Protein AF-A0A7S1Z1T1-F1 (afdb_monomer)

Radius of gyration: 32.51 Å; Cα contacts (8 Å, |Δi|>4): 965; chains: 1; bounding box: 80×98×93 Å

Secondary structure (DSSP, 8-state):
-PPPP---SSHHHHHHHHHHHHHHHHHHHHHHHHHHHHHHHHHHHHTS-------------PPPP---------------------------------------------------------------SPPPP-PPPEEEEE--SEEE-TTS-EEE---SEEEEEEEGGGPPP-GGGSSEEE--GGGSS-GGGSSSS-EEEEETTEEEEEEEEE--------SS----EEEE--GGGHHHHHHHHHHHHHHSS--SS-EEEEEEEPEEEEEET--PPP-HHHHHHHHHSS-THHHHHHHHHHHTB-SSSEEEE-HHHHHHHT---SEEEEE-SEEEEPPPTT----HHHHHHHHHHHHHHHHH-S-EEEEEEEEE--GGG-S-GGG----HHHHHHHHHHHTT-SSS--EEESSHHH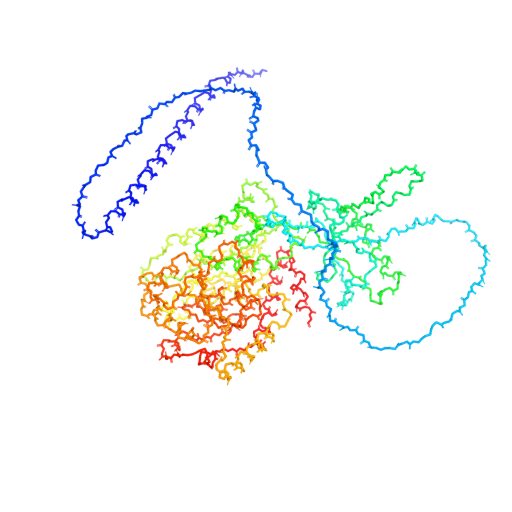HHHHHHTT--SEEE---GGGG----TTHHHHHHHHHHHHHHHHTSTT---EEEEEPP---TTS-HHHHHHHHHHHHHHHTTSEEEEEE-STTHHHHHHHHHGGGS-GGGEEE--S-HHHHHHHHTT-SEEEESSHHHHHHHHHTT--EEE--SSHHHHHHHHHHT--B--HHHHHHS---SHHHHHHH-B--HHHHHHHHHHHHHHHHHHHHHTT-PBPHHHHHHH--

InterPro domains:
  IPR007345 Polysaccharide pyruvyl transferase [PF04230] (346-570)

Organism: NCBI:txid49249

Solvent-accessible surface area (backbone atoms only — not comparable to full-atom values): 37473 Å² total; per-residue (Å²): 139,83,85,88,89,80,83,82,80,72,64,64,62,61,55,51,52,49,52,55,50,52,52,49,51,52,52,49,52,49,53,49,52,50,52,51,53,52,49,54,56,52,56,62,61,68,77,72,68,83,92,78,86,89,81,88,80,87,82,90,86,86,88,81,89,83,83,90,79,90,83,90,83,87,83,89,82,90,85,84,90,85,86,83,89,87,79,89,83,91,83,91,84,87,90,81,91,81,89,84,83,91,84,82,88,88,85,89,86,86,88,87,82,89,80,90,86,81,87,88,88,82,87,87,84,83,91,88,71,88,73,76,70,86,74,78,72,50,33,31,25,56,64,68,42,67,41,69,48,98,86,66,32,37,45,81,38,29,26,35,25,34,42,36,52,41,32,45,98,75,40,87,58,58,66,91,70,48,83,56,46,81,49,63,57,84,76,45,84,66,84,88,75,63,47,81,43,29,18,27,45,32,36,62,61,46,44,22,40,32,40,48,73,49,79,79,88,60,97,64,95,61,99,62,88,83,74,72,51,56,43,76,36,46,54,82,52,49,65,62,50,51,52,48,51,51,47,52,41,63,74,63,68,70,45,97,60,58,74,44,79,46,81,42,68,46,39,40,29,27,34,38,67,52,58,69,58,44,39,76,70,49,34,55,51,45,61,65,66,57,43,49,49,51,45,44,40,17,39,8,53,44,60,40,40,25,47,46,45,35,44,85,35,53,48,71,56,35,66,75,68,68,52,86,53,62,23,36,41,39,47,43,54,90,66,44,51,65,80,48,93,85,65,68,73,57,63,70,52,53,50,49,43,47,51,53,35,52,48,54,63,73,68,66,39,28,32,40,36,43,20,34,27,47,57,48,51,65,85,76,56,91,56,81,88,76,41,39,44,47,69,68,57,41,49,35,54,50,60,36,38,77,38,44,84,46,69,57,35,29,31,16,19,6,64,67,42,29,47,15,29,48,67,50,75,34,70,25,49,36,53,53,7,51,40,42,76,52,57,41,78,60,75,57,48,24,60,49,24,46,54,49,42,52,50,49,54,57,43,66,74,40,89,91,55,67,46,38,33,39,38,27,58,66,91,64,59,103,79,61,51,68,66,62,51,50,56,55,50,51,37,56,49,39,39,36,76,62,30,54,57,31,39,40,42,45,37,85,62,47,58,59,54,46,46,71,72,54,46,87,82,52,63,71,90,36,54,45,68,54,38,74,41,54,64,67,43,46,63,53,40,72,72,37,64,33,32,44,11,34,35,64,46,55,22,44,52,23,46,47,66,58,22,31,42,35,30,34,38,84,28,44,52,40,42,31,28,34,64,46,48,42,51,36,28,36,56,46,66,54,61,72,76,49,86,60,69,37,57,68,56,47,60,71,66,34,48,71,48,40,66,60,19,36,55,47,50,48,50,45,50,54,51,53,39,53,46,34,47,56,42,78,41,55,53,19,40,59,59,50,59,53,66,77,110

Mean predicted aligned error: 14.69 Å

Foldseek 3Di:
DDDDDDDDDPPPVVVVVVVVVVVVVVVVVVVVVVVVVVVVVVVVVVVPDDDDDDDDDDDDDDDDDDDDDDDDDDDDDDDDDDDDDDDDDDDDDDDDDDDDDDDDDDDDDDDDDDDDDDDDDDDDDDDDDDDPDPDDFWEWEWDDQWDQDPVRWIDGAAAQKEKEKAFPPRDADDPVLARYHYDYPVLAPDPPPGHDFFYWYDHFQTITTTKDWDPPPDPDPDPDDPRTHIGGDGPVCVVVVVVVRQCCCVVVPSDPTHMDIDMAGAFEEAEELAQDTFDPVSLVVLLVPQFQLSQLLNPLQNQFFASHRYHYDHLVVCLVVVDQGLEYEYEDEEQFEWQDPVRCPPVVSLVVLVVVQVVLVSNVHQYAYFAYEYDFFPVRPPDLQQAATDPSNLSSLVSNCVRFPDQARYEYQFPSRCSNCVNHVHRNYDHLHGSSLNQALDLQLLVLLVVLLVVVLVQVVDPLRAFEEEEAAADDDPPRCPPLRLLVLVLVLLQPVRYNYAYEYGGPCRLVVSCVRCPPSDDPVSYDYDSRHLPVLLVVLLRGSEYEHQDQSSQSSNSSSSHHYEYEDRGPSNVRNCVSQVHKYAYSVCSVVDRDRHPSSRSVRIDHDSPVNSVSSLVSSVVSQVSQVRSPTGTNSSSVSSNSD

pLDDT: mean 75.93, std 26.33, range [20.25, 98.81]

Nearest PDB structures (foldseek):
  3tov-assembly1_A  TM=4.186E-01  e=5.088E-05  Veillonella parvula DSM 2008
  7ya2-assembly1_A  TM=3.888E-01  e=2.637E-04  Staphylococcus aureus subsp. aureus str. Newman
  7ya2-assembly1_F  TM=3.876E-01  e=2.791E-04  Staphylococcus aureus subsp. aureus str. Newman
  6kqi-assembly1_A  TM=4.234E-01  e=3.201E-03  Homo sapiens
  2h1h-assembly2_B  TM=3.547E-01  e=1.089E-03  Escherichia coli RS218

Structure (mmCIF, N/CA/C/O backbone):
data_AF-A0A7S1Z1T1-F1
#
_entry.id   AF-A0A7S1Z1T1-F1
#
loop_
_atom_site.group_PDB
_atom_site.id
_atom_site.type_symbol
_atom_site.label_atom_id
_atom_site.label_alt_id
_atom_site.label_comp_id
_atom_site.label_asym_id
_atom_site.label_entity_id
_atom_site.label_seq_id
_atom_site.pdbx_PDB_ins_code
_atom_site.Cartn_x
_atom_site.Cartn_y
_atom_site.Cartn_z
_atom_site.occupancy
_atom_site.B_iso_or_equiv
_atom_site.auth_seq_id
_atom_site.auth_comp_id
_atom_site.auth_asym_id
_atom_site.auth_atom_id
_atom_site.pdbx_PDB_model_num
ATOM 1 N N . MET A 1 1 ? 45.167 36.369 -45.347 1.00 36.00 1 MET A N 1
ATOM 2 C CA . MET A 1 1 ? 44.917 37.560 -44.509 1.00 36.00 1 MET A CA 1
ATOM 3 C C . MET A 1 1 ? 44.107 37.110 -43.306 1.00 36.00 1 MET A C 1
ATOM 5 O O . MET A 1 1 ? 42.969 36.700 -43.482 1.00 36.00 1 MET A O 1
ATOM 9 N N . SER A 1 2 ? 44.724 37.084 -42.127 1.00 27.22 2 SER A N 1
ATOM 10 C CA . SER A 1 2 ? 44.090 36.691 -40.859 1.00 27.22 2 SER A CA 1
ATOM 11 C C . SER A 1 2 ? 43.537 37.934 -40.142 1.00 27.22 2 SER A C 1
ATOM 13 O O . SER A 1 2 ? 44.190 38.977 -40.231 1.00 27.22 2 SER A O 1
ATOM 15 N N . PRO A 1 3 ? 42.397 37.874 -39.423 1.00 33.91 3 PRO A N 1
ATOM 16 C CA . PRO A 1 3 ? 41.911 38.996 -38.621 1.00 33.91 3 PRO A CA 1
ATOM 17 C C . PRO A 1 3 ? 42.549 39.018 -37.213 1.00 33.91 3 PRO A C 1
ATOM 19 O O . PRO A 1 3 ? 43.059 37.992 -36.754 1.00 33.91 3 PRO A O 1
ATOM 22 N N . PRO A 1 4 ? 42.546 40.175 -36.518 1.00 40.72 4 PRO A N 1
ATOM 23 C CA . PRO A 1 4 ? 43.345 40.391 -35.315 1.00 40.72 4 PRO A CA 1
ATOM 24 C C . PRO A 1 4 ? 42.658 39.904 -34.028 1.00 40.72 4 PRO A C 1
ATOM 26 O O . PRO A 1 4 ? 41.440 39.972 -33.873 1.00 40.72 4 PRO A O 1
ATOM 29 N N . LEU A 1 5 ? 43.481 39.459 -33.075 1.00 41.09 5 LEU A N 1
ATOM 30 C CA . LEU A 1 5 ? 43.112 39.090 -31.705 1.00 41.09 5 LEU A CA 1
ATOM 31 C C . LEU A 1 5 ? 42.996 40.342 -30.811 1.00 41.09 5 LEU A C 1
ATOM 33 O O . LEU A 1 5 ? 43.926 41.143 -30.745 1.00 41.09 5 LEU A O 1
ATOM 37 N N . LEU A 1 6 ? 41.887 40.470 -30.071 1.00 40.50 6 LEU A N 1
ATOM 38 C CA . LEU A 1 6 ? 41.686 41.444 -28.981 1.00 40.50 6 LEU A CA 1
ATOM 39 C C . LEU A 1 6 ? 41.748 40.748 -27.598 1.00 40.50 6 LEU A C 1
ATOM 41 O O . LEU A 1 6 ? 41.389 39.572 -27.492 1.00 40.50 6 LEU A O 1
ATOM 45 N N . PRO A 1 7 ? 42.188 41.434 -26.519 1.00 40.44 7 PRO A N 1
ATOM 46 C CA . PRO A 1 7 ? 42.611 40.787 -25.274 1.00 40.44 7 PRO A CA 1
ATOM 47 C C . PRO A 1 7 ? 41.464 40.492 -24.287 1.00 40.44 7 PRO A C 1
ATOM 49 O O . PRO A 1 7 ? 40.622 41.336 -23.982 1.00 40.44 7 PRO A O 1
ATOM 52 N N . ARG A 1 8 ? 41.492 39.280 -23.714 1.00 46.53 8 ARG A N 1
ATOM 53 C CA . ARG A 1 8 ? 40.466 38.659 -22.846 1.00 46.53 8 ARG A CA 1
ATOM 54 C C . ARG A 1 8 ? 40.451 39.079 -21.360 1.00 46.53 8 ARG A C 1
ATOM 56 O O . ARG A 1 8 ? 39.733 38.464 -20.582 1.00 46.53 8 ARG A O 1
ATOM 63 N N . SER A 1 9 ? 41.184 40.097 -20.906 1.00 45.88 9 SER A N 1
ATOM 64 C CA . SER A 1 9 ? 41.404 40.289 -19.452 1.00 45.88 9 SER A CA 1
ATOM 65 C C . SER A 1 9 ? 40.524 41.327 -18.731 1.00 45.88 9 SER A C 1
ATOM 67 O O . SER A 1 9 ? 40.636 41.457 -17.512 1.00 45.88 9 SER A O 1
ATOM 69 N N . ARG A 1 10 ? 39.615 42.043 -19.414 1.00 38.84 10 ARG A N 1
ATOM 70 C CA . ARG A 1 10 ? 38.774 43.088 -18.776 1.00 38.84 10 ARG A CA 1
ATOM 71 C C . ARG A 1 10 ? 37.317 42.706 -18.486 1.00 38.84 10 ARG A C 1
ATOM 73 O O . ARG A 1 10 ? 36.687 43.380 -17.680 1.00 38.84 10 ARG A O 1
ATOM 80 N N . TRP A 1 11 ? 36.800 41.613 -19.052 1.00 42.94 11 TRP A N 1
ATOM 81 C CA . TRP A 1 11 ? 35.381 41.241 -18.915 1.00 42.94 11 TRP A CA 1
ATOM 82 C C . TRP A 1 11 ? 35.066 40.340 -17.707 1.00 42.94 11 TRP A C 1
ATOM 84 O O . TRP A 1 11 ? 33.958 40.404 -17.179 1.00 42.94 11 TRP A O 1
ATOM 94 N N . CYS A 1 12 ? 36.036 39.577 -17.185 1.00 43.84 12 CYS A N 1
ATOM 95 C CA . CYS A 1 12 ? 35.793 38.681 -16.043 1.00 43.84 12 CYS A CA 1
ATOM 96 C C . CYS A 1 12 ? 35.642 39.405 -14.695 1.00 43.84 12 CYS A C 1
ATOM 98 O O . CYS A 1 12 ? 34.924 38.921 -13.826 1.00 43.84 12 CYS A O 1
ATOM 100 N N . LYS A 1 13 ? 36.272 40.572 -14.496 1.00 42.81 13 LYS A N 1
ATOM 101 C CA . LYS A 1 13 ? 36.193 41.284 -13.205 1.00 42.81 13 LYS A CA 1
ATOM 102 C C . LYS A 1 13 ? 34.857 42.007 -13.008 1.00 42.81 13 LYS A C 1
ATOM 104 O O . LYS A 1 13 ? 34.334 42.008 -11.901 1.00 42.81 13 LYS A O 1
ATOM 109 N N . THR A 1 14 ? 34.266 42.556 -14.067 1.00 46.94 14 THR A N 1
ATOM 110 C CA . THR A 1 14 ? 33.000 43.304 -13.973 1.00 46.94 14 THR A CA 1
ATOM 111 C C . THR A 1 14 ? 31.794 42.377 -13.772 1.00 46.94 14 THR A C 1
ATOM 113 O O . THR A 1 14 ? 30.913 42.685 -12.972 1.00 46.94 14 THR A O 1
ATOM 116 N N . TYR A 1 15 ? 31.789 41.201 -14.413 1.00 46.19 15 TYR A N 1
ATOM 117 C CA . TYR A 1 15 ? 30.734 40.193 -14.232 1.00 46.19 15 TYR A CA 1
ATOM 118 C C . TYR A 1 15 ? 30.766 39.544 -12.843 1.00 46.19 15 TYR A C 1
ATOM 120 O O . TYR A 1 15 ? 29.720 39.319 -12.238 1.00 46.19 15 TYR A O 1
ATOM 128 N N . MET A 1 16 ? 31.959 39.302 -12.295 1.00 44.50 16 MET A N 1
ATOM 129 C CA . MET A 1 16 ? 32.095 38.703 -10.967 1.00 44.50 16 MET A CA 1
ATOM 130 C C . MET A 1 16 ? 31.657 39.670 -9.852 1.00 44.50 16 MET A C 1
ATOM 132 O O . MET A 1 16 ? 31.017 39.249 -8.892 1.00 44.50 16 MET A O 1
ATOM 136 N N . VAL A 1 17 ? 31.901 40.977 -10.013 1.00 56.47 17 VAL A N 1
ATOM 137 C CA . VAL A 1 17 ? 31.419 42.008 -9.074 1.00 56.47 17 VAL A CA 1
ATOM 138 C C . VAL A 1 17 ? 29.892 42.162 -9.133 1.00 56.47 17 VAL A C 1
ATOM 140 O O . VAL A 1 17 ? 29.265 42.315 -8.084 1.00 56.47 17 VAL A O 1
ATOM 143 N N . MET A 1 18 ? 29.266 42.047 -10.312 1.00 51.06 18 MET A N 1
ATOM 144 C CA . MET A 1 18 ? 27.797 42.031 -10.422 1.00 51.06 18 MET A CA 1
ATOM 145 C C . MET A 1 18 ? 27.174 40.805 -9.745 1.00 51.06 18 MET A C 1
ATOM 147 O O . MET A 1 18 ? 26.216 40.959 -8.993 1.00 51.06 18 MET A O 1
ATOM 151 N N . ILE A 1 19 ? 27.733 39.606 -9.943 1.00 58.62 19 ILE A N 1
ATOM 152 C CA . ILE A 1 19 ? 27.205 38.370 -9.339 1.00 58.62 19 ILE A CA 1
ATOM 153 C C . ILE A 1 19 ? 27.312 38.412 -7.808 1.00 58.62 19 ILE A C 1
ATOM 155 O O . ILE A 1 19 ? 26.347 38.097 -7.114 1.00 58.62 19 ILE A O 1
ATOM 159 N N . VAL A 1 20 ? 28.443 38.875 -7.265 1.00 61.75 20 VAL A N 1
ATOM 160 C CA . VAL A 1 20 ? 28.625 39.021 -5.810 1.00 61.75 20 VAL A CA 1
ATOM 161 C C . VAL A 1 20 ? 27.679 40.080 -5.229 1.00 61.75 20 VAL A C 1
ATOM 163 O O . VAL A 1 20 ? 27.138 39.892 -4.138 1.00 61.75 20 VAL A O 1
ATOM 166 N N . SER A 1 21 ? 27.410 41.160 -5.967 1.00 51.47 21 SER A N 1
ATOM 167 C CA . SER A 1 21 ? 26.468 42.203 -5.541 1.00 51.47 21 SER A CA 1
ATOM 168 C C . SER A 1 21 ? 25.017 41.706 -5.533 1.00 51.47 21 SER A C 1
ATOM 170 O O . SER A 1 21 ? 24.297 41.949 -4.568 1.00 51.47 21 SER A O 1
ATOM 172 N N . VAL A 1 22 ? 24.598 40.943 -6.550 1.00 60.66 22 VAL A N 1
ATOM 173 C CA . VAL A 1 22 ? 23.250 40.349 -6.620 1.00 60.66 22 VAL A CA 1
ATOM 174 C C . VAL A 1 22 ? 23.048 39.297 -5.525 1.00 60.66 22 VAL A C 1
ATOM 176 O O . VAL A 1 22 ? 22.021 39.308 -4.849 1.00 60.66 22 VAL A O 1
ATOM 179 N N . LEU A 1 23 ? 24.046 38.444 -5.272 1.00 55.16 23 LEU A N 1
ATOM 180 C CA . LEU A 1 23 ? 23.987 37.450 -4.192 1.00 55.16 23 LEU A CA 1
ATOM 181 C C . LEU A 1 23 ? 23.950 38.099 -2.799 1.00 55.16 23 LEU A C 1
ATOM 183 O O . LEU A 1 23 ? 23.249 37.611 -1.914 1.00 55.16 23 LEU A O 1
ATOM 187 N N . SER A 1 24 ? 24.633 39.231 -2.612 1.00 53.44 24 SER A N 1
ATOM 188 C CA . SER A 1 24 ? 24.602 39.988 -1.352 1.00 53.44 24 SER A CA 1
ATOM 189 C C . SER A 1 24 ? 23.244 40.654 -1.104 1.00 53.44 24 SER A C 1
ATOM 191 O O . SER A 1 24 ? 22.762 40.672 0.028 1.00 53.44 24 SER A O 1
ATOM 193 N N . ILE A 1 25 ? 22.594 41.157 -2.159 1.00 59.94 25 ILE A N 1
ATOM 194 C CA . ILE A 1 25 ? 21.243 41.737 -2.084 1.00 59.94 25 ILE A CA 1
ATOM 195 C C . ILE A 1 25 ? 20.201 40.654 -1.773 1.00 59.94 25 ILE A C 1
ATOM 197 O O . ILE A 1 25 ? 19.348 40.864 -0.910 1.00 59.94 25 ILE A O 1
ATOM 201 N N . LEU A 1 26 ? 20.306 39.478 -2.400 1.00 51.91 26 LEU A N 1
ATOM 202 C CA . LEU A 1 26 ? 19.428 38.336 -2.120 1.00 51.91 26 LEU A CA 1
ATOM 203 C C . LEU A 1 26 ? 19.613 37.807 -0.691 1.00 51.91 26 LEU A C 1
ATOM 205 O O . LEU A 1 26 ? 18.628 37.554 -0.001 1.00 51.91 26 LEU A O 1
ATOM 209 N N . ALA A 1 27 ? 20.852 37.718 -0.197 1.00 52.34 27 ALA A N 1
ATOM 210 C CA . ALA A 1 27 ? 21.128 37.334 1.189 1.00 52.34 27 ALA A CA 1
ATOM 211 C C . ALA A 1 27 ? 20.581 38.362 2.199 1.00 52.34 27 ALA A C 1
ATOM 213 O O . ALA A 1 27 ? 20.057 37.991 3.251 1.00 52.34 27 ALA A O 1
ATOM 214 N N . PHE A 1 28 ? 20.641 39.656 1.870 1.00 51.00 28 PHE A N 1
ATOM 215 C CA . PHE A 1 28 ? 20.078 40.720 2.701 1.00 51.00 28 PHE A CA 1
ATOM 216 C C . PHE A 1 28 ? 18.540 40.698 2.717 1.00 51.00 28 PHE A C 1
ATOM 218 O O . PHE A 1 28 ? 17.941 40.824 3.786 1.00 51.00 28 PHE A O 1
ATOM 225 N N . GLN A 1 29 ? 17.891 40.462 1.572 1.00 49.81 29 GLN A N 1
ATOM 226 C CA . GLN A 1 29 ? 16.435 40.279 1.485 1.00 49.81 29 GLN A CA 1
ATOM 227 C C . GLN A 1 29 ? 15.964 39.020 2.221 1.00 49.81 29 GLN A C 1
ATOM 229 O O . GLN A 1 29 ? 14.929 39.047 2.891 1.00 49.81 29 GLN A O 1
ATOM 234 N N . PHE A 1 30 ? 16.747 37.941 2.174 1.00 48.81 30 PHE A N 1
ATOM 235 C CA . PHE A 1 30 ? 16.464 36.718 2.921 1.00 48.81 30 PHE A CA 1
ATOM 236 C C . PHE A 1 30 ? 16.575 36.946 4.437 1.00 48.81 30 PHE A C 1
ATOM 238 O O . PHE A 1 30 ? 15.674 36.567 5.183 1.00 48.81 30 PHE A O 1
ATOM 245 N N . MET A 1 31 ? 17.604 37.665 4.906 1.00 49.94 31 MET A N 1
ATOM 246 C CA . MET A 1 31 ? 17.733 38.031 6.324 1.00 49.94 31 MET A CA 1
ATOM 247 C C . MET A 1 31 ? 16.652 39.011 6.806 1.00 49.94 31 MET A C 1
ATOM 249 O O . MET A 1 31 ? 16.217 38.913 7.955 1.00 49.94 31 MET A O 1
ATOM 253 N N . GLN A 1 32 ? 16.185 39.934 5.958 1.00 45.09 32 GLN A N 1
ATOM 254 C CA . GLN A 1 32 ? 15.047 40.794 6.302 1.00 45.09 32 GLN A CA 1
ATOM 255 C C . GLN A 1 32 ? 13.735 40.009 6.382 1.00 45.09 32 GLN A C 1
ATOM 257 O O . GLN A 1 32 ? 12.980 40.195 7.333 1.00 45.09 32 GLN A O 1
ATOM 262 N N . SER A 1 33 ? 13.504 39.077 5.456 1.00 47.66 33 SER A N 1
ATOM 263 C CA . SER A 1 33 ? 12.326 38.200 5.470 1.00 47.66 33 SER A CA 1
ATOM 264 C C . SER A 1 33 ? 12.314 37.296 6.707 1.00 47.66 33 SER A C 1
ATOM 266 O O . SER A 1 33 ? 11.276 37.126 7.342 1.00 47.66 33 SER A O 1
ATOM 268 N N . PHE A 1 34 ? 13.484 36.799 7.121 1.00 44.25 34 PHE A N 1
ATOM 269 C CA . PHE A 1 34 ? 13.636 36.008 8.343 1.00 44.25 34 PHE A CA 1
ATOM 270 C C . PHE A 1 34 ? 13.389 36.838 9.613 1.00 44.25 34 PHE A C 1
ATOM 272 O O . PHE A 1 34 ? 12.735 36.360 10.535 1.00 44.25 34 PHE A O 1
ATOM 279 N N . ARG A 1 35 ? 13.831 38.107 9.646 1.00 35.38 35 ARG A N 1
ATOM 280 C CA . ARG A 1 35 ? 13.537 39.048 10.747 1.00 35.38 35 ARG A CA 1
ATOM 281 C C . ARG A 1 35 ? 12.059 39.428 10.843 1.00 35.38 35 ARG A C 1
ATOM 283 O O . ARG A 1 35 ? 11.543 39.599 11.945 1.00 35.38 35 ARG A O 1
ATOM 290 N N . ILE A 1 36 ? 11.381 39.571 9.706 1.00 44.66 36 ILE A N 1
ATOM 291 C CA . ILE A 1 36 ? 9.943 39.859 9.655 1.00 44.66 36 ILE A CA 1
ATOM 292 C C . ILE A 1 36 ? 9.153 38.638 10.146 1.00 44.66 36 ILE A C 1
ATOM 294 O O . ILE A 1 36 ? 8.281 38.790 10.998 1.00 44.66 36 ILE A O 1
ATOM 298 N N . LEU A 1 37 ? 9.520 37.427 9.710 1.00 36.09 37 LEU A N 1
ATOM 299 C CA . LEU A 1 37 ? 8.917 36.175 10.180 1.00 36.09 37 LEU A CA 1
ATOM 300 C C . LEU A 1 37 ? 9.169 35.921 11.675 1.00 36.09 37 LEU A C 1
ATOM 302 O O . LEU A 1 37 ? 8.243 35.525 12.379 1.00 36.09 37 LEU A O 1
ATOM 306 N N . SER A 1 38 ? 10.367 36.214 12.195 1.00 36.31 38 SER A N 1
ATOM 307 C CA . SER A 1 38 ? 10.657 36.076 13.629 1.00 36.31 38 SER A CA 1
ATOM 308 C C . SER A 1 38 ? 9.904 37.097 14.488 1.00 36.31 38 SER A C 1
ATOM 310 O O . SER A 1 38 ? 9.452 36.758 15.578 1.00 36.31 38 SER A O 1
ATOM 312 N N . ASN A 1 39 ? 9.710 38.327 13.996 1.00 32.94 39 ASN A N 1
ATOM 313 C CA . ASN A 1 39 ? 8.941 39.355 14.706 1.00 32.94 39 ASN A CA 1
ATOM 314 C C . ASN A 1 39 ? 7.425 39.095 14.662 1.00 32.94 39 ASN A C 1
ATOM 316 O O . ASN A 1 39 ? 6.748 39.344 15.656 1.00 32.94 39 ASN A O 1
ATOM 320 N N . LEU A 1 40 ? 6.899 38.533 13.566 1.00 37.38 40 LEU A N 1
ATOM 321 C CA . LEU A 1 40 ? 5.511 38.055 13.474 1.00 37.38 40 LEU A CA 1
ATOM 322 C C . LEU A 1 40 ? 5.248 36.878 14.424 1.00 37.38 40 LEU A C 1
ATOM 324 O O . LEU A 1 40 ? 4.196 36.827 15.058 1.00 37.38 40 LEU A O 1
ATOM 328 N N . HIS A 1 41 ? 6.222 35.977 14.583 1.00 36.38 41 HIS A N 1
ATOM 329 C CA . HIS A 1 41 ? 6.132 34.866 15.533 1.00 36.38 41 HIS A CA 1
ATOM 330 C C . HIS A 1 41 ? 6.184 35.345 16.997 1.00 36.38 41 HIS A C 1
ATOM 332 O O . HIS A 1 41 ? 5.461 34.823 17.844 1.00 36.38 41 HIS A O 1
ATOM 338 N N . PHE A 1 42 ? 6.973 36.387 17.292 1.00 31.66 42 PHE A N 1
ATOM 339 C CA . PHE A 1 42 ? 7.077 36.973 18.634 1.00 31.66 42 PHE A CA 1
ATOM 340 C C . PHE A 1 42 ? 5.857 37.841 19.007 1.00 31.66 42 PHE A C 1
ATOM 342 O O . PHE A 1 42 ? 5.384 37.781 20.141 1.00 31.66 42 PHE A O 1
ATOM 349 N N . GLN A 1 43 ? 5.277 38.588 18.056 1.00 33.69 43 GLN A N 1
ATOM 350 C CA . GLN A 1 43 ? 4.029 39.334 18.282 1.00 33.69 43 GLN A CA 1
ATOM 351 C C . GLN A 1 43 ? 2.797 38.423 18.412 1.00 33.69 43 GLN A C 1
ATOM 353 O O . GLN A 1 43 ? 1.901 38.740 19.193 1.00 33.69 43 GLN A O 1
ATOM 358 N N . GLN A 1 44 ? 2.761 37.268 17.732 1.00 36.78 44 GLN A N 1
ATOM 359 C CA . GLN A 1 44 ? 1.695 36.274 17.929 1.00 36.78 44 GLN A CA 1
ATOM 360 C C . GLN A 1 44 ? 1.758 35.580 19.298 1.00 36.78 44 GLN A C 1
ATOM 362 O O . GLN A 1 44 ? 0.718 35.169 19.808 1.00 36.78 44 GLN A O 1
ATOM 367 N N . GLN A 1 45 ? 2.935 35.480 19.927 1.00 35.50 45 GLN A N 1
ATOM 368 C CA . GLN A 1 45 ? 3.062 34.919 21.279 1.00 35.50 45 GLN A CA 1
ATOM 369 C C . GLN A 1 45 ? 2.667 35.903 22.395 1.00 35.50 45 GLN A C 1
ATOM 371 O O . GLN A 1 45 ? 2.213 35.460 23.446 1.00 35.50 45 GLN A O 1
ATOM 376 N N . GLN A 1 46 ? 2.764 37.222 22.183 1.00 32.59 46 GLN A N 1
ATOM 377 C CA . GLN A 1 46 ? 2.372 38.222 23.194 1.00 32.59 46 GLN A CA 1
ATOM 378 C C . GLN A 1 46 ? 0.864 38.533 23.243 1.00 32.59 46 GLN A C 1
ATOM 380 O O . GLN A 1 46 ? 0.405 39.096 24.230 1.00 32.59 46 GLN A O 1
ATOM 385 N N . GLN A 1 47 ? 0.071 38.133 22.243 1.00 32.91 47 GLN A N 1
ATOM 386 C CA . GLN A 1 47 ? -1.395 38.300 22.258 1.00 32.91 47 GLN A CA 1
ATOM 387 C C . GLN A 1 47 ? -2.159 37.136 22.930 1.00 32.91 47 GLN A C 1
ATOM 389 O O . GLN A 1 47 ? -3.384 37.081 22.850 1.00 32.91 47 GLN A O 1
ATOM 394 N N . LEU A 1 48 ? -1.464 36.205 23.598 1.00 35.38 48 LEU A N 1
ATOM 395 C CA . LEU A 1 48 ? -2.036 34.967 24.157 1.00 35.38 48 LEU A CA 1
ATOM 396 C C . LEU A 1 48 ? -1.921 34.833 25.690 1.00 35.38 48 LEU A C 1
ATOM 398 O O . LEU A 1 48 ? -1.948 33.718 26.207 1.00 35.38 48 LEU A O 1
ATOM 402 N N . ILE A 1 49 ? -1.831 35.937 26.438 1.00 32.53 49 ILE A N 1
ATOM 403 C CA . ILE A 1 49 ? -1.806 35.899 27.912 1.00 32.53 49 ILE A CA 1
ATOM 404 C C . ILE A 1 49 ? -2.866 36.864 28.471 1.00 32.53 49 ILE A C 1
ATOM 406 O O . ILE A 1 49 ? -2.725 38.068 28.267 1.00 32.53 49 ILE A O 1
ATOM 410 N N . PRO A 1 50 ? -3.919 36.388 29.168 1.00 31.80 50 PRO A N 1
ATOM 411 C CA . PRO A 1 50 ? -4.755 37.242 30.003 1.00 31.80 50 PRO A CA 1
ATOM 412 C C . PRO A 1 50 ? -4.037 37.574 31.320 1.00 31.80 50 PRO A C 1
ATOM 414 O O . PRO A 1 50 ? -3.330 36.739 31.883 1.00 31.80 50 PRO A O 1
ATOM 417 N N . ASP A 1 51 ? -4.255 38.800 31.789 1.00 30.45 51 ASP A N 1
ATOM 418 C CA . ASP A 1 51 ? -3.678 39.441 32.972 1.00 30.45 51 ASP A CA 1
ATOM 419 C C . ASP A 1 51 ? -3.564 38.560 34.229 1.00 30.45 51 ASP A C 1
ATOM 421 O O . ASP A 1 51 ? -4.569 38.108 34.775 1.00 30.45 51 ASP A O 1
ATOM 425 N N . LEU A 1 52 ? -2.348 38.453 34.777 1.00 29.45 52 LEU A N 1
ATOM 426 C CA . LEU A 1 52 ? -2.089 38.284 36.213 1.00 29.45 52 LEU A CA 1
ATOM 427 C C . LEU A 1 52 ? -0.843 39.118 36.595 1.00 29.45 52 LEU A C 1
ATOM 429 O O . LEU A 1 52 ? 0.080 39.247 35.788 1.00 29.45 52 LEU A O 1
ATOM 433 N N . PRO A 1 53 ? -0.821 39.749 37.784 1.00 27.58 53 PRO A N 1
ATOM 434 C CA . PRO A 1 53 ? -0.025 40.946 38.038 1.00 27.58 53 PRO A CA 1
ATOM 435 C C . PRO A 1 53 ? 1.465 40.681 38.272 1.00 27.58 53 PRO A C 1
ATOM 437 O O . PRO A 1 53 ? 1.876 39.739 38.945 1.00 27.58 53 PRO A O 1
ATOM 440 N N . VAL A 1 54 ? 2.262 41.620 37.762 1.00 26.97 54 VAL A N 1
ATOM 441 C CA . VAL A 1 54 ? 3.702 41.767 37.975 1.00 26.97 54 VAL A CA 1
ATOM 442 C C . VAL A 1 54 ? 4.001 42.130 39.435 1.00 26.97 54 VAL A C 1
ATOM 444 O O . VAL A 1 54 ? 3.548 43.164 39.923 1.00 26.97 54 VAL A O 1
ATOM 447 N N . GLN A 1 55 ? 4.877 41.362 40.087 1.00 24.75 55 GLN A N 1
ATOM 448 C CA . GLN A 1 55 ? 5.844 41.917 41.037 1.00 24.75 55 GLN A CA 1
ATOM 449 C C . GLN A 1 55 ? 7.259 41.541 40.594 1.00 24.75 55 GLN A C 1
ATOM 451 O O . GLN A 1 55 ? 7.588 40.385 40.342 1.00 24.75 55 GLN A O 1
ATOM 456 N N . ALA A 1 56 ? 8.053 42.591 40.421 1.00 25.39 56 ALA A N 1
ATOM 457 C CA . ALA A 1 56 ? 9.390 42.609 39.864 1.00 25.39 56 ALA A CA 1
ATOM 458 C C . ALA A 1 56 ? 10.459 42.129 40.856 1.00 25.39 56 ALA A C 1
ATOM 460 O O . ALA A 1 56 ? 10.343 42.401 42.046 1.00 25.39 56 ALA A O 1
ATOM 461 N N . ALA A 1 57 ? 11.555 41.569 40.333 1.00 24.28 57 ALA A N 1
ATOM 462 C CA . ALA A 1 57 ? 12.919 41.960 40.712 1.00 24.28 57 ALA A CA 1
ATOM 463 C C . ALA A 1 57 ? 13.973 41.310 39.790 1.00 24.28 57 ALA A C 1
ATOM 465 O O . ALA A 1 57 ? 14.262 40.125 39.888 1.00 24.28 57 ALA A O 1
ATOM 466 N N . ASN A 1 58 ? 14.533 42.143 38.907 1.00 23.77 58 ASN A N 1
ATOM 467 C CA . ASN A 1 58 ? 15.959 42.307 38.593 1.00 23.77 58 ASN A CA 1
ATOM 468 C C . ASN A 1 58 ? 16.879 41.072 38.480 1.00 23.77 58 ASN A C 1
ATOM 470 O O . ASN A 1 58 ? 17.244 40.477 39.485 1.00 23.77 58 ASN A O 1
ATOM 474 N N . ALA A 1 59 ? 17.490 40.888 37.303 1.00 24.25 59 ALA A N 1
ATOM 475 C CA . ALA A 1 59 ? 18.872 41.345 37.075 1.00 24.25 59 ALA A CA 1
ATOM 476 C C . ALA A 1 59 ? 19.311 41.143 35.611 1.00 24.25 59 ALA A C 1
ATOM 478 O O . ALA A 1 59 ? 19.201 40.064 35.036 1.00 24.25 59 ALA A O 1
ATOM 479 N N . HIS A 1 60 ? 19.830 42.224 35.029 1.00 23.20 60 HIS A N 1
ATOM 480 C CA . HIS A 1 60 ? 20.549 42.287 33.759 1.00 23.20 60 HIS A CA 1
ATOM 481 C C . HIS A 1 60 ? 21.806 41.401 33.743 1.00 23.20 60 HIS A C 1
ATOM 483 O O . HIS A 1 60 ? 22.437 41.260 34.782 1.00 23.20 60 HIS A O 1
ATOM 489 N N . ILE A 1 61 ? 22.255 40.974 32.550 1.00 23.44 61 ILE A N 1
ATOM 490 C CA . ILE A 1 61 ? 23.617 41.252 32.041 1.00 23.44 61 ILE A CA 1
ATOM 491 C C . ILE A 1 61 ? 23.681 41.080 30.508 1.00 23.44 61 ILE A C 1
ATOM 493 O O . ILE A 1 61 ? 23.150 40.140 29.924 1.00 23.44 61 ILE A O 1
ATOM 497 N N . ASN A 1 62 ? 24.335 42.067 29.891 1.00 23.22 62 ASN A N 1
ATOM 498 C CA . ASN A 1 62 ? 24.610 42.294 28.471 1.00 23.22 62 ASN A CA 1
ATOM 499 C C . ASN A 1 62 ? 25.550 41.254 27.834 1.00 23.22 62 ASN A C 1
ATOM 501 O O . ASN A 1 62 ? 26.576 40.907 28.415 1.00 23.22 62 ASN A O 1
ATOM 505 N N . ILE A 1 63 ? 25.292 40.913 26.566 1.00 23.64 63 ILE A N 1
ATOM 506 C CA . ILE A 1 63 ? 26.251 40.248 25.670 1.00 23.64 63 ILE A CA 1
ATOM 507 C C . ILE A 1 63 ? 26.950 41.319 24.829 1.00 23.64 63 ILE A C 1
ATOM 509 O O . ILE A 1 63 ? 26.307 42.043 24.067 1.00 23.64 63 ILE A O 1
ATOM 513 N N . ASN A 1 64 ? 28.276 41.401 24.948 1.00 23.70 64 ASN A N 1
ATOM 514 C CA . ASN A 1 64 ? 29.116 42.306 24.172 1.00 23.70 64 ASN A CA 1
ATOM 515 C C . ASN A 1 64 ? 29.799 41.549 23.018 1.00 23.70 64 ASN A C 1
ATOM 517 O O . ASN A 1 64 ? 30.409 40.502 23.222 1.00 23.70 64 ASN A O 1
ATOM 521 N N . LYS A 1 65 ? 29.707 42.099 21.802 1.00 26.52 65 LYS A N 1
ATOM 522 C CA . LYS A 1 65 ? 30.414 41.640 20.593 1.00 26.52 65 LYS A CA 1
ATOM 523 C C . LYS A 1 65 ? 31.897 42.024 20.645 1.00 26.52 65 LYS A C 1
ATOM 525 O O . LYS A 1 65 ? 32.197 43.179 20.931 1.00 26.52 65 LYS A O 1
ATOM 530 N N . LYS A 1 66 ? 32.789 41.137 20.187 1.00 25.19 66 LYS A N 1
ATOM 531 C CA . LYS A 1 66 ? 34.044 41.477 19.478 1.00 25.19 66 LYS A CA 1
ATOM 532 C C . LYS A 1 66 ? 34.550 40.259 18.689 1.00 25.19 66 LYS A C 1
ATOM 534 O O . LYS A 1 66 ? 34.442 39.138 19.167 1.00 25.19 66 LYS A O 1
ATOM 539 N N . GLY A 1 67 ? 35.014 40.500 17.460 1.00 22.47 67 GLY A N 1
ATOM 540 C CA . GLY A 1 67 ? 35.491 39.482 16.513 1.00 22.47 67 GLY A CA 1
ATOM 541 C C . GLY A 1 67 ? 37.013 39.321 16.458 1.00 22.47 67 GLY A C 1
ATOM 542 O O . GLY A 1 67 ? 37.707 39.766 17.369 1.00 22.47 67 GLY A O 1
ATOM 543 N N . SER A 1 68 ? 37.478 38.773 15.319 1.00 23.30 68 SER A N 1
ATOM 544 C CA . SER A 1 68 ? 38.866 38.439 14.899 1.00 23.30 68 SER A CA 1
ATOM 545 C C . SER A 1 68 ? 39.468 37.228 15.638 1.00 23.30 68 SER A C 1
ATOM 547 O O . SER A 1 68 ? 39.179 37.052 16.809 1.00 23.30 68 SER A O 1
ATOM 549 N N . SER A 1 69 ? 40.265 36.310 15.081 1.00 22.64 69 SER A N 1
ATOM 550 C CA . SER A 1 69 ? 40.939 36.106 13.786 1.00 22.64 69 SER A CA 1
ATOM 551 C C . SER A 1 69 ? 41.616 34.710 13.816 1.00 22.64 69 SER A C 1
ATOM 553 O O . SER A 1 69 ? 41.736 34.120 14.883 1.00 22.64 69 SER A O 1
ATOM 555 N N . LEU A 1 70 ? 42.052 34.222 12.646 1.00 22.03 70 LEU A N 1
ATOM 556 C CA . LEU A 1 70 ? 42.932 33.068 12.350 1.00 22.03 70 LEU A CA 1
ATOM 557 C C . LEU A 1 70 ? 43.835 32.506 13.482 1.00 22.03 70 LEU A C 1
ATOM 559 O O . LEU A 1 70 ? 44.569 33.274 14.094 1.00 22.03 70 LEU A O 1
ATOM 563 N N . ASN A 1 71 ? 43.969 31.171 13.593 1.00 23.36 71 ASN A N 1
ATOM 564 C CA . ASN A 1 71 ? 45.111 30.396 13.051 1.00 23.36 71 ASN A CA 1
ATOM 565 C C . ASN A 1 71 ? 45.103 28.903 13.449 1.00 23.36 71 ASN A C 1
ATOM 567 O O . ASN A 1 71 ? 44.588 28.501 14.485 1.00 23.36 71 ASN A O 1
ATOM 571 N N . VAL A 1 72 ? 45.725 28.119 12.568 1.00 23.09 72 VAL A N 1
ATOM 572 C CA . VAL A 1 72 ? 46.115 26.702 12.652 1.00 23.09 72 VAL A CA 1
ATOM 573 C C . VAL A 1 72 ? 47.249 26.506 13.672 1.00 23.09 72 VAL A C 1
ATOM 575 O O . VAL A 1 72 ? 48.145 27.345 13.690 1.00 23.09 72 VAL A O 1
ATOM 578 N N . LEU A 1 73 ? 47.263 25.398 14.437 1.00 21.84 73 LEU A N 1
ATOM 579 C CA . LEU A 1 73 ? 48.426 24.498 14.632 1.00 21.84 73 LEU A CA 1
ATOM 580 C C . LEU A 1 73 ? 48.169 23.354 15.636 1.00 21.84 73 LEU A C 1
ATOM 582 O O . LEU A 1 73 ? 47.400 23.477 16.583 1.00 21.84 73 LEU A O 1
ATOM 586 N N . GLN A 1 74 ? 48.852 22.243 15.349 1.00 21.91 74 GLN A N 1
ATOM 587 C CA . GLN A 1 74 ? 48.978 20.978 16.079 1.00 21.91 74 GLN A CA 1
ATOM 588 C C . GLN A 1 74 ? 49.582 21.123 17.487 1.00 21.91 74 GLN A C 1
ATOM 590 O O . GLN A 1 74 ? 50.351 22.046 17.738 1.00 21.91 74 GLN A O 1
ATOM 595 N N . GLY A 1 75 ? 49.378 20.096 18.321 1.00 21.50 75 GLY A N 1
ATOM 596 C CA . GLY A 1 75 ? 50.284 19.758 19.425 1.00 21.50 75 GLY A CA 1
ATOM 597 C C . GLY A 1 75 ? 49.560 19.164 20.629 1.00 21.50 75 GLY A C 1
ATOM 598 O O . GLY A 1 75 ? 48.808 19.869 21.292 1.00 21.50 75 GLY A O 1
ATOM 599 N N . GLY A 1 76 ? 49.772 17.871 20.888 1.00 20.25 76 GLY A N 1
ATOM 600 C CA . GLY A 1 76 ? 49.289 17.197 22.094 1.00 20.25 76 GLY A CA 1
ATOM 601 C C . GLY A 1 76 ? 50.100 17.544 23.345 1.00 20.25 76 GLY A C 1
ATOM 602 O O . GLY A 1 76 ? 51.093 18.261 23.258 1.00 20.25 76 GLY A O 1
ATOM 603 N N . VAL A 1 77 ? 49.647 17.014 24.484 1.00 21.75 77 VAL A N 1
ATOM 604 C CA . VAL A 1 77 ? 50.413 16.369 25.571 1.00 21.75 77 VAL A CA 1
ATOM 605 C C . VAL A 1 77 ? 49.429 16.044 26.707 1.00 21.75 77 VAL A C 1
ATOM 607 O O . VAL A 1 77 ? 48.537 16.833 27.020 1.00 21.75 77 VAL A O 1
ATOM 610 N N . ASP A 1 78 ? 49.607 14.843 27.254 1.00 21.50 78 ASP A N 1
ATOM 611 C CA . ASP A 1 78 ? 48.965 14.227 28.418 1.00 21.50 78 ASP A CA 1
ATOM 612 C C . ASP A 1 78 ? 49.036 15.057 29.714 1.00 21.50 78 ASP A C 1
ATOM 614 O O . ASP A 1 78 ? 49.867 15.951 29.827 1.00 21.50 78 ASP A O 1
ATOM 618 N N . ILE A 1 79 ? 48.211 14.699 30.712 1.00 23.67 79 ILE A N 1
ATOM 619 C CA . ILE A 1 79 ? 48.604 14.458 32.122 1.00 23.67 79 ILE A CA 1
ATOM 620 C C . ILE A 1 79 ? 47.437 13.763 32.865 1.00 23.67 79 ILE A C 1
ATOM 622 O O . ILE A 1 79 ? 46.367 14.324 33.087 1.00 23.67 79 ILE A O 1
ATOM 626 N N . GLU A 1 80 ? 47.684 12.488 33.161 1.00 21.16 80 GLU A N 1
ATOM 627 C CA . GLU A 1 80 ? 47.507 11.717 34.405 1.00 21.16 80 GLU A CA 1
ATOM 628 C C . GLU A 1 80 ? 46.489 12.071 35.522 1.00 21.16 80 GLU A C 1
ATOM 630 O O . GLU A 1 80 ? 46.513 13.124 36.149 1.00 21.16 80 GLU A O 1
ATOM 635 N N . ALA A 1 81 ? 45.774 10.993 35.884 1.00 21.62 81 ALA A N 1
ATOM 636 C CA . ALA A 1 81 ? 45.690 10.333 37.199 1.00 21.62 81 ALA A CA 1
ATOM 637 C C . ALA A 1 81 ? 44.798 10.886 38.329 1.00 21.62 81 ALA A C 1
ATOM 639 O O . ALA A 1 81 ? 44.960 11.977 38.865 1.00 21.62 81 ALA A O 1
ATOM 640 N N . GLY A 1 82 ? 43.938 9.980 38.810 1.00 22.33 82 GLY A N 1
ATOM 641 C CA . GLY A 1 82 ? 43.203 10.084 40.067 1.00 22.33 82 GLY A CA 1
ATOM 642 C C . GLY A 1 82 ? 42.461 8.788 40.395 1.00 22.33 82 GLY A C 1
ATOM 643 O O . GLY A 1 82 ? 41.239 8.783 40.476 1.00 22.33 82 GLY A O 1
ATOM 644 N N . GLY A 1 83 ? 43.190 7.677 40.534 1.00 21.47 83 GLY A N 1
ATOM 645 C CA . GLY A 1 83 ? 42.650 6.423 41.063 1.00 21.47 83 GLY A CA 1
ATOM 646 C C . GLY A 1 83 ? 42.636 6.406 42.595 1.00 21.47 83 GLY A C 1
ATOM 647 O O . GLY A 1 83 ? 43.536 6.950 43.233 1.00 21.47 83 GLY A O 1
ATOM 648 N N . LYS A 1 84 ? 41.643 5.728 43.179 1.00 24.02 84 LYS A N 1
ATOM 649 C CA . LYS A 1 84 ? 41.767 5.052 44.477 1.00 24.02 84 LYS A CA 1
ATOM 650 C C . LYS A 1 84 ? 40.870 3.816 44.509 1.00 24.02 84 LYS A C 1
ATOM 652 O O . LYS A 1 84 ? 39.647 3.917 44.507 1.00 24.02 84 LYS A O 1
ATOM 657 N N . GLU A 1 85 ? 41.538 2.670 44.526 1.00 22.42 85 GLU A N 1
ATOM 658 C CA . GLU A 1 85 ? 41.024 1.342 44.842 1.00 22.42 85 GLU A CA 1
ATOM 659 C C . GLU A 1 85 ? 40.683 1.208 46.335 1.00 22.42 85 GLU A C 1
ATOM 661 O O . GLU A 1 85 ? 41.314 1.837 47.187 1.00 22.42 85 GLU A O 1
ATOM 666 N N . PHE A 1 86 ? 39.769 0.286 46.649 1.00 22.70 86 PHE A N 1
ATOM 667 C CA . PHE A 1 86 ? 39.916 -0.606 47.800 1.00 22.70 86 PHE A CA 1
ATOM 668 C C . PHE A 1 86 ? 39.458 -2.016 47.412 1.00 22.70 86 PHE A C 1
ATOM 670 O O . PHE A 1 86 ? 38.520 -2.196 46.637 1.00 22.70 86 PHE A O 1
ATOM 677 N N . SER A 1 87 ? 40.192 -2.999 47.917 1.00 22.61 87 SER A N 1
ATOM 678 C CA . SER A 1 87 ? 40.357 -4.349 47.393 1.00 22.61 87 SER A CA 1
ATOM 679 C C . SER A 1 87 ? 39.633 -5.440 48.195 1.00 22.61 87 SER A C 1
ATOM 681 O O . SER A 1 87 ? 39.557 -5.363 49.414 1.00 22.61 87 SER A O 1
ATOM 683 N N . SER A 1 88 ? 39.273 -6.513 47.466 1.00 24.72 88 SER A N 1
ATOM 684 C CA . SER A 1 88 ? 39.289 -7.965 47.798 1.00 24.72 88 SER A CA 1
ATOM 685 C C . SER A 1 88 ? 38.454 -8.495 48.991 1.00 24.72 88 SER A C 1
ATOM 687 O O . SER A 1 88 ? 38.305 -7.828 49.999 1.00 24.72 88 SER A O 1
ATOM 689 N N . SER A 1 89 ? 37.889 -9.712 48.994 1.00 23.77 89 SER A N 1
ATOM 690 C CA . SER A 1 89 ? 38.326 -10.997 48.409 1.00 23.77 89 SER A CA 1
ATOM 691 C C . SER A 1 89 ? 37.136 -11.989 48.267 1.00 23.77 89 SER A C 1
ATOM 693 O O . SER A 1 89 ? 36.199 -11.910 49.051 1.00 23.77 89 SER A O 1
ATOM 695 N N . LYS A 1 90 ? 37.025 -12.691 47.122 1.00 26.72 90 LYS A N 1
ATOM 696 C CA . LYS A 1 90 ? 37.212 -14.149 46.842 1.00 26.72 90 LYS A CA 1
ATOM 697 C C . LYS A 1 90 ? 36.123 -15.128 47.331 1.00 26.72 90 LYS A C 1
ATOM 699 O O . LYS A 1 90 ? 35.995 -15.333 48.525 1.00 26.72 90 LYS A O 1
ATOM 704 N N . ASP A 1 91 ? 35.433 -15.765 46.371 1.00 24.45 91 ASP A N 1
ATOM 705 C CA . ASP A 1 91 ? 35.430 -17.221 46.047 1.00 24.45 91 ASP A CA 1
ATOM 706 C C . ASP A 1 91 ? 34.476 -17.445 44.837 1.00 24.45 91 ASP A C 1
ATOM 708 O O . ASP A 1 91 ? 33.371 -16.917 44.827 1.00 24.45 91 ASP A O 1
ATOM 712 N N . LYS A 1 92 ? 34.967 -17.825 43.642 1.00 26.39 92 LYS A N 1
ATOM 713 C CA . LYS A 1 92 ? 35.033 -19.186 43.051 1.00 26.39 92 LYS A CA 1
ATOM 714 C C . LYS A 1 92 ? 33.697 -19.958 43.026 1.00 26.39 92 LYS A C 1
ATOM 716 O O . LYS A 1 92 ? 33.297 -20.488 44.049 1.00 26.39 92 LYS A O 1
ATOM 721 N N . ASP A 1 93 ? 33.033 -20.035 41.865 1.00 25.03 93 ASP A N 1
ATOM 722 C CA . ASP A 1 93 ? 33.017 -21.227 40.989 1.00 25.03 93 ASP A CA 1
ATOM 723 C C . ASP A 1 93 ? 32.022 -21.096 39.806 1.00 25.03 93 ASP A C 1
ATOM 725 O O . ASP A 1 93 ? 30.968 -20.482 39.914 1.00 25.03 93 ASP A O 1
ATOM 729 N N . GLU A 1 94 ? 32.448 -21.686 38.684 1.00 25.08 94 GLU A N 1
ATOM 730 C CA . GLU A 1 94 ? 31.721 -22.223 37.516 1.00 25.08 94 GLU A CA 1
ATOM 731 C C . GLU A 1 94 ? 30.808 -21.358 36.612 1.00 25.08 94 GLU A C 1
ATOM 733 O O . GLU A 1 94 ? 29.794 -20.777 36.985 1.00 25.08 94 GLU A O 1
ATOM 738 N N . VAL A 1 95 ? 31.192 -21.380 35.329 1.00 25.30 95 VAL A N 1
ATOM 739 C CA . VAL A 1 95 ? 30.530 -20.827 34.143 1.00 25.30 95 VAL A CA 1
ATOM 740 C C . VAL A 1 95 ? 29.535 -21.856 33.601 1.00 25.30 95 VAL A C 1
ATOM 742 O O . VAL A 1 95 ? 29.919 -22.987 33.311 1.00 25.30 95 VAL A O 1
ATOM 745 N N . GLY A 1 96 ? 28.280 -21.445 33.408 1.00 24.09 96 GLY A N 1
ATOM 746 C CA . GLY A 1 96 ? 27.228 -22.238 32.772 1.00 24.09 96 GLY A CA 1
ATOM 747 C C . GLY A 1 96 ? 26.380 -21.376 31.838 1.00 24.09 96 GLY A C 1
ATOM 748 O O . GLY A 1 96 ? 25.570 -20.568 32.281 1.00 24.09 96 GLY A O 1
ATOM 749 N N . ASP A 1 97 ? 26.615 -21.558 30.545 1.00 25.06 97 ASP A N 1
ATOM 750 C CA . ASP A 1 97 ? 25.894 -21.012 29.397 1.00 25.06 97 ASP A CA 1
ATOM 751 C C . ASP A 1 97 ? 24.546 -21.740 29.227 1.00 25.06 97 ASP A C 1
ATOM 753 O O . ASP A 1 97 ? 24.543 -22.967 29.143 1.00 25.06 97 ASP A O 1
ATOM 757 N N . ILE A 1 98 ? 23.406 -21.031 29.165 1.00 25.81 98 ILE A N 1
ATOM 758 C CA . ILE A 1 98 ? 22.132 -21.597 28.676 1.00 25.81 98 ILE A CA 1
ATOM 759 C C . ILE A 1 98 ? 21.360 -20.554 27.858 1.00 25.81 98 ILE A C 1
ATOM 761 O O . ILE A 1 98 ? 20.649 -19.693 28.378 1.00 25.81 98 ILE A O 1
ATOM 765 N N . ARG A 1 99 ? 21.448 -20.725 26.536 1.00 25.66 99 ARG A N 1
ATOM 766 C CA . ARG A 1 99 ? 20.397 -20.412 25.561 1.00 25.66 99 ARG A CA 1
ATOM 767 C C . ARG A 1 99 ? 19.308 -21.496 25.654 1.00 25.66 99 ARG A C 1
ATOM 769 O O . ARG A 1 99 ? 19.629 -22.675 25.557 1.00 25.66 99 ARG A O 1
ATOM 776 N N . GLY A 1 100 ? 18.036 -21.118 25.783 1.00 24.06 100 GLY A N 1
ATOM 777 C CA . GLY A 1 100 ? 16.876 -21.994 25.530 1.00 24.06 100 GLY A CA 1
ATOM 778 C C . GLY A 1 100 ? 16.095 -21.429 24.339 1.00 24.06 100 GLY A C 1
ATOM 779 O O . GLY A 1 100 ? 15.645 -20.291 24.408 1.00 24.06 100 GLY A O 1
ATOM 780 N N . LEU A 1 101 ? 16.177 -22.020 23.143 1.00 26.27 101 LEU A N 1
ATOM 781 C CA . LEU A 1 101 ? 15.499 -23.227 22.636 1.00 26.27 101 LEU A CA 1
ATOM 782 C C . LEU A 1 101 ? 14.014 -23.008 22.306 1.00 26.27 101 LEU A C 1
ATOM 784 O O . LEU A 1 101 ? 13.127 -23.168 23.138 1.00 26.27 101 LEU A O 1
ATOM 788 N N . SER A 1 102 ? 13.779 -22.704 21.026 1.00 22.30 102 SER A N 1
ATOM 789 C CA . SER A 1 102 ? 12.560 -23.030 20.296 1.00 22.30 102 SER A CA 1
ATOM 790 C C . SER A 1 102 ? 12.714 -24.429 19.689 1.00 22.30 102 SER A C 1
ATOM 792 O O . SER A 1 102 ? 13.582 -24.640 18.840 1.00 22.30 102 SER A O 1
ATOM 794 N N . SER A 1 103 ? 11.856 -25.364 20.076 1.00 25.88 103 SER A N 1
ATOM 795 C CA . SER A 1 103 ? 11.589 -26.584 19.315 1.00 25.88 103 SER A CA 1
ATOM 796 C C . SER A 1 103 ? 10.087 -26.853 19.310 1.00 25.88 103 SER A C 1
ATOM 798 O O . SER A 1 103 ? 9.451 -26.913 20.359 1.00 25.88 103 SER A O 1
ATOM 800 N N . TYR A 1 104 ? 9.523 -27.007 18.113 1.00 24.19 104 TYR A N 1
ATOM 801 C CA . TYR A 1 104 ? 8.314 -27.792 17.915 1.00 24.19 104 TYR A CA 1
ATOM 802 C C . TYR A 1 104 ? 8.573 -28.805 16.806 1.00 24.19 104 TYR A C 1
ATOM 804 O O . TYR A 1 104 ? 9.023 -28.472 15.711 1.00 24.19 104 TYR A O 1
ATOM 812 N N . ASP A 1 105 ? 8.336 -30.043 17.214 1.00 23.41 105 ASP A N 1
ATOM 813 C CA . ASP A 1 105 ? 8.499 -31.322 16.551 1.00 23.41 105 ASP A CA 1
ATOM 814 C C . ASP A 1 105 ? 7.832 -31.440 15.180 1.00 23.41 105 ASP A C 1
ATOM 816 O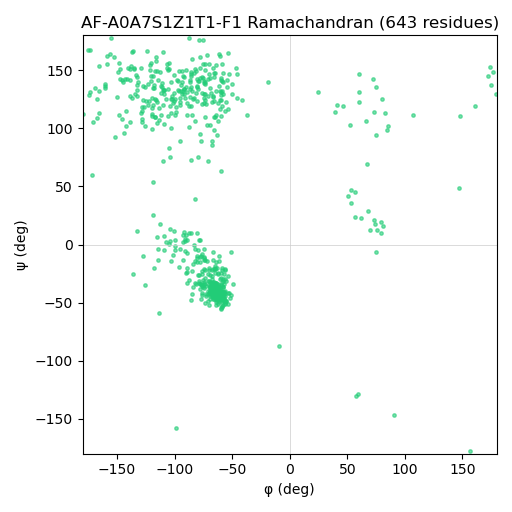 O . ASP A 1 105 ? 6.701 -31.005 14.970 1.00 23.41 105 ASP A O 1
ATOM 820 N N . SER A 1 106 ? 8.476 -32.221 14.312 1.00 22.98 106 SER A N 1
ATOM 821 C CA . SER A 1 106 ? 7.752 -33.178 13.476 1.00 22.98 106 SER A CA 1
ATOM 822 C C . SER A 1 106 ? 8.614 -34.426 13.256 1.00 22.98 106 SER A C 1
ATOM 824 O O . SER A 1 106 ? 9.615 -34.405 12.548 1.00 22.98 106 SER A O 1
ATOM 826 N N . THR A 1 107 ? 8.229 -35.527 13.896 1.00 23.95 107 THR A N 1
ATOM 827 C CA . THR A 1 107 ? 8.640 -36.897 13.550 1.00 23.95 107 THR A CA 1
ATOM 828 C C . THR A 1 107 ? 7.423 -37.820 13.636 1.00 23.95 107 THR A C 1
ATOM 830 O O . THR A 1 107 ? 6.414 -37.423 14.217 1.00 23.95 107 THR A O 1
ATOM 833 N N . VAL A 1 108 ? 7.570 -39.035 13.066 1.00 23.78 108 VAL A N 1
ATOM 834 C CA . VAL A 1 108 ? 6.616 -40.158 12.831 1.00 23.78 108 VAL A CA 1
ATOM 835 C C . VAL A 1 108 ? 6.262 -40.228 11.322 1.00 23.78 108 VAL A C 1
ATOM 837 O O . VAL A 1 108 ? 5.622 -39.320 10.815 1.00 23.78 108 VAL A O 1
ATOM 840 N N . VAL A 1 109 ? 6.643 -41.234 10.507 1.00 23.56 109 VAL A N 1
ATOM 841 C CA . VAL A 1 109 ? 7.003 -42.643 10.780 1.00 23.56 109 VAL A CA 1
ATOM 842 C C . VAL A 1 109 ? 7.707 -43.350 9.589 1.00 23.56 109 VAL A C 1
ATOM 844 O O . VAL A 1 109 ? 7.421 -43.052 8.434 1.00 23.56 109 VAL A O 1
ATOM 847 N N . ALA A 1 110 ? 8.509 -44.362 9.961 1.00 24.41 110 ALA A N 1
ATOM 848 C CA . ALA A 1 110 ? 8.892 -45.634 9.309 1.00 24.41 110 ALA A CA 1
ATOM 849 C C . ALA A 1 110 ? 10.019 -45.753 8.255 1.00 24.41 110 ALA A C 1
ATOM 851 O O . ALA A 1 110 ? 9.895 -45.391 7.088 1.00 24.41 110 ALA A O 1
ATOM 852 N N . ASP A 1 111 ? 11.045 -46.473 8.724 1.00 23.72 111 ASP A N 1
ATOM 853 C CA . ASP A 1 111 ? 12.069 -47.277 8.053 1.00 23.72 111 ASP A CA 1
ATOM 854 C C . ASP A 1 111 ? 11.563 -48.242 6.961 1.00 23.72 111 ASP A C 1
ATOM 856 O O . ASP A 1 111 ? 10.491 -48.832 7.100 1.00 23.72 111 ASP A O 1
ATOM 860 N N . LEU A 1 112 ? 12.417 -48.543 5.966 1.00 24.34 112 LEU A N 1
ATOM 861 C CA . LEU A 1 112 ? 13.069 -49.866 5.831 1.00 24.34 112 LEU A CA 1
ATOM 862 C C . LEU A 1 112 ? 13.994 -49.982 4.591 1.00 24.34 112 LEU A C 1
ATOM 864 O O . LEU A 1 112 ? 13.573 -49.813 3.452 1.00 24.34 112 LEU A O 1
ATOM 868 N N . ASN A 1 113 ? 15.216 -50.448 4.883 1.00 24.66 113 ASN A N 1
ATOM 869 C CA . ASN A 1 113 ? 16.121 -51.308 4.098 1.00 24.66 113 ASN A CA 1
ATOM 870 C C . ASN A 1 113 ? 17.081 -50.738 3.029 1.00 24.66 113 ASN A C 1
ATOM 872 O O . ASN A 1 113 ? 16.788 -50.656 1.840 1.00 24.66 113 ASN A O 1
ATOM 876 N N . LEU A 1 114 ? 18.337 -50.585 3.476 1.00 27.34 114 LEU A N 1
ATOM 877 C CA . LEU A 1 114 ? 19.561 -50.877 2.718 1.00 27.34 114 LEU A CA 1
ATOM 878 C C . LEU A 1 114 ? 19.627 -52.361 2.297 1.00 27.34 114 LEU A C 1
ATOM 880 O O . LEU A 1 114 ? 19.364 -53.233 3.123 1.00 27.34 114 LEU A O 1
ATOM 884 N N . ASN A 1 115 ? 20.149 -52.646 1.096 1.00 25.52 115 ASN A N 1
ATOM 885 C CA . ASN A 1 115 ? 21.217 -53.645 0.922 1.00 25.52 115 ASN A CA 1
ATOM 886 C C . ASN A 1 115 ? 21.917 -53.572 -0.456 1.00 25.52 115 ASN A C 1
ATOM 888 O O . ASN A 1 115 ? 21.338 -53.873 -1.491 1.00 25.52 115 ASN A O 1
ATOM 892 N N . VAL A 1 116 ? 23.200 -53.193 -0.404 1.00 25.36 116 VAL A N 1
ATOM 893 C CA . VAL A 1 116 ? 24.385 -53.839 -1.011 1.00 25.36 116 VAL A CA 1
ATOM 894 C C . VAL A 1 116 ? 24.269 -54.445 -2.425 1.00 25.36 116 VAL A C 1
ATOM 896 O O . VAL A 1 116 ? 23.770 -55.551 -2.583 1.00 25.36 116 VAL A O 1
ATOM 899 N N . MET A 1 117 ? 24.994 -53.859 -3.391 1.00 24.91 117 MET A N 1
ATOM 900 C CA . MET A 1 117 ? 25.983 -54.604 -4.195 1.00 24.91 117 MET A CA 1
ATOM 901 C C . MET A 1 117 ? 27.145 -53.708 -4.653 1.00 24.91 117 MET A C 1
ATOM 903 O O . MET A 1 117 ? 26.966 -52.647 -5.242 1.00 24.91 117 MET A O 1
ATOM 907 N N . LYS A 1 118 ? 28.358 -54.181 -4.344 1.00 27.17 118 LYS A N 1
ATOM 908 C CA . LYS A 1 118 ? 29.665 -53.649 -4.741 1.00 27.17 118 LYS A CA 1
ATOM 909 C C . LYS A 1 118 ? 30.079 -54.186 -6.119 1.00 27.17 118 LYS A C 1
ATOM 911 O O . LYS A 1 118 ? 29.895 -55.363 -6.388 1.00 27.17 118 LYS A O 1
ATOM 916 N N . GLN A 1 119 ? 30.769 -53.321 -6.868 1.00 26.25 119 GLN A N 1
ATOM 917 C CA . GLN A 1 119 ? 31.955 -53.567 -7.713 1.00 26.25 119 GLN A CA 1
ATOM 918 C C . GLN A 1 119 ? 31.990 -54.777 -8.671 1.00 26.25 119 GLN A C 1
ATOM 920 O O . GLN A 1 119 ? 32.158 -55.912 -8.238 1.00 26.25 119 GLN A O 1
ATOM 925 N N . LYS A 1 120 ? 32.117 -54.484 -9.974 1.00 26.25 120 LYS A N 1
ATOM 926 C CA . LYS A 1 120 ? 33.324 -54.706 -10.815 1.00 26.25 120 LYS A CA 1
ATOM 927 C C . LYS A 1 120 ? 32.927 -54.698 -12.296 1.00 26.25 120 LYS A C 1
ATOM 929 O O . LYS A 1 120 ? 32.193 -55.575 -12.730 1.00 26.25 120 LYS A O 1
ATOM 934 N N . ASN A 1 121 ? 33.480 -53.773 -13.078 1.00 27.44 121 ASN A N 1
ATOM 935 C CA . ASN A 1 121 ? 34.312 -54.151 -14.221 1.00 27.44 121 ASN A CA 1
ATOM 936 C C . ASN A 1 121 ? 35.102 -52.953 -14.751 1.00 27.44 121 ASN A C 1
ATOM 938 O O . ASN A 1 121 ? 34.585 -51.852 -14.916 1.00 27.44 121 ASN A O 1
ATOM 942 N N . GLN A 1 122 ? 36.386 -53.232 -14.932 1.00 26.05 122 GLN A N 1
ATOM 943 C CA . GLN A 1 122 ? 37.461 -52.371 -15.387 1.00 26.05 122 GLN A CA 1
ATOM 944 C C . GLN A 1 122 ? 37.539 -52.334 -16.918 1.00 26.05 122 GLN A C 1
ATOM 946 O O . GLN A 1 122 ? 37.367 -53.356 -17.575 1.00 26.05 122 GLN A O 1
ATOM 951 N N . ASP A 1 123 ? 37.935 -51.155 -17.385 1.00 25.84 123 ASP A N 1
ATOM 952 C CA . ASP A 1 123 ? 38.955 -50.876 -18.397 1.00 25.84 123 ASP A CA 1
ATOM 953 C C . ASP A 1 123 ? 38.717 -51.113 -19.899 1.00 25.84 123 ASP A C 1
ATOM 955 O O . ASP A 1 123 ? 38.348 -52.178 -20.385 1.00 25.84 123 ASP A O 1
ATOM 959 N N . ASN A 1 124 ? 39.167 -50.061 -20.598 1.00 25.58 124 ASN A N 1
ATOM 960 C CA . ASN A 1 124 ? 39.539 -49.901 -22.000 1.00 25.58 124 ASN A CA 1
ATOM 961 C C . ASN A 1 124 ? 38.423 -49.583 -22.997 1.00 25.58 124 ASN A C 1
ATOM 963 O O . ASN A 1 124 ? 37.762 -50.475 -23.511 1.00 25.58 124 ASN A O 1
ATOM 967 N N . LEU A 1 125 ? 38.351 -48.300 -23.386 1.00 27.56 125 LEU A N 1
ATOM 968 C CA . LEU A 1 125 ? 38.624 -47.873 -24.766 1.00 27.56 125 LEU A CA 1
ATOM 969 C C . LEU A 1 125 ? 38.767 -46.337 -24.875 1.00 27.56 125 LEU A C 1
ATOM 971 O O . LEU A 1 125 ? 37.884 -45.570 -24.508 1.00 27.56 125 LEU A O 1
ATOM 975 N N . THR A 1 126 ? 39.914 -45.946 -25.440 1.00 28.20 126 THR A N 1
ATOM 976 C CA . THR A 1 126 ? 40.189 -44.749 -26.262 1.00 28.20 126 THR A CA 1
ATOM 977 C C . THR A 1 126 ? 40.114 -43.342 -25.654 1.00 28.20 126 THR A C 1
ATOM 979 O O . THR A 1 126 ? 39.065 -42.732 -25.484 1.00 28.20 126 THR A O 1
ATOM 982 N N . GLN A 1 127 ? 41.322 -42.800 -25.468 1.00 31.06 127 GLN A N 1
ATOM 983 C CA . GLN A 1 127 ? 41.684 -41.383 -25.506 1.00 31.06 127 GLN A CA 1
ATOM 984 C C . GLN A 1 127 ? 41.145 -40.699 -26.778 1.00 31.06 127 GLN A C 1
ATOM 986 O O . GLN A 1 127 ? 41.281 -41.260 -27.864 1.00 31.06 127 GLN A O 1
ATOM 991 N N . GLY A 1 128 ? 40.611 -39.477 -26.656 1.00 31.50 128 GLY A N 1
ATOM 992 C CA . GLY A 1 128 ? 40.310 -38.640 -27.826 1.00 31.50 128 GLY A CA 1
ATOM 993 C C . GLY A 1 128 ? 39.095 -37.716 -27.729 1.00 31.50 128 GLY A C 1
ATOM 994 O O . GLY A 1 128 ? 38.289 -37.708 -28.644 1.00 31.50 128 GLY A O 1
ATOM 995 N N . ALA A 1 129 ? 38.954 -36.943 -26.652 1.00 29.80 129 ALA A N 1
ATOM 996 C CA . ALA A 1 129 ? 38.218 -35.673 -26.607 1.00 29.80 129 ALA A CA 1
ATOM 997 C C . ALA A 1 129 ? 38.557 -35.018 -25.264 1.00 29.80 129 ALA A C 1
ATOM 999 O O . ALA A 1 129 ? 38.598 -35.713 -24.246 1.00 29.80 129 ALA A O 1
ATOM 1000 N N . GLY A 1 130 ? 38.858 -33.719 -25.244 1.00 28.55 130 GLY A N 1
ATOM 1001 C CA . GLY A 1 130 ? 39.071 -32.997 -23.991 1.00 28.55 130 GLY A CA 1
ATOM 1002 C C . GLY A 1 130 ? 37.868 -33.206 -23.073 1.00 28.55 130 GLY A C 1
ATOM 1003 O O . GLY A 1 130 ? 36.754 -32.826 -23.424 1.00 28.55 130 GLY A O 1
ATOM 1004 N N . LYS A 1 131 ? 38.078 -33.852 -21.921 1.00 25.88 131 LYS A N 1
ATOM 1005 C CA . LYS A 1 131 ? 37.075 -33.872 -20.856 1.00 25.88 131 LYS A CA 1
ATOM 1006 C C . LYS A 1 131 ? 36.826 -32.416 -20.449 1.00 25.88 131 LYS A C 1
ATOM 1008 O O . LYS A 1 131 ? 37.814 -31.716 -20.211 1.00 25.88 131 LYS A O 1
ATOM 1013 N N . PRO A 1 132 ? 35.568 -31.955 -20.343 1.00 31.23 132 PRO A N 1
ATOM 1014 C CA . PRO A 1 132 ? 35.298 -30.717 -19.634 1.00 31.23 132 PRO A CA 1
ATOM 1015 C C . PRO A 1 132 ? 35.906 -30.858 -18.237 1.00 31.23 132 PRO A C 1
ATOM 1017 O O . PRO A 1 132 ? 35.786 -31.917 -17.610 1.00 31.23 132 PRO A O 1
ATOM 1020 N N . SER A 1 133 ? 36.593 -29.816 -17.774 1.00 33.12 133 SER A N 1
ATOM 1021 C CA . SER A 1 133 ? 36.949 -29.671 -16.360 1.00 33.12 133 SER A CA 1
ATOM 1022 C C . SER A 1 133 ? 35.709 -29.979 -15.498 1.00 33.12 133 SER A C 1
ATOM 1024 O O . SER A 1 133 ? 34.600 -29.704 -15.971 1.00 33.12 133 SER A O 1
ATOM 1026 N N . PRO A 1 134 ? 35.832 -30.555 -14.284 1.00 36.59 134 PRO A N 1
ATOM 1027 C CA . PRO A 1 134 ? 34.666 -30.805 -13.445 1.00 36.59 134 PRO A CA 1
ATOM 1028 C C . PRO A 1 134 ? 33.947 -29.470 -13.254 1.00 36.59 134 PRO A C 1
ATOM 1030 O O . PRO A 1 134 ? 34.529 -28.518 -12.739 1.00 36.59 134 PRO A O 1
ATOM 1033 N N . LEU A 1 135 ? 32.727 -29.383 -13.775 1.00 46.25 135 LEU A N 1
ATOM 1034 C CA . LEU A 1 135 ? 31.927 -28.170 -13.761 1.00 46.25 135 LEU A CA 1
ATOM 1035 C C . LEU A 1 135 ? 31.717 -27.747 -12.309 1.00 46.25 135 LEU A C 1
ATOM 1037 O O . LEU A 1 135 ? 31.169 -28.512 -11.516 1.00 46.25 135 LEU A O 1
ATOM 1041 N N . HIS A 1 136 ? 32.184 -26.548 -11.961 1.00 63.38 136 HIS A N 1
ATOM 1042 C CA . HIS A 1 136 ? 31.856 -25.927 -10.684 1.00 63.38 136 HIS A CA 1
ATOM 1043 C C . HIS A 1 136 ? 30.332 -25.872 -10.572 1.00 63.38 136 HIS A C 1
ATOM 1045 O O . HIS A 1 136 ? 29.674 -25.345 -11.466 1.00 63.38 136 HIS A O 1
ATOM 1051 N N . LYS A 1 137 ? 29.763 -26.465 -9.521 1.00 74.00 137 LYS A N 1
ATOM 1052 C CA . LYS A 1 137 ? 28.322 -26.400 -9.260 1.00 74.00 137 LYS A CA 1
ATOM 1053 C C . LYS A 1 137 ? 27.911 -24.933 -9.102 1.00 74.00 137 LYS A C 1
ATOM 1055 O O . LYS A 1 137 ? 28.670 -24.149 -8.534 1.00 74.00 137 LYS A O 1
ATOM 1060 N N . ILE A 1 138 ? 26.740 -24.561 -9.626 1.00 84.94 138 ILE A N 1
ATOM 1061 C CA . ILE A 1 138 ? 26.213 -23.201 -9.457 1.00 84.94 138 ILE A CA 1
ATOM 1062 C C . ILE A 1 138 ? 26.089 -22.929 -7.960 1.00 84.94 138 ILE A C 1
ATOM 1064 O O . ILE A 1 138 ? 25.482 -23.722 -7.241 1.00 84.94 138 ILE A O 1
ATOM 1068 N N . MET A 1 139 ? 26.632 -21.807 -7.504 1.00 87.44 139 MET A N 1
ATOM 1069 C CA . MET A 1 139 ? 26.454 -21.341 -6.136 1.00 87.44 139 MET A CA 1
ATOM 1070 C C . MET A 1 139 ? 25.660 -20.044 -6.131 1.00 87.44 139 MET A C 1
ATOM 1072 O O . MET A 1 139 ? 25.825 -19.182 -6.999 1.00 87.44 139 MET A O 1
ATOM 1076 N N . VAL A 1 140 ? 24.787 -19.913 -5.141 1.00 90.50 140 VAL A N 1
ATOM 1077 C CA . VAL A 1 140 ? 23.914 -18.754 -4.978 1.00 90.50 140 VAL A CA 1
ATOM 1078 C C . VAL A 1 140 ? 23.898 -18.288 -3.528 1.00 90.50 140 VAL A C 1
ATOM 1080 O O . VAL A 1 140 ? 24.042 -19.084 -2.608 1.00 90.50 140 VAL A O 1
ATOM 1083 N N . ALA A 1 141 ? 23.677 -16.995 -3.314 1.00 90.62 141 ALA A N 1
ATOM 1084 C CA . ALA A 1 141 ? 23.496 -16.412 -1.989 1.00 90.62 141 ALA A CA 1
ATOM 1085 C C . ALA A 1 141 ? 22.175 -15.627 -1.926 1.00 90.62 141 ALA A C 1
ATOM 1087 O O . ALA A 1 141 ? 22.086 -14.521 -2.478 1.00 90.62 141 ALA A O 1
ATOM 1088 N N . PRO A 1 142 ? 21.115 -16.196 -1.318 1.00 91.81 142 PRO A N 1
ATOM 1089 C CA . PRO A 1 142 ? 19.829 -15.521 -1.165 1.00 91.81 142 PRO A CA 1
ATOM 1090 C C . PRO A 1 142 ? 19.955 -14.202 -0.400 1.00 91.81 142 PRO A C 1
ATOM 1092 O O . PRO A 1 142 ? 20.662 -14.113 0.605 1.00 91.81 142 PRO A O 1
ATOM 1095 N N . PHE A 1 143 ? 19.236 -13.165 -0.838 1.00 89.88 143 PHE A N 1
ATOM 1096 C CA . PHE A 1 143 ? 19.272 -11.866 -0.165 1.00 89.88 143 PHE A CA 1
ATOM 1097 C C . PHE A 1 143 ? 17.947 -11.105 -0.254 1.00 89.88 143 PHE A C 1
ATOM 1099 O O . PHE A 1 143 ? 17.152 -11.284 -1.171 1.00 89.88 143 PHE A O 1
ATOM 1106 N N . SER A 1 144 ? 17.734 -10.191 0.698 1.00 89.44 144 SER A N 1
ATOM 1107 C CA . SER A 1 144 ? 16.647 -9.209 0.633 1.00 89.44 144 SER A CA 1
ATOM 1108 C C . SER A 1 144 ? 17.093 -7.973 -0.141 1.00 89.44 144 SER A C 1
ATOM 1110 O O . SER A 1 144 ? 18.137 -7.388 0.164 1.00 89.44 144 SER A O 1
ATOM 1112 N N . ALA A 1 145 ? 16.256 -7.500 -1.068 1.00 90.44 145 ALA A N 1
ATOM 1113 C CA . ALA A 1 145 ? 16.478 -6.223 -1.748 1.00 90.44 145 ALA A CA 1
ATOM 1114 C C . ALA A 1 145 ? 16.559 -5.032 -0.777 1.00 90.44 145 ALA A C 1
ATOM 1116 O O . ALA A 1 145 ? 17.125 -4.000 -1.122 1.00 90.44 145 ALA A O 1
ATOM 1117 N N . TYR A 1 146 ? 16.010 -5.152 0.435 1.00 88.94 146 TYR A N 1
ATOM 1118 C CA . TYR A 1 146 ? 16.115 -4.137 1.480 1.00 88.94 146 TYR A CA 1
ATOM 1119 C C . TYR A 1 146 ? 16.815 -4.732 2.701 1.00 88.94 146 TYR A C 1
ATOM 1121 O O . TYR A 1 146 ? 16.258 -5.609 3.365 1.00 88.94 146 TYR A O 1
ATOM 1129 N N . LYS A 1 147 ? 18.026 -4.255 3.000 1.00 85.00 147 LYS A N 1
ATOM 1130 C CA . LYS A 1 147 ? 18.814 -4.674 4.171 1.00 85.00 147 LYS A CA 1
ATOM 1131 C C . LYS A 1 147 ? 18.925 -3.517 5.152 1.00 85.00 147 LYS A C 1
ATOM 1133 O O . LYS A 1 147 ? 19.173 -2.393 4.724 1.00 85.00 147 LYS A O 1
ATOM 1138 N N . VAL A 1 148 ? 18.757 -3.800 6.438 1.00 84.69 148 VAL A N 1
ATOM 1139 C CA . VAL A 1 148 ? 19.066 -2.860 7.521 1.00 84.69 148 VAL A CA 1
ATOM 1140 C C . VAL A 1 148 ? 20.507 -3.108 7.963 1.00 84.69 148 VAL A C 1
ATOM 1142 O O . VAL A 1 148 ? 20.886 -4.262 8.161 1.00 84.69 148 VAL A O 1
ATOM 1145 N N . ASP A 1 149 ? 21.321 -2.061 8.036 1.00 82.81 149 ASP A N 1
ATOM 1146 C CA . ASP A 1 149 ? 22.688 -2.145 8.552 1.00 82.81 149 ASP A CA 1
ATOM 1147 C C . ASP A 1 149 ? 22.748 -1.950 10.077 1.00 82.81 149 ASP A C 1
ATOM 1149 O O . ASP A 1 149 ? 21.731 -1.731 10.736 1.00 82.81 149 ASP A O 1
ATOM 1153 N N . GLU A 1 150 ? 23.947 -2.055 10.652 1.00 82.38 150 GLU A N 1
ATOM 1154 C CA . GLU A 1 150 ? 24.173 -1.925 12.100 1.00 82.38 150 GLU A CA 1
ATOM 1155 C C . GLU A 1 150 ? 23.746 -0.558 12.659 1.00 82.38 150 GLU A C 1
ATOM 1157 O O . GLU A 1 150 ? 23.401 -0.452 13.834 1.00 82.38 150 GLU A O 1
ATOM 1162 N N . ALA A 1 151 ? 23.718 0.484 11.820 1.00 81.50 151 ALA A N 1
ATOM 1163 C CA . ALA A 1 151 ? 23.260 1.817 12.197 1.00 81.50 151 ALA A CA 1
ATOM 1164 C C . ALA A 1 151 ? 21.726 1.964 12.133 1.00 81.50 151 ALA A C 1
ATOM 1166 O O . ALA A 1 151 ? 21.192 3.037 12.428 1.00 81.50 151 ALA A O 1
ATOM 1167 N N . GLY A 1 152 ? 21.004 0.908 11.743 1.00 81.06 152 GLY A N 1
ATOM 1168 C CA . GLY A 1 152 ? 19.560 0.944 11.528 1.00 81.06 152 GLY A CA 1
ATOM 1169 C C . GLY A 1 152 ? 19.159 1.628 10.217 1.00 81.06 152 GLY A C 1
ATOM 1170 O O . GLY A 1 152 ? 17.982 1.949 10.021 1.00 81.06 152 GLY A O 1
ATOM 1171 N N . ASP A 1 153 ? 20.110 1.878 9.315 1.00 85.62 153 ASP A N 1
ATOM 1172 C CA . ASP A 1 153 ? 19.835 2.459 8.010 1.00 85.62 153 ASP A CA 1
ATOM 1173 C C . ASP A 1 153 ? 19.474 1.361 7.011 1.00 85.62 153 ASP A C 1
ATOM 1175 O O . ASP A 1 153 ? 20.030 0.264 6.997 1.00 85.62 153 ASP A O 1
ATOM 1179 N N . THR A 1 154 ? 18.493 1.640 6.158 1.00 86.69 154 THR A N 1
ATOM 1180 C CA . THR A 1 154 ? 18.081 0.699 5.119 1.00 86.69 154 THR A CA 1
ATOM 1181 C C . THR A 1 154 ? 18.849 0.987 3.839 1.00 86.69 154 THR A C 1
ATOM 1183 O O . THR A 1 154 ? 18.889 2.125 3.373 1.00 86.69 154 THR A O 1
ATOM 1186 N N . LYS A 1 155 ? 19.378 -0.057 3.208 1.00 85.62 155 LYS A N 1
ATOM 1187 C CA . LYS A 1 155 ? 19.970 -0.017 1.870 1.00 85.62 155 LYS A CA 1
ATOM 1188 C C . LYS A 1 155 ? 19.093 -0.788 0.898 1.00 85.62 155 LYS A C 1
ATOM 1190 O O . LYS A 1 155 ? 18.574 -1.851 1.236 1.00 85.62 155 LYS A O 1
ATOM 1195 N N . HIS A 1 156 ? 18.934 -0.244 -0.306 1.00 88.50 156 HIS A N 1
ATOM 1196 C CA . HIS A 1 156 ? 18.271 -0.926 -1.415 1.00 88.50 156 HIS A CA 1
ATOM 1197 C C . HIS A 1 156 ? 19.321 -1.575 -2.323 1.00 88.50 156 HIS A C 1
ATOM 1199 O O . HIS A 1 156 ? 20.332 -0.953 -2.658 1.00 88.50 156 HIS A O 1
ATOM 1205 N N . ARG A 1 157 ? 19.088 -2.837 -2.679 1.00 87.06 157 ARG A N 1
ATOM 1206 C CA . ARG A 1 157 ? 19.911 -3.649 -3.571 1.00 87.06 157 ARG A CA 1
ATOM 1207 C C . ARG A 1 157 ? 19.112 -4.037 -4.799 1.00 87.06 157 ARG A C 1
ATOM 1209 O O . ARG A 1 157 ? 17.950 -4.417 -4.681 1.00 87.06 157 ARG A O 1
ATOM 1216 N N . SER A 1 158 ? 19.751 -3.952 -5.957 1.00 90.56 158 SER A N 1
ATOM 1217 C CA . SER A 1 158 ? 19.160 -4.339 -7.239 1.00 90.56 158 SER A CA 1
ATOM 1218 C C . SER A 1 158 ? 20.225 -4.991 -8.108 1.00 90.56 158 SER A C 1
ATOM 1220 O O . SER A 1 158 ? 21.375 -4.559 -8.108 1.00 90.56 158 SER A O 1
ATOM 1222 N N . CYS A 1 159 ? 19.826 -6.012 -8.846 1.00 92.31 159 CYS A N 1
ATOM 1223 C CA . CYS A 1 159 ? 20.659 -6.771 -9.762 1.00 92.31 159 CYS A CA 1
ATOM 1224 C C . CYS A 1 159 ? 20.808 -6.002 -11.067 1.00 92.31 159 CYS A C 1
ATOM 1226 O O . CYS A 1 159 ? 19.836 -5.410 -11.532 1.00 92.31 159 CYS A O 1
ATOM 1228 N N . LYS A 1 160 ? 21.997 -6.017 -11.669 1.00 92.44 160 LYS A N 1
ATOM 1229 C CA . LYS A 1 160 ? 22.232 -5.447 -12.999 1.00 92.44 160 LYS A CA 1
ATOM 1230 C C . LYS A 1 160 ? 21.526 -6.267 -14.079 1.00 92.44 160 LYS A C 1
ATOM 1232 O O . LYS A 1 160 ? 20.881 -5.681 -14.946 1.00 92.44 160 LYS A O 1
ATOM 1237 N N . LYS A 1 161 ? 21.602 -7.593 -13.962 1.00 94.56 161 LYS A N 1
ATOM 1238 C CA . LYS A 1 161 ? 20.838 -8.568 -14.743 1.00 94.56 161 LYS A CA 1
ATOM 1239 C C . LYS A 1 161 ? 20.247 -9.616 -13.812 1.00 94.56 161 LYS A C 1
ATOM 1241 O O . LYS A 1 161 ? 20.885 -10.024 -12.842 1.00 94.56 161 LYS A O 1
ATOM 1246 N N . THR A 1 162 ? 19.044 -10.072 -14.129 1.00 95.56 162 THR A N 1
ATOM 1247 C CA . THR A 1 162 ? 18.380 -11.161 -13.413 1.00 95.56 162 THR A CA 1
ATOM 1248 C C . THR A 1 162 ? 17.989 -12.251 -14.396 1.00 95.56 162 THR A C 1
ATOM 1250 O O . THR A 1 162 ? 17.247 -12.000 -15.343 1.00 95.56 162 THR A O 1
ATOM 1253 N N . ILE A 1 163 ? 18.462 -13.466 -14.144 1.00 94.69 163 ILE A N 1
ATOM 1254 C CA . ILE A 1 163 ? 18.031 -14.691 -14.809 1.00 94.69 163 ILE A CA 1
ATOM 1255 C C . ILE A 1 163 ? 16.791 -15.185 -14.064 1.00 94.69 163 ILE A C 1
ATOM 1257 O O . ILE A 1 163 ? 16.877 -15.588 -12.906 1.00 94.69 163 ILE A O 1
ATOM 1261 N N . ILE A 1 164 ? 15.629 -15.131 -14.703 1.00 93.56 164 ILE A N 1
ATOM 1262 C CA . ILE A 1 164 ? 14.371 -15.637 -14.157 1.00 93.56 164 ILE A CA 1
ATOM 1263 C C . ILE A 1 164 ? 14.092 -17.001 -14.779 1.00 93.56 164 ILE A C 1
ATOM 1265 O O . ILE A 1 164 ? 14.035 -17.136 -16.003 1.00 93.56 164 ILE A O 1
ATOM 1269 N N . VAL A 1 165 ? 13.920 -18.014 -13.932 1.00 89.44 165 VAL A N 1
ATOM 1270 C CA . VAL A 1 165 ? 13.644 -19.387 -14.363 1.00 89.44 165 VAL A CA 1
ATOM 1271 C C . VAL A 1 165 ? 12.164 -19.701 -14.193 1.00 89.44 165 VAL A C 1
ATOM 1273 O O . VAL A 1 165 ? 11.609 -19.604 -13.096 1.00 89.44 165 VAL A O 1
ATOM 1276 N N . HIS A 1 166 ? 11.549 -20.133 -15.289 1.00 85.81 166 HIS A N 1
ATOM 1277 C CA . HIS A 1 166 ? 10.155 -20.549 -15.379 1.00 85.81 166 HIS A CA 1
ATOM 1278 C C . HIS A 1 166 ? 10.073 -22.041 -15.729 1.00 85.81 166 HIS A C 1
ATOM 1280 O O . HIS A 1 166 ? 10.935 -22.574 -16.433 1.00 85.81 166 HIS A O 1
ATOM 1286 N N . GLY A 1 167 ? 9.031 -22.735 -15.266 1.00 78.00 167 GLY A N 1
ATOM 1287 C CA . GLY A 1 167 ? 8.712 -24.074 -15.769 1.00 78.00 167 GLY A CA 1
ATOM 1288 C C . GLY A 1 167 ? 7.952 -23.986 -17.095 1.00 78.00 167 GLY A C 1
ATOM 1289 O O . GLY A 1 167 ? 7.109 -23.102 -17.269 1.00 78.00 167 GLY A O 1
ATOM 1290 N N . LYS A 1 168 ? 8.219 -24.897 -18.040 1.00 68.88 168 LYS A N 1
ATOM 1291 C CA . LYS A 1 168 ? 7.454 -24.984 -19.297 1.00 68.88 168 LYS A CA 1
ATOM 1292 C C . LYS A 1 168 ? 5.970 -25.204 -19.011 1.00 68.88 168 LYS A C 1
ATOM 1294 O O . LYS A 1 168 ? 5.606 -25.847 -18.028 1.00 68.88 168 LYS A O 1
ATOM 1299 N N . GLU A 1 169 ? 5.131 -24.659 -19.891 1.00 64.12 169 GLU A N 1
ATOM 1300 C CA . GLU A 1 169 ? 3.663 -24.770 -19.825 1.00 64.12 169 GLU A CA 1
ATOM 1301 C C . GLU A 1 169 ? 3.055 -24.254 -18.504 1.00 64.12 169 GLU A C 1
ATOM 1303 O O . GLU A 1 169 ? 1.957 -24.645 -18.120 1.00 64.12 169 GLU A O 1
ATOM 1308 N N . GLY A 1 170 ? 3.755 -23.354 -17.801 1.00 60.34 170 GLY A N 1
ATOM 1309 C CA . GLY A 1 170 ? 3.295 -22.800 -16.525 1.00 60.34 170 GLY A CA 1
ATOM 1310 C C . GLY A 1 170 ? 3.561 -23.699 -15.313 1.00 60.34 170 GLY A C 1
ATOM 1311 O O . GLY A 1 170 ? 2.982 -23.473 -14.251 1.00 60.34 170 GLY A O 1
ATOM 1312 N N . GLY A 1 171 ? 4.432 -24.707 -15.443 1.00 62.50 171 GLY A N 1
ATOM 1313 C CA . GLY A 1 171 ? 4.858 -25.543 -14.321 1.00 62.50 171 GLY A CA 1
ATOM 1314 C C . GLY A 1 171 ? 5.508 -24.725 -13.196 1.00 62.50 171 GLY A C 1
ATOM 1315 O O . GLY A 1 171 ? 6.385 -23.893 -13.430 1.00 62.50 171 GLY A O 1
ATOM 1316 N N . THR A 1 172 ? 5.096 -24.964 -11.949 1.00 66.38 172 THR A N 1
ATOM 1317 C CA . THR A 1 172 ? 5.682 -24.297 -10.777 1.00 66.38 172 THR A CA 1
ATOM 1318 C C . THR A 1 172 ? 7.061 -24.858 -10.444 1.00 66.38 172 THR A C 1
ATOM 1320 O O . THR A 1 172 ? 7.186 -26.041 -10.129 1.00 66.38 172 THR A O 1
ATOM 1323 N N . MET A 1 173 ? 8.071 -23.987 -10.435 1.00 76.69 173 MET A N 1
ATOM 1324 C CA . MET A 1 173 ? 9.439 -24.295 -10.010 1.00 76.6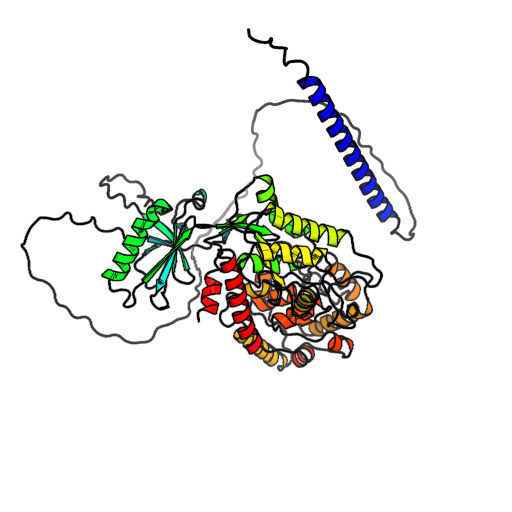9 173 MET A CA 1
ATOM 1325 C C . MET A 1 173 ? 9.620 -23.990 -8.521 1.00 76.69 173 MET A C 1
ATOM 1327 O O . MET A 1 173 ? 9.216 -22.924 -8.051 1.00 76.69 173 MET A O 1
ATOM 1331 N N . LYS A 1 174 ? 10.240 -24.909 -7.774 1.00 82.44 174 LYS A N 1
ATOM 1332 C CA . LYS A 1 174 ? 10.573 -24.700 -6.359 1.00 82.44 174 LYS A CA 1
ATOM 1333 C C . LYS A 1 174 ? 12.059 -24.445 -6.197 1.00 82.44 174 LYS A C 1
ATOM 1335 O O . LYS A 1 174 ? 12.871 -25.206 -6.710 1.00 82.44 174 LYS A O 1
ATOM 1340 N N . TRP A 1 175 ? 12.383 -23.421 -5.415 1.00 88.62 175 TRP A N 1
ATOM 1341 C CA . TRP A 1 175 ? 13.751 -23.048 -5.059 1.00 88.62 175 TRP A CA 1
ATOM 1342 C C . TRP A 1 175 ? 14.568 -24.220 -4.478 1.00 88.62 175 TRP A C 1
ATOM 1344 O O . TRP A 1 175 ? 15.699 -24.432 -4.890 1.00 88.62 175 TRP A O 1
ATOM 1354 N N . SER A 1 176 ? 13.963 -25.037 -3.607 1.00 85.56 176 SER A N 1
ATOM 1355 C CA . SER A 1 176 ? 14.598 -26.207 -2.973 1.00 85.56 176 SER A CA 1
ATOM 1356 C C . SER A 1 176 ? 14.988 -27.330 -3.932 1.00 85.56 176 SER A C 1
ATOM 1358 O O . SER A 1 176 ? 15.792 -28.186 -3.579 1.00 85.56 176 SER A O 1
ATOM 1360 N N . ASP A 1 177 ? 14.386 -27.358 -5.118 1.00 80.25 177 ASP A N 1
ATOM 1361 C CA . ASP A 1 177 ? 14.510 -28.471 -6.058 1.00 80.25 177 ASP A CA 1
ATOM 1362 C C . ASP A 1 177 ? 15.527 -28.140 -7.165 1.00 80.25 177 ASP A C 1
ATOM 1364 O O . ASP A 1 177 ? 15.567 -28.806 -8.193 1.00 80.25 177 ASP A O 1
ATOM 1368 N N . GLN A 1 178 ? 16.304 -27.063 -7.016 1.00 81.25 178 GLN A N 1
ATOM 1369 C CA . GLN A 1 178 ? 17.197 -26.557 -8.057 1.00 81.25 178 GLN A CA 1
ATOM 1370 C C . GLN A 1 178 ? 18.639 -27.065 -7.878 1.00 81.25 178 GLN A C 1
ATOM 1372 O O . GLN A 1 178 ? 19.084 -27.270 -6.751 1.00 81.25 178 GLN A O 1
ATOM 1377 N N . PRO A 1 179 ? 19.414 -27.244 -8.968 1.00 77.94 179 PRO A N 1
ATOM 1378 C CA . PRO A 1 179 ? 20.750 -27.846 -8.924 1.00 77.94 179 PRO A CA 1
ATOM 1379 C C . PRO A 1 179 ? 21.863 -26.861 -8.518 1.00 77.94 179 PRO A C 1
ATOM 1381 O O . PRO A 1 179 ? 22.963 -26.910 -9.067 1.00 77.94 179 PRO A O 1
ATOM 1384 N N . PHE A 1 180 ? 21.599 -25.966 -7.569 1.00 85.69 180 PHE A N 1
ATOM 1385 C CA . PHE A 1 180 ? 22.594 -25.040 -7.024 1.00 85.69 180 PHE A CA 1
ATOM 1386 C C . PHE A 1 180 ? 22.850 -25.303 -5.538 1.00 85.69 180 PHE A C 1
ATOM 1388 O O . PHE A 1 180 ? 22.025 -25.904 -4.856 1.00 85.69 180 PHE A O 1
ATOM 1395 N N . ASP A 1 181 ? 24.009 -24.872 -5.050 1.00 87.00 181 ASP A N 1
ATOM 1396 C CA . ASP A 1 181 ? 24.307 -24.811 -3.618 1.00 87.00 181 ASP A CA 1
ATOM 1397 C C . ASP A 1 181 ? 24.062 -23.402 -3.079 1.00 87.00 181 ASP A C 1
ATOM 1399 O O . ASP A 1 181 ? 24.381 -22.405 -3.730 1.00 87.00 181 ASP A O 1
ATOM 1403 N N . GLU A 1 182 ? 23.501 -23.323 -1.876 1.00 88.88 182 GLU A N 1
ATOM 1404 C CA . GLU A 1 182 ? 23.240 -22.061 -1.188 1.00 88.88 182 GLU A CA 1
ATOM 1405 C C . GLU A 1 182 ? 24.363 -21.722 -0.206 1.00 88.88 182 GLU A C 1
ATOM 1407 O O . GLU A 1 182 ? 24.751 -22.544 0.625 1.00 88.88 182 GLU A O 1
ATOM 1412 N N . LEU A 1 183 ? 24.838 -20.480 -0.270 1.00 85.94 183 LEU A N 1
ATOM 1413 C CA . LEU A 1 183 ? 25.693 -19.857 0.737 1.00 85.94 183 LEU A CA 1
ATOM 1414 C C . LEU A 1 183 ? 24.888 -18.858 1.566 1.00 85.94 183 LEU A C 1
ATOM 1416 O O . LEU A 1 183 ? 23.893 -18.290 1.100 1.00 85.94 183 LEU A O 1
ATOM 1420 N N . VAL A 1 184 ? 25.348 -18.580 2.787 1.00 80.69 184 VAL A N 1
ATOM 1421 C CA . VAL A 1 184 ? 24.768 -17.497 3.580 1.00 80.69 184 VAL A CA 1
ATOM 1422 C C . VAL A 1 184 ? 25.355 -16.177 3.090 1.00 80.69 184 VAL A C 1
ATOM 1424 O O . VAL A 1 184 ? 26.561 -16.032 2.931 1.00 80.69 184 VAL A O 1
ATOM 1427 N N . MET A 1 185 ? 24.510 -15.167 2.876 1.00 74.69 185 MET A N 1
ATOM 1428 C CA . MET A 1 185 ? 24.957 -13.853 2.389 1.00 74.69 185 MET A CA 1
ATOM 1429 C C . MET A 1 185 ? 26.013 -13.188 3.296 1.00 74.69 185 MET A C 1
ATOM 1431 O O . MET A 1 185 ? 26.780 -12.350 2.830 1.00 74.69 185 MET A O 1
ATOM 1435 N N . SER A 1 186 ? 26.046 -13.526 4.591 1.00 71.75 186 SER A N 1
ATOM 1436 C CA . SER A 1 186 ? 27.070 -13.062 5.540 1.00 71.75 186 SER A CA 1
ATOM 1437 C C . SER A 1 186 ? 28.466 -13.605 5.250 1.00 71.75 186 SER A C 1
ATOM 1439 O O . SER A 1 186 ? 29.440 -13.012 5.700 1.00 71.75 186 SER A O 1
ATOM 1441 N N . ASP A 1 187 ? 28.553 -14.706 4.509 1.00 66.56 187 ASP A N 1
ATOM 1442 C CA . ASP A 1 187 ? 29.804 -15.397 4.202 1.00 66.56 187 ASP A CA 1
ATOM 1443 C C . ASP A 1 187 ? 30.534 -14.737 3.015 1.00 66.56 187 ASP A C 1
ATOM 1445 O O . ASP A 1 187 ? 31.645 -15.127 2.664 1.00 66.56 187 ASP A O 1
ATOM 1449 N N . ILE A 1 188 ? 29.922 -13.715 2.400 1.00 68.00 188 ILE A N 1
ATOM 1450 C CA . ILE A 1 188 ? 30.483 -12.945 1.288 1.00 68.00 188 ILE A CA 1
ATOM 1451 C C . ILE A 1 188 ? 31.169 -11.679 1.837 1.00 68.00 188 ILE A C 1
ATOM 1453 O O . ILE A 1 188 ? 30.505 -10.864 2.490 1.00 68.00 188 ILE A O 1
ATOM 1457 N N . PRO A 1 189 ? 32.477 -11.464 1.576 1.00 57.62 189 PRO A N 1
ATOM 1458 C CA . PRO A 1 189 ? 33.213 -10.316 2.103 1.00 57.62 189 PRO A CA 1
ATOM 1459 C C . PRO A 1 189 ? 32.655 -8.950 1.652 1.00 57.62 189 PRO A C 1
ATOM 1461 O O . PRO A 1 189 ? 32.734 -8.573 0.491 1.00 57.62 189 PRO A O 1
ATOM 1464 N N . SER A 1 190 ? 32.190 -8.165 2.629 1.00 57.69 190 SER A N 1
ATOM 1465 C CA . SER A 1 190 ? 31.809 -6.738 2.588 1.00 57.69 190 SER A CA 1
ATOM 1466 C C . SER A 1 190 ? 30.684 -6.294 1.628 1.00 57.69 190 SER A C 1
ATOM 1468 O O . SER A 1 190 ? 30.684 -6.506 0.422 1.00 57.69 190 SER A O 1
ATOM 1470 N N . ASP A 1 191 ? 29.736 -5.528 2.178 1.00 54.16 191 ASP A N 1
ATOM 1471 C CA . ASP A 1 191 ? 28.582 -4.970 1.458 1.00 54.16 191 ASP A CA 1
ATOM 1472 C C . ASP A 1 191 ? 28.933 -3.901 0.390 1.00 54.16 191 ASP A C 1
ATOM 1474 O O . ASP A 1 191 ? 28.034 -3.423 -0.310 1.00 54.16 191 ASP A O 1
ATOM 1478 N N . SER A 1 192 ? 30.197 -3.469 0.288 1.00 50.53 192 SER A N 1
ATOM 1479 C CA . SER A 1 192 ? 30.628 -2.337 -0.551 1.00 50.53 192 SER A CA 1
ATOM 1480 C C . SER A 1 192 ? 30.653 -2.617 -2.057 1.00 50.53 192 SER A C 1
ATOM 1482 O O . SER A 1 192 ? 30.704 -1.662 -2.827 1.00 50.53 192 SER A O 1
ATOM 1484 N N . GLU A 1 193 ? 30.552 -3.878 -2.485 1.00 48.91 193 GLU A N 1
ATOM 1485 C CA . GLU A 1 193 ? 30.669 -4.282 -3.900 1.00 48.91 193 GLU A CA 1
ATOM 1486 C C . GLU A 1 193 ? 29.332 -4.697 -4.550 1.00 48.91 193 GLU A C 1
ATOM 1488 O O . GLU A 1 193 ? 29.266 -5.058 -5.720 1.00 48.91 193 GLU A O 1
ATOM 1493 N N . LEU A 1 194 ? 28.220 -4.611 -3.817 1.00 59.78 194 LEU A N 1
ATOM 1494 C CA . LEU A 1 194 ? 27.036 -5.428 -4.102 1.00 59.78 194 LEU A CA 1
ATOM 1495 C C . LEU A 1 194 ? 26.015 -4.918 -5.134 1.00 59.78 194 LEU A C 1
ATOM 1497 O O . LEU A 1 194 ? 24.927 -5.485 -5.192 1.00 59.78 194 LEU A O 1
ATOM 1501 N N . ASN A 1 195 ? 26.262 -3.861 -5.915 1.00 62.16 195 ASN A N 1
ATOM 1502 C CA . ASN A 1 195 ? 25.114 -3.184 -6.544 1.00 62.16 195 ASN A CA 1
ATOM 1503 C C . ASN A 1 195 ? 25.179 -2.766 -8.008 1.00 62.16 195 ASN A C 1
ATOM 1505 O O . ASN A 1 195 ? 24.101 -2.646 -8.586 1.00 62.16 195 ASN A O 1
ATOM 1509 N N . ASP A 1 196 ? 26.323 -2.515 -8.641 1.00 66.06 196 ASP A N 1
ATOM 1510 C CA . ASP A 1 196 ? 26.263 -1.986 -10.017 1.00 66.06 196 ASP A CA 1
ATOM 1511 C C . ASP A 1 196 ? 26.388 -3.028 -11.126 1.00 66.06 196 ASP A C 1
ATOM 1513 O O . ASP A 1 196 ? 25.866 -2.764 -12.212 1.00 66.06 196 ASP A O 1
ATOM 1517 N N . ASP A 1 197 ? 26.922 -4.216 -10.828 1.00 80.25 197 ASP A N 1
ATOM 1518 C CA . ASP A 1 197 ? 27.080 -5.287 -11.822 1.00 80.25 197 ASP A CA 1
ATOM 1519 C C . ASP A 1 197 ? 26.609 -6.682 -11.366 1.00 80.25 197 ASP A C 1
ATOM 1521 O O . ASP A 1 197 ? 26.831 -7.673 -12.045 1.00 80.25 197 ASP A O 1
ATOM 1525 N N . MET A 1 198 ? 25.899 -6.777 -10.237 1.00 87.19 198 MET A N 1
ATOM 1526 C CA . MET A 1 198 ? 25.448 -8.062 -9.686 1.00 87.19 198 MET A CA 1
ATOM 1527 C C . MET A 1 198 ? 24.532 -8.826 -10.660 1.00 87.19 198 MET A C 1
ATOM 1529 O O . MET A 1 198 ? 23.471 -8.313 -11.042 1.00 87.19 198 MET A O 1
ATOM 1533 N N . LEU A 1 199 ? 24.902 -10.066 -10.993 1.00 92.06 199 LEU A N 1
ATOM 1534 C CA . LEU A 1 199 ? 24.044 -11.033 -11.675 1.00 92.06 199 LEU A CA 1
ATOM 1535 C C . LEU A 1 199 ? 23.246 -11.849 -10.656 1.00 92.06 199 LEU A C 1
ATOM 1537 O O . LEU A 1 199 ? 23.787 -12.384 -9.686 1.00 92.06 199 LEU A O 1
ATOM 1541 N N . CYS A 1 200 ? 21.941 -11.949 -10.878 1.00 94.25 200 CYS A N 1
ATOM 1542 C CA . CYS A 1 200 ? 21.035 -12.639 -9.969 1.00 94.25 200 CYS A CA 1
ATOM 1543 C C . CYS A 1 200 ? 20.289 -13.783 -10.638 1.00 94.25 200 CYS A C 1
ATOM 1545 O O . CYS A 1 200 ? 20.005 -13.744 -11.833 1.00 94.25 200 CYS A O 1
ATOM 1547 N N . LEU A 1 201 ? 19.885 -14.750 -9.820 1.00 94.38 201 LEU A N 1
ATOM 1548 C CA . LEU A 1 201 ? 18.966 -15.821 -10.177 1.00 94.38 201 LEU A CA 1
ATOM 1549 C C . LEU A 1 201 ? 17.653 -15.639 -9.412 1.00 94.38 201 LEU A C 1
ATOM 1551 O O . LEU A 1 201 ? 17.662 -15.466 -8.193 1.00 94.38 201 LEU A O 1
ATOM 1555 N N . GLN A 1 202 ? 16.526 -15.700 -10.118 1.00 94.62 202 GLN A N 1
ATOM 1556 C CA . GLN A 1 202 ? 15.189 -15.727 -9.535 1.00 94.62 202 GLN A CA 1
ATOM 1557 C C . GLN A 1 202 ? 14.495 -17.046 -9.885 1.00 94.62 202 GLN A C 1
ATOM 1559 O O . GLN A 1 202 ? 14.325 -17.372 -11.061 1.00 94.62 202 GLN A O 1
ATOM 1564 N N . VAL A 1 203 ? 14.022 -17.760 -8.860 1.00 91.81 203 VAL A N 1
ATOM 1565 C CA . VAL A 1 203 ? 13.158 -18.940 -9.012 1.00 91.81 203 VAL A CA 1
ATOM 1566 C C . VAL A 1 203 ? 11.943 -18.768 -8.107 1.00 91.81 203 VAL A C 1
ATOM 1568 O O . VAL A 1 203 ? 12.052 -18.739 -6.879 1.00 91.81 203 VAL A O 1
ATOM 1571 N N . GLY A 1 204 ? 10.769 -18.612 -8.723 1.00 90.19 204 GLY A N 1
ATOM 1572 C CA . GLY A 1 204 ? 9.545 -18.259 -8.004 1.00 90.19 204 GLY A CA 1
ATOM 1573 C C . GLY A 1 204 ? 9.699 -16.934 -7.229 1.00 90.19 204 GLY A C 1
ATOM 1574 O O . GLY A 1 204 ? 10.147 -15.946 -7.818 1.00 90.19 204 GLY A O 1
ATOM 1575 N N . PRO A 1 205 ? 9.331 -16.883 -5.933 1.00 92.00 205 PRO A N 1
ATOM 1576 C CA . PRO A 1 205 ? 9.461 -15.681 -5.108 1.00 92.00 205 PRO A CA 1
ATOM 1577 C C . PRO A 1 205 ? 10.889 -15.410 -4.600 1.00 92.00 205 PRO A C 1
ATOM 1579 O O . PRO A 1 205 ? 11.137 -14.343 -4.037 1.00 92.00 205 PRO A O 1
ATOM 1582 N N . CYS A 1 206 ? 11.809 -16.367 -4.749 1.00 93.88 206 CYS A N 1
ATOM 1583 C CA . CYS A 1 206 ? 13.151 -16.298 -4.180 1.00 93.88 206 CYS A CA 1
ATOM 1584 C C . CYS A 1 206 ? 14.152 -15.716 -5.183 1.00 93.88 206 CYS A C 1
ATOM 1586 O O . CYS A 1 206 ? 14.114 -16.037 -6.374 1.00 93.88 206 CYS A O 1
ATOM 1588 N N . VAL A 1 207 ? 15.055 -14.871 -4.682 1.00 94.12 207 VAL A N 1
ATOM 1589 C CA . VAL A 1 207 ? 16.110 -14.216 -5.462 1.00 94.12 207 VAL A CA 1
ATOM 1590 C C . VAL A 1 207 ? 17.438 -14.348 -4.727 1.00 94.12 207 VAL A C 1
ATOM 1592 O O . VAL A 1 207 ? 17.506 -14.142 -3.513 1.00 94.12 207 VAL A O 1
ATOM 1595 N N . ALA A 1 208 ? 18.493 -14.658 -5.472 1.00 93.19 208 ALA A N 1
ATOM 1596 C CA . ALA A 1 208 ? 19.848 -14.753 -4.952 1.00 93.19 208 ALA A CA 1
ATOM 1597 C C . ALA A 1 208 ? 20.866 -14.116 -5.894 1.00 93.19 208 ALA A C 1
ATOM 1599 O O . ALA A 1 208 ? 20.657 -14.065 -7.108 1.00 93.19 208 ALA A O 1
ATOM 1600 N N . ALA A 1 209 ? 21.979 -13.663 -5.321 1.00 91.19 209 ALA A N 1
ATOM 1601 C CA . ALA A 1 209 ? 23.165 -13.306 -6.083 1.00 91.19 209 ALA A CA 1
ATOM 1602 C C . ALA A 1 209 ? 23.858 -14.591 -6.548 1.00 91.19 209 ALA A C 1
ATOM 1604 O O . ALA A 1 209 ? 23.947 -15.553 -5.782 1.00 91.19 209 ALA A O 1
ATOM 1605 N N . LEU A 1 210 ? 24.340 -14.612 -7.787 1.00 90.06 210 LEU A N 1
ATOM 1606 C CA . LEU A 1 210 ? 25.183 -15.695 -8.283 1.00 90.06 210 LEU A CA 1
ATOM 1607 C C . LEU A 1 210 ? 26.618 -15.481 -7.808 1.00 90.06 210 LEU A C 1
ATOM 1609 O O . LEU A 1 210 ? 27.124 -14.359 -7.837 1.00 90.06 210 LEU A O 1
ATOM 1613 N N . VAL A 1 211 ? 27.263 -16.551 -7.349 1.00 86.38 211 VAL A N 1
ATOM 1614 C CA . VAL A 1 211 ? 28.604 -16.485 -6.762 1.00 86.38 211 VAL A CA 1
ATOM 1615 C C . VAL A 1 211 ? 29.501 -17.601 -7.285 1.00 86.38 211 VAL A C 1
ATOM 1617 O O . VAL A 1 211 ? 29.042 -18.683 -7.644 1.00 86.38 211 VAL A O 1
ATOM 1620 N N . SER A 1 212 ? 30.802 -17.335 -7.309 1.00 78.50 212 SER A N 1
ATOM 1621 C CA . SER A 1 212 ? 31.855 -18.301 -7.604 1.00 78.50 212 SER A CA 1
ATOM 1622 C C . SER A 1 212 ? 32.801 -18.408 -6.414 1.00 78.50 212 SER A C 1
ATOM 1624 O O . SER A 1 212 ? 33.103 -17.419 -5.752 1.00 78.50 212 SER A O 1
ATOM 1626 N N . GLY A 1 213 ? 33.253 -19.622 -6.119 1.00 65.00 213 GLY A N 1
ATOM 1627 C CA . GLY A 1 213 ? 34.141 -19.925 -5.005 1.00 65.00 213 GLY A CA 1
ATOM 1628 C C . GLY A 1 213 ? 35.469 -20.418 -5.548 1.00 65.00 213 GLY A C 1
ATOM 1629 O O . GLY A 1 213 ? 35.515 -21.412 -6.276 1.00 65.00 213 GLY A O 1
ATOM 1630 N N . ILE A 1 214 ? 36.557 -19.744 -5.185 1.00 52.25 214 ILE A N 1
ATOM 1631 C CA . ILE A 1 214 ? 37.899 -20.257 -5.446 1.00 52.25 214 ILE A CA 1
ATOM 1632 C C . ILE A 1 214 ? 38.275 -21.155 -4.266 1.00 52.25 214 ILE A C 1
ATOM 1634 O O . ILE A 1 214 ? 38.693 -20.675 -3.214 1.00 52.25 214 ILE A O 1
ATOM 1638 N N . HIS A 1 215 ? 38.174 -22.473 -4.446 1.00 41.31 215 HIS A N 1
ATOM 1639 C CA . HIS A 1 215 ? 39.013 -23.378 -3.666 1.00 41.31 215 HIS A CA 1
ATOM 1640 C C . HIS A 1 215 ? 40.433 -23.243 -4.213 1.00 41.31 215 HIS A C 1
ATOM 1642 O O . HIS A 1 215 ? 40.742 -23.768 -5.285 1.00 41.31 215 HIS A O 1
ATOM 1648 N N . THR A 1 216 ? 41.310 -22.524 -3.515 1.00 34.62 216 THR A N 1
ATOM 1649 C CA . THR A 1 216 ? 42.741 -22.573 -3.814 1.00 34.62 216 THR A CA 1
ATOM 1650 C C . THR A 1 216 ? 43.252 -23.968 -3.460 1.00 34.62 216 THR A C 1
ATOM 1652 O O . THR A 1 216 ? 43.729 -24.236 -2.363 1.00 34.62 216 THR A O 1
ATOM 1655 N N . ASN A 1 217 ? 43.185 -24.892 -4.417 1.00 34.53 217 ASN A N 1
ATOM 1656 C CA . ASN A 1 217 ? 44.055 -26.062 -4.422 1.00 34.53 217 ASN A CA 1
ATOM 1657 C C . ASN A 1 217 ? 45.477 -25.582 -4.755 1.00 34.53 217 ASN A C 1
ATOM 1659 O O . ASN A 1 217 ? 45.982 -25.793 -5.855 1.00 34.53 217 ASN A O 1
ATOM 1663 N N . SER A 1 218 ? 46.128 -24.900 -3.817 1.00 31.70 218 SER A N 1
ATOM 1664 C CA . SER A 1 218 ? 47.578 -24.759 -3.833 1.00 31.70 218 SER A CA 1
ATOM 1665 C C . SER A 1 218 ? 48.117 -25.533 -2.650 1.00 31.70 218 SER A C 1
ATOM 1667 O O . SER A 1 218 ? 47.906 -25.168 -1.499 1.00 31.70 218 SER A O 1
ATOM 1669 N N . SER A 1 219 ? 48.811 -26.616 -2.967 1.00 33.28 219 SER A N 1
ATOM 1670 C CA . SER A 1 219 ? 49.687 -27.391 -2.099 1.00 33.28 219 SER A CA 1
ATOM 1671 C C . SER A 1 219 ? 50.838 -26.538 -1.546 1.00 33.28 219 SER A C 1
ATOM 1673 O O . SER A 1 219 ? 52.005 -26.787 -1.845 1.00 33.28 219 SER A O 1
ATOM 1675 N N . ILE A 1 220 ? 50.515 -25.515 -0.764 1.00 35.06 220 ILE A N 1
ATOM 1676 C CA . ILE A 1 220 ? 51.459 -24.767 0.050 1.00 35.06 220 ILE A CA 1
ATOM 1677 C C . ILE A 1 220 ? 50.967 -24.951 1.477 1.00 35.06 220 ILE A C 1
ATOM 1679 O O . ILE A 1 220 ? 49.984 -24.357 1.905 1.00 35.06 220 ILE A O 1
ATOM 1683 N N . GLN A 1 221 ? 51.625 -25.878 2.167 1.00 33.84 221 GLN A N 1
ATOM 1684 C CA . GLN A 1 221 ? 51.624 -25.923 3.617 1.00 33.84 221 GLN A CA 1
ATOM 1685 C C . GLN A 1 221 ? 52.294 -24.633 4.090 1.00 33.84 221 GLN A C 1
ATOM 1687 O O . GLN A 1 221 ? 53.517 -24.565 4.136 1.00 33.84 221 GLN A O 1
ATOM 1692 N N . ASP A 1 222 ? 51.501 -23.611 4.378 1.00 33.41 222 ASP A N 1
ATOM 1693 C CA . ASP A 1 222 ? 51.903 -22.560 5.298 1.00 33.41 222 ASP A CA 1
ATOM 1694 C C . ASP A 1 222 ? 50.732 -22.305 6.241 1.00 33.41 222 ASP A C 1
ATOM 1696 O O . ASP A 1 222 ? 49.575 -22.209 5.830 1.00 33.41 222 ASP A O 1
ATOM 1700 N N . GLU A 1 223 ? 51.042 -22.306 7.530 1.00 40.03 223 GLU A N 1
ATOM 1701 C CA . GLU A 1 223 ? 50.095 -22.125 8.618 1.00 40.03 223 GLU A CA 1
ATOM 1702 C C . GLU A 1 223 ? 49.511 -20.705 8.561 1.00 40.03 223 GLU A C 1
ATOM 1704 O O . GLU A 1 223 ? 50.116 -19.734 9.007 1.00 40.03 223 GLU A O 1
ATOM 1709 N N . GLY A 1 224 ? 48.317 -20.587 7.986 1.00 35.91 224 GLY A N 1
ATOM 1710 C CA . GLY A 1 224 ? 47.515 -19.371 7.956 1.00 35.91 224 GLY A CA 1
ATOM 1711 C C . GLY A 1 224 ? 46.150 -19.688 7.356 1.00 35.91 224 GLY A C 1
ATOM 1712 O O . GLY A 1 224 ? 46.070 -20.382 6.348 1.00 35.91 224 GLY A O 1
ATOM 1713 N N . GLU A 1 225 ? 45.079 -19.248 8.014 1.00 38.16 225 GLU A N 1
ATOM 1714 C CA . GLU A 1 225 ? 43.676 -19.476 7.646 1.00 38.16 225 GLU A CA 1
ATOM 1715 C C . GLU A 1 225 ? 43.445 -19.445 6.124 1.00 38.16 225 GLU A C 1
ATOM 1717 O O . GLU A 1 225 ? 43.551 -18.402 5.478 1.00 38.16 225 GLU A O 1
ATOM 1722 N N . GLY A 1 226 ? 43.121 -20.602 5.539 1.00 35.31 226 GLY A N 1
ATOM 1723 C CA . GLY A 1 226 ? 42.725 -20.704 4.138 1.00 35.31 226 GLY A CA 1
ATOM 1724 C C . GLY A 1 226 ? 41.374 -20.027 3.924 1.00 35.31 226 GLY A C 1
ATOM 1725 O O . GLY A 1 226 ? 40.334 -20.678 3.994 1.00 35.31 226 GLY A O 1
ATOM 1726 N N . ALA A 1 227 ? 41.380 -18.715 3.695 1.00 44.06 227 ALA A N 1
ATOM 1727 C CA . ALA A 1 227 ? 40.182 -17.958 3.369 1.00 44.06 227 ALA A CA 1
ATOM 1728 C C . ALA A 1 227 ? 39.650 -18.421 2.004 1.00 44.06 227 ALA A C 1
ATOM 1730 O O . ALA A 1 227 ? 40.260 -18.174 0.963 1.00 44.06 227 ALA A O 1
ATOM 1731 N N . SER A 1 228 ? 38.512 -19.116 2.007 1.00 52.66 228 SER A N 1
ATOM 1732 C CA . SER A 1 228 ? 37.761 -19.390 0.781 1.00 52.66 228 SER A CA 1
ATOM 1733 C C . SER A 1 228 ? 37.280 -18.053 0.217 1.00 52.66 228 SER A C 1
ATOM 1735 O O . SER A 1 228 ? 36.465 -17.378 0.843 1.00 52.66 228 SER A O 1
ATOM 1737 N N . LEU A 1 229 ? 37.814 -17.633 -0.932 1.00 62.59 229 LEU A N 1
ATOM 1738 C CA . LEU A 1 229 ? 37.408 -16.381 -1.570 1.00 62.59 229 LEU A CA 1
ATOM 1739 C C . LEU A 1 229 ? 36.125 -16.631 -2.374 1.00 62.59 229 LEU A C 1
ATOM 1741 O O . LEU A 1 229 ? 36.162 -17.280 -3.423 1.00 62.59 229 LEU A O 1
ATOM 1745 N N . VAL A 1 230 ? 34.997 -16.140 -1.858 1.00 70.75 230 VAL A N 1
ATOM 1746 C CA . VAL A 1 230 ? 33.704 -16.113 -2.557 1.00 70.75 230 VAL A CA 1
ATOM 1747 C C . VAL A 1 230 ? 33.582 -14.788 -3.310 1.00 70.75 230 VAL A C 1
ATOM 1749 O O . VAL A 1 230 ? 33.738 -13.724 -2.715 1.00 70.75 230 VAL A O 1
ATOM 1752 N N . ILE A 1 231 ? 33.307 -14.853 -4.613 1.00 76.50 231 ILE A N 1
ATOM 1753 C CA . ILE A 1 231 ? 33.203 -13.708 -5.527 1.00 76.50 231 ILE A CA 1
ATOM 1754 C C . ILE A 1 231 ? 31.782 -13.655 -6.092 1.00 76.50 231 ILE A C 1
ATOM 1756 O O . ILE A 1 231 ? 31.250 -14.678 -6.521 1.00 76.50 231 ILE A O 1
ATOM 1760 N N . ILE A 1 232 ? 31.166 -12.473 -6.118 1.00 79.25 232 ILE A N 1
ATOM 1761 C CA . ILE A 1 232 ? 29.871 -12.256 -6.780 1.00 79.25 232 ILE A CA 1
ATOM 1762 C C . ILE A 1 232 ? 30.094 -12.190 -8.289 1.00 79.25 232 ILE A C 1
ATOM 1764 O O . ILE A 1 232 ? 30.961 -11.452 -8.750 1.00 79.25 232 ILE A O 1
ATOM 1768 N N . LEU A 1 233 ? 29.304 -12.949 -9.045 1.00 83.06 233 LEU A N 1
ATOM 1769 C CA . LEU A 1 233 ? 29.387 -12.961 -10.500 1.00 83.06 233 LEU A CA 1
ATOM 1770 C C . LEU A 1 233 ? 28.796 -11.684 -11.102 1.00 83.06 233 LEU A C 1
ATOM 1772 O O . LEU A 1 233 ? 27.748 -11.187 -10.662 1.00 83.06 233 LEU A O 1
ATOM 1776 N N . GLY A 1 234 ? 29.498 -11.174 -12.112 1.00 83.75 234 GLY A N 1
ATOM 1777 C CA . GLY A 1 234 ? 29.107 -10.009 -12.888 1.00 83.75 234 GLY A CA 1
ATOM 1778 C C . GLY A 1 234 ? 28.047 -10.332 -13.936 1.00 83.75 234 GLY A C 1
ATOM 1779 O O . GLY A 1 234 ? 27.623 -11.475 -14.133 1.00 83.75 234 GLY A O 1
ATOM 1780 N N . SER A 1 235 ? 27.581 -9.293 -14.627 1.00 83.69 235 SER A N 1
ATOM 1781 C CA . SER A 1 235 ? 26.549 -9.448 -15.653 1.00 83.69 235 SER A CA 1
ATOM 1782 C C . SER A 1 235 ? 27.077 -10.009 -16.983 1.00 83.69 235 SER A C 1
ATOM 1784 O O . SER A 1 235 ? 26.273 -10.392 -17.846 1.00 83.69 235 SER A O 1
ATOM 1786 N N . ASP A 1 236 ? 28.395 -10.107 -17.149 1.00 86.62 236 ASP A N 1
ATOM 1787 C CA . ASP A 1 236 ? 29.058 -10.669 -18.331 1.00 86.62 236 ASP A CA 1
ATOM 1788 C C . ASP A 1 236 ? 28.999 -12.207 -18.347 1.00 86.62 236 ASP A C 1
ATOM 1790 O O . ASP A 1 236 ? 28.940 -12.819 -19.409 1.00 86.62 236 ASP A O 1
ATOM 1794 N N . GLU A 1 237 ? 28.873 -12.837 -17.181 1.00 85.06 237 GLU A N 1
ATOM 1795 C CA . GLU A 1 237 ? 28.792 -14.289 -16.994 1.00 85.06 237 GLU A CA 1
ATOM 1796 C C . GLU A 1 237 ? 27.403 -14.874 -17.321 1.00 85.06 237 GLU A C 1
ATOM 1798 O O . GLU A 1 237 ? 27.159 -16.071 -17.153 1.00 85.06 237 GLU A O 1
ATOM 1803 N N . THR A 1 238 ? 26.464 -14.048 -17.798 1.00 87.81 238 THR A N 1
ATOM 1804 C CA . THR A 1 238 ? 25.057 -14.437 -18.003 1.00 87.81 238 THR A CA 1
ATOM 1805 C C . THR A 1 238 ? 24.906 -15.657 -18.915 1.00 87.81 238 THR A C 1
ATOM 1807 O O . THR A 1 238 ? 24.202 -16.599 -18.552 1.00 87.81 238 THR A O 1
ATOM 1810 N N . ASP A 1 239 ? 25.548 -15.663 -20.086 1.00 87.56 239 ASP A N 1
ATOM 1811 C CA . ASP A 1 239 ? 25.364 -16.730 -21.081 1.00 87.56 239 ASP A CA 1
ATOM 1812 C C . ASP A 1 239 ? 25.928 -18.072 -20.597 1.00 87.56 239 ASP A C 1
ATOM 1814 O O . ASP A 1 239 ? 25.285 -19.114 -20.772 1.00 87.56 239 ASP A O 1
ATOM 1818 N N . ASP A 1 240 ? 27.077 -18.040 -19.920 1.00 86.69 240 ASP A N 1
ATOM 1819 C CA . ASP A 1 240 ? 27.715 -19.221 -19.336 1.00 86.69 240 ASP A CA 1
ATOM 1820 C C . ASP A 1 240 ? 26.836 -19.831 -18.239 1.00 86.69 240 ASP A C 1
ATOM 1822 O O . ASP A 1 240 ? 26.588 -21.042 -18.241 1.00 86.69 240 ASP A O 1
ATOM 1826 N N . ILE A 1 241 ? 26.278 -18.995 -17.355 1.00 87.38 241 ILE A N 1
ATOM 1827 C CA . ILE A 1 241 ? 25.357 -19.445 -16.306 1.00 87.38 241 ILE A CA 1
ATOM 1828 C C . ILE A 1 241 ? 24.057 -19.984 -16.900 1.00 87.38 241 ILE A C 1
ATOM 1830 O O . ILE A 1 241 ? 23.569 -21.019 -16.452 1.00 87.38 241 ILE A O 1
ATOM 1834 N N . VAL A 1 242 ? 23.489 -19.350 -17.929 1.00 86.69 242 VAL A N 1
ATOM 1835 C CA . VAL A 1 242 ? 2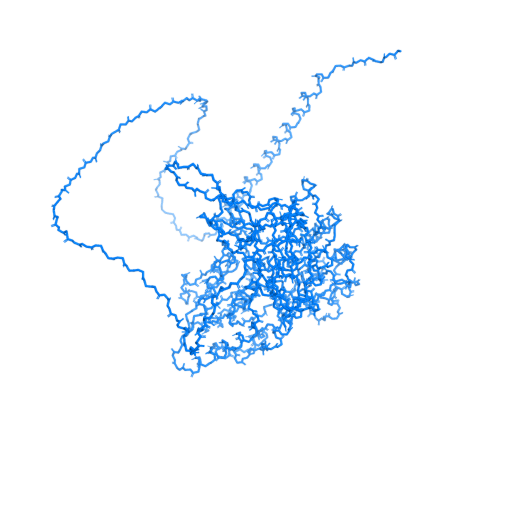2.277 -19.860 -18.591 1.00 86.69 242 VAL A CA 1
ATOM 1836 C C . VAL A 1 242 ? 22.543 -21.205 -19.268 1.00 86.69 242 VAL A C 1
ATOM 1838 O O . VAL A 1 242 ? 21.705 -22.109 -19.186 1.00 86.69 242 VAL A O 1
ATOM 1841 N N . HIS A 1 243 ? 23.689 -21.361 -19.934 1.00 86.00 243 HIS A N 1
ATOM 1842 C CA . HIS A 1 243 ? 24.081 -22.629 -20.543 1.00 86.00 243 HIS A CA 1
ATOM 1843 C C . HIS A 1 243 ? 24.252 -23.722 -19.483 1.00 86.00 243 HIS A C 1
ATOM 1845 O O . HIS A 1 243 ? 23.734 -24.830 -19.643 1.00 86.00 243 HIS A O 1
ATOM 1851 N N . GLN A 1 244 ? 24.910 -23.390 -18.372 1.00 84.19 244 GLN A N 1
ATOM 1852 C CA . GLN A 1 244 ? 25.088 -24.287 -17.241 1.00 84.19 244 GLN A CA 1
ATOM 1853 C C . GLN A 1 244 ? 23.761 -24.661 -16.567 1.00 84.19 244 GLN A C 1
ATOM 1855 O O . GLN A 1 244 ? 23.518 -25.847 -16.378 1.00 84.19 244 GLN A O 1
ATOM 1860 N N . LEU A 1 245 ? 22.878 -23.702 -16.272 1.00 81.06 245 LEU A N 1
ATOM 1861 C CA . LEU A 1 245 ? 21.545 -23.961 -15.714 1.00 81.06 245 LEU A CA 1
ATOM 1862 C C . LEU A 1 245 ? 20.768 -24.928 -16.598 1.00 81.06 245 LEU A C 1
ATOM 1864 O O . LEU A 1 245 ? 20.233 -25.916 -16.111 1.00 81.06 245 LEU A O 1
ATOM 1868 N N . LYS A 1 246 ? 20.739 -24.681 -17.913 1.00 79.75 246 LYS A N 1
ATOM 1869 C CA . LYS A 1 246 ? 20.075 -25.585 -18.855 1.00 79.75 246 LYS A CA 1
ATOM 1870 C C . LYS A 1 246 ? 20.678 -26.982 -18.764 1.00 79.75 246 LYS A C 1
ATOM 1872 O O . LYS A 1 246 ? 19.939 -27.931 -18.545 1.00 79.75 246 LYS A O 1
ATOM 1877 N N . ARG A 1 247 ? 21.995 -27.125 -18.866 1.00 79.12 247 ARG A N 1
ATOM 1878 C CA . ARG A 1 247 ? 22.642 -28.438 -18.781 1.00 79.12 247 ARG A CA 1
ATOM 1879 C C . ARG A 1 247 ? 22.349 -29.144 -17.451 1.00 79.12 247 ARG A C 1
ATOM 1881 O O . ARG A 1 247 ? 21.847 -30.260 -17.462 1.00 79.12 247 ARG A O 1
ATOM 1888 N N . ASP A 1 248 ? 22.595 -28.491 -16.321 1.00 75.56 248 ASP A N 1
ATOM 1889 C CA . ASP A 1 248 ? 22.502 -29.103 -14.992 1.00 75.56 248 ASP A CA 1
ATOM 1890 C C . ASP A 1 248 ? 21.038 -29.444 -14.629 1.00 75.56 248 ASP A C 1
ATOM 1892 O O . ASP A 1 248 ? 20.773 -30.470 -14.002 1.00 75.56 248 ASP A O 1
ATOM 1896 N N . MET A 1 249 ? 20.069 -28.642 -15.086 1.00 70.06 249 MET A N 1
ATOM 1897 C CA . MET A 1 249 ? 18.636 -28.884 -14.865 1.00 70.06 249 MET A CA 1
ATOM 1898 C C . MET A 1 249 ? 18.022 -29.898 -15.844 1.00 70.06 249 MET A C 1
ATOM 1900 O O . MET A 1 249 ? 17.126 -30.641 -15.442 1.00 70.06 249 MET A O 1
ATOM 1904 N N . PHE A 1 250 ? 18.477 -29.949 -17.107 1.00 62.19 250 PHE A N 1
ATOM 1905 C CA . PHE A 1 250 ? 17.970 -30.887 -18.124 1.00 62.19 250 PHE A CA 1
ATOM 1906 C C . PHE A 1 250 ? 18.658 -32.261 -18.074 1.00 62.19 250 PHE A C 1
ATOM 1908 O O . PHE A 1 250 ? 17.986 -33.281 -18.204 1.00 62.19 250 PHE A O 1
ATOM 1915 N N . GLU A 1 251 ? 19.980 -32.315 -17.901 1.00 55.78 251 GLU A N 1
ATOM 1916 C CA . GLU A 1 251 ? 20.760 -33.563 -17.959 1.00 55.78 251 GLU A CA 1
ATOM 1917 C C . GLU A 1 251 ? 20.869 -34.252 -16.590 1.00 55.78 251 GLU A C 1
ATOM 1919 O O . GLU A 1 251 ? 21.027 -35.470 -16.526 1.00 55.78 251 GLU A O 1
ATOM 1924 N N . GLY A 1 252 ? 20.715 -33.503 -15.491 1.00 54.81 252 GLY A N 1
ATOM 1925 C CA . GLY A 1 252 ? 20.746 -34.029 -14.121 1.00 54.81 252 GLY A CA 1
ATOM 1926 C C . GLY A 1 252 ? 19.494 -34.805 -13.689 1.00 54.81 252 GLY A C 1
ATOM 1927 O O . GLY A 1 252 ? 19.460 -35.325 -12.576 1.00 54.81 252 GLY A O 1
ATOM 1928 N N . GLY A 1 253 ? 18.454 -34.884 -14.531 1.00 53.50 253 GLY A N 1
ATOM 1929 C CA . GLY A 1 253 ? 17.216 -35.625 -14.242 1.00 53.50 253 GLY A CA 1
ATOM 1930 C C . GLY A 1 253 ? 16.323 -35.016 -13.150 1.00 53.50 253 GLY A C 1
ATOM 1931 O O . GLY A 1 253 ? 15.401 -35.681 -12.685 1.00 53.50 253 GLY A O 1
ATOM 1932 N N . ILE A 1 254 ? 16.587 -33.771 -12.735 1.00 54.09 254 ILE A N 1
ATOM 1933 C CA . ILE A 1 254 ? 15.920 -33.106 -11.602 1.00 54.09 254 ILE A CA 1
ATOM 1934 C C . ILE A 1 254 ? 14.539 -32.546 -11.986 1.00 54.09 254 ILE A C 1
ATOM 1936 O O . ILE A 1 254 ? 13.653 -32.469 -11.138 1.00 54.09 254 ILE A O 1
ATOM 1940 N N . VAL A 1 255 ? 14.304 -32.217 -13.264 1.00 53.16 255 VAL A N 1
ATOM 1941 C CA . VAL A 1 255 ? 13.007 -31.702 -13.731 1.00 53.16 255 VAL A CA 1
ATOM 1942 C C . VAL A 1 255 ? 12.491 -32.535 -14.908 1.00 53.16 255 VAL A C 1
ATOM 1944 O O . VAL A 1 255 ? 13.104 -32.586 -15.970 1.00 53.16 255 VAL A O 1
ATOM 1947 N N . SER A 1 256 ? 11.334 -33.185 -14.738 1.00 50.78 256 SER A N 1
ATOM 1948 C CA . SER A 1 256 ? 10.617 -33.885 -15.822 1.00 50.78 256 SER A CA 1
ATOM 1949 C C . SER A 1 256 ? 9.904 -32.926 -16.790 1.00 50.78 256 SER A C 1
ATOM 1951 O O . SER A 1 256 ? 9.482 -33.324 -17.875 1.00 50.78 256 SER A O 1
ATOM 1953 N N . VAL A 1 257 ? 9.785 -31.657 -16.398 1.00 55.88 257 VAL A N 1
ATOM 1954 C CA . VAL A 1 257 ? 9.168 -30.553 -17.135 1.00 55.88 257 VAL A CA 1
ATOM 1955 C C . VAL A 1 257 ? 10.299 -29.653 -17.622 1.00 55.88 257 VAL A C 1
ATOM 1957 O O . VAL A 1 257 ? 11.140 -29.238 -16.832 1.00 55.88 257 VAL A O 1
ATOM 1960 N N . GLY A 1 258 ? 10.387 -29.363 -18.920 1.00 65.31 258 GLY A N 1
ATOM 1961 C CA . GLY A 1 258 ? 11.462 -28.484 -19.391 1.00 65.31 258 GLY A CA 1
ATOM 1962 C C . GLY A 1 258 ? 11.383 -27.086 -18.763 1.00 65.31 258 GLY A C 1
ATOM 1963 O O . GLY A 1 258 ? 10.346 -26.694 -18.237 1.00 65.31 258 GLY A O 1
ATOM 1964 N N . ILE A 1 259 ? 12.465 -26.319 -18.850 1.00 76.00 259 ILE A N 1
ATOM 1965 C CA . ILE A 1 259 ? 12.535 -24.950 -18.317 1.00 76.00 259 ILE A CA 1
ATOM 1966 C C . ILE A 1 259 ? 12.510 -23.904 -19.431 1.00 76.00 259 ILE A C 1
ATOM 1968 O O . ILE A 1 259 ? 12.914 -24.178 -20.567 1.00 76.00 259 ILE A O 1
ATOM 1972 N N . GLU A 1 260 ? 12.072 -22.700 -19.081 1.00 85.50 260 GLU A N 1
ATOM 1973 C CA . GLU A 1 260 ? 12.200 -21.488 -19.883 1.00 85.50 260 GLU A CA 1
ATOM 1974 C C . GLU A 1 260 ? 12.946 -20.431 -19.062 1.00 85.50 260 GLU A C 1
ATOM 1976 O O . GLU A 1 260 ? 12.745 -20.308 -17.855 1.00 85.50 260 GLU A O 1
ATOM 1981 N N . VAL A 1 261 ? 13.865 -19.710 -19.701 1.00 88.88 261 VAL A N 1
ATOM 1982 C CA . VAL A 1 261 ? 14.724 -18.731 -19.030 1.00 88.88 261 VAL A CA 1
ATOM 1983 C C . VAL A 1 261 ? 14.470 -17.363 -19.640 1.00 88.88 261 VAL A C 1
ATOM 1985 O O . VAL A 1 261 ? 14.596 -17.194 -20.851 1.00 88.88 261 VAL A O 1
ATOM 1988 N N . GLU A 1 262 ? 14.147 -16.397 -18.790 1.00 93.50 262 GLU A N 1
ATOM 1989 C CA . GLU A 1 262 ? 13.995 -14.988 -19.136 1.00 93.50 262 GLU A CA 1
ATOM 1990 C C . GLU A 1 262 ? 15.167 -14.200 -18.539 1.00 93.50 262 GLU A C 1
ATOM 1992 O O . GLU A 1 262 ? 15.453 -14.311 -17.350 1.00 93.50 262 GLU A O 1
ATOM 1997 N N . ILE A 1 263 ? 15.843 -13.387 -19.350 1.00 94.88 263 ILE A N 1
ATOM 1998 C CA . ILE A 1 263 ? 16.890 -12.475 -18.875 1.00 94.88 263 ILE A CA 1
ATOM 1999 C C . ILE A 1 263 ? 16.283 -11.079 -18.781 1.00 94.88 263 ILE A C 1
ATOM 2001 O O . ILE A 1 263 ? 15.791 -10.539 -19.773 1.00 94.88 263 ILE A O 1
ATOM 2005 N N . VAL A 1 264 ? 16.323 -10.492 -17.586 1.00 95.75 264 VAL A N 1
ATOM 2006 C CA . VAL A 1 264 ? 15.791 -9.156 -17.313 1.00 95.75 264 VAL A CA 1
ATOM 2007 C C . VAL A 1 264 ? 16.926 -8.204 -16.965 1.00 95.75 264 VAL A C 1
ATOM 2009 O O . VAL A 1 264 ? 17.608 -8.369 -15.954 1.00 95.75 264 VAL A O 1
ATOM 2012 N N . GLU A 1 265 ? 17.092 -7.176 -17.791 1.00 95.00 265 GLU A N 1
ATOM 2013 C CA . GLU A 1 265 ? 17.997 -6.055 -17.530 1.00 95.00 265 GLU A CA 1
ATOM 2014 C C . GLU A 1 265 ? 17.418 -5.107 -16.477 1.00 95.00 265 GLU A C 1
ATOM 2016 O O . GLU A 1 265 ? 16.215 -4.814 -16.473 1.00 95.00 265 GLU A O 1
ATOM 2021 N N . ARG A 1 266 ? 18.286 -4.563 -15.619 1.00 94.62 266 ARG A N 1
ATOM 2022 C CA . ARG A 1 266 ? 17.887 -3.570 -14.619 1.00 94.62 266 ARG A CA 1
ATOM 2023 C C . ARG A 1 266 ? 17.293 -2.328 -15.266 1.00 94.62 266 ARG A C 1
ATOM 2025 O O . ARG A 1 266 ? 17.951 -1.664 -16.066 1.00 94.62 266 ARG A O 1
ATOM 2032 N N . LYS A 1 267 ? 16.113 -1.934 -14.797 1.00 95.56 267 LYS A N 1
ATOM 2033 C CA . LYS A 1 267 ? 15.465 -0.669 -15.150 1.00 95.56 267 LYS A CA 1
ATOM 2034 C C . LYS A 1 267 ? 15.777 0.417 -14.133 1.00 95.56 267 LYS A C 1
ATOM 2036 O O . LYS A 1 267 ? 15.737 0.169 -12.931 1.00 95.56 267 LYS A O 1
ATOM 2041 N N . SER A 1 268 ? 16.067 1.628 -14.594 1.00 94.44 268 SER A N 1
ATOM 2042 C CA . SER A 1 268 ? 16.160 2.815 -13.739 1.00 94.44 268 SER A CA 1
ATOM 2043 C C . SER A 1 268 ? 14.906 3.651 -13.924 1.00 94.44 268 SER A C 1
ATOM 2045 O O . SER A 1 268 ? 14.634 4.115 -15.0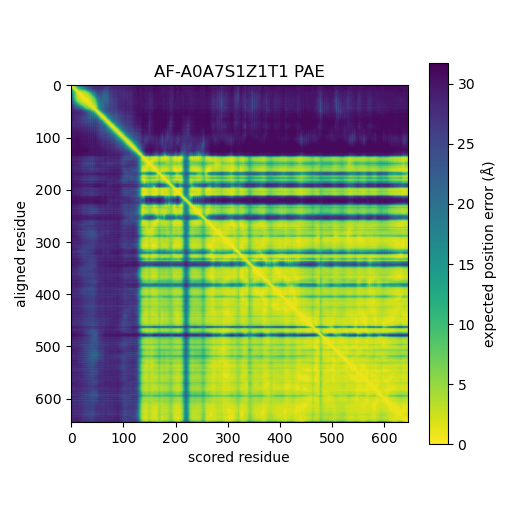25 1.00 94.44 268 SER A O 1
ATOM 2047 N N . ILE A 1 269 ? 14.135 3.860 -12.859 1.00 95.69 269 ILE A N 1
ATOM 2048 C CA . ILE A 1 269 ? 12.877 4.609 -12.944 1.00 95.69 269 ILE A CA 1
ATOM 2049 C C . ILE A 1 269 ? 12.899 5.852 -12.076 1.00 95.69 269 ILE A C 1
ATOM 2051 O O . ILE A 1 269 ? 13.430 5.847 -10.964 1.00 95.69 269 ILE A O 1
ATOM 2055 N N . ALA A 1 270 ? 12.242 6.904 -12.551 1.00 95.56 270 ALA A N 1
ATOM 2056 C CA . ALA A 1 270 ? 11.854 8.015 -11.700 1.00 95.56 270 ALA A CA 1
ATOM 2057 C C . ALA A 1 270 ? 10.546 7.650 -10.987 1.00 95.56 270 ALA A C 1
ATOM 2059 O O . ALA A 1 270 ? 9.567 7.304 -11.643 1.00 95.56 270 ALA A O 1
ATOM 2060 N N . ILE A 1 271 ? 10.499 7.743 -9.657 1.00 95.38 271 ILE A N 1
ATOM 2061 C CA . ILE A 1 271 ? 9.268 7.482 -8.898 1.00 95.38 271 ILE A CA 1
ATOM 2062 C C . ILE A 1 271 ? 8.936 8.631 -7.940 1.00 95.38 271 ILE A C 1
ATOM 2064 O O . ILE A 1 271 ? 9.704 8.964 -7.033 1.00 95.38 271 ILE A O 1
ATOM 2068 N N . SER A 1 272 ? 7.785 9.279 -8.137 1.00 92.31 272 SER A N 1
ATOM 2069 C CA . SER A 1 272 ? 7.347 10.346 -7.233 1.00 92.31 272 SER A CA 1
ATOM 2070 C C . SER A 1 272 ? 6.879 9.758 -5.912 1.00 92.31 272 SER A C 1
ATOM 2072 O O . SER A 1 272 ? 6.166 8.760 -5.905 1.00 92.31 272 SER A O 1
ATOM 2074 N N . GLN A 1 273 ? 7.227 10.416 -4.802 1.00 88.44 273 GLN A N 1
ATOM 2075 C CA . GLN A 1 273 ? 6.722 10.061 -3.471 1.00 88.44 273 GLN A CA 1
ATOM 2076 C C . GLN A 1 273 ? 6.937 8.578 -3.111 1.00 88.44 273 GLN A C 1
ATOM 2078 O O . GLN A 1 273 ? 6.100 7.954 -2.474 1.00 88.44 273 GLN A O 1
ATOM 2083 N N . TRP A 1 274 ? 8.046 7.979 -3.537 1.00 91.44 274 TRP A N 1
ATOM 2084 C CA . TRP A 1 274 ? 8.376 6.621 -3.117 1.00 91.44 274 TRP A CA 1
ATOM 2085 C C . TRP A 1 274 ? 8.841 6.573 -1.663 1.00 91.44 274 TRP A C 1
ATOM 2087 O O . TRP A 1 274 ? 9.373 7.543 -1.112 1.00 91.44 274 TRP A O 1
ATOM 2097 N N . TYR A 1 275 ? 8.679 5.407 -1.052 1.00 93.94 275 TYR A N 1
ATOM 2098 C CA . TYR A 1 275 ? 9.151 5.132 0.288 1.00 93.94 275 TYR A CA 1
ATOM 2099 C C . TYR A 1 275 ? 10.655 4.870 0.270 1.00 93.94 275 TYR A C 1
ATOM 2101 O O . TYR A 1 275 ? 11.121 3.765 -0.011 1.00 93.94 275 TYR A O 1
ATOM 2109 N N . LYS A 1 276 ? 11.415 5.931 0.544 1.00 92.06 276 LYS A N 1
ATOM 2110 C CA . LYS A 1 276 ? 12.879 5.910 0.510 1.00 92.06 276 LYS A CA 1
ATOM 2111 C C . LYS A 1 276 ? 13.458 4.984 1.588 1.00 92.06 276 LYS A C 1
ATOM 2113 O O . LYS A 1 276 ? 12.888 4.917 2.678 1.00 92.06 276 LYS A O 1
ATOM 2118 N N . PRO A 1 277 ? 14.607 4.332 1.338 1.00 89.81 277 PRO A N 1
ATOM 2119 C CA . PRO A 1 277 ? 15.346 3.628 2.377 1.00 89.81 277 PRO A CA 1
ATOM 2120 C C . PRO A 1 277 ? 15.657 4.556 3.559 1.00 89.81 277 PRO A C 1
ATOM 2122 O O . PRO A 1 277 ? 15.911 5.749 3.369 1.00 89.81 277 PRO A O 1
ATOM 2125 N N . SER A 1 278 ? 15.581 4.026 4.780 1.00 90.62 278 SER A N 1
ATOM 2126 C CA . SER A 1 278 ? 15.795 4.823 5.984 1.00 90.62 278 SER A CA 1
ATOM 2127 C C . SER A 1 278 ? 17.250 5.274 6.081 1.00 90.62 278 SER A C 1
ATOM 2129 O O . SER A 1 278 ? 18.152 4.451 6.124 1.00 90.62 278 SER A O 1
ATOM 2131 N N . THR A 1 279 ? 17.459 6.582 6.155 1.00 90.94 279 THR A N 1
ATOM 2132 C CA . THR A 1 279 ? 18.735 7.237 6.473 1.00 90.94 279 THR A CA 1
ATOM 2133 C C . THR A 1 279 ? 18.448 8.372 7.457 1.00 90.94 279 THR A C 1
ATOM 2135 O O . THR A 1 279 ? 17.283 8.779 7.570 1.00 90.94 279 THR A O 1
ATOM 2138 N N . PRO A 1 280 ? 19.450 8.966 8.132 1.00 91.06 280 PRO A N 1
ATOM 2139 C CA . PRO A 1 280 ? 19.216 10.097 9.029 1.00 91.06 280 PRO A CA 1
ATOM 2140 C C . PRO A 1 280 ? 18.456 11.250 8.355 1.00 91.06 280 PRO A C 1
ATOM 2142 O O . PRO A 1 280 ? 17.509 11.793 8.923 1.00 91.06 280 PRO A O 1
ATOM 2145 N N . ALA A 1 281 ? 18.803 11.570 7.103 1.00 91.69 281 ALA A N 1
ATOM 2146 C CA . ALA A 1 281 ? 18.130 12.611 6.328 1.00 91.69 281 ALA A CA 1
ATOM 2147 C C . ALA A 1 281 ? 16.676 12.241 5.984 1.00 91.69 281 ALA A C 1
ATOM 2149 O O . ALA A 1 281 ? 15.790 13.093 6.040 1.00 91.69 281 ALA A O 1
ATOM 2150 N N . VAL A 1 282 ? 16.410 10.973 5.652 1.00 92.06 282 VAL A N 1
ATOM 2151 C CA . VAL A 1 282 ? 15.050 10.498 5.358 1.00 92.06 282 VAL A CA 1
ATOM 2152 C C . VAL A 1 282 ? 14.188 10.477 6.620 1.00 92.06 282 VAL A C 1
ATOM 2154 O O . VAL A 1 282 ? 13.051 10.936 6.565 1.00 92.06 282 VAL A O 1
ATOM 2157 N N . ARG A 1 283 ? 14.712 10.020 7.765 1.00 90.81 283 ARG A N 1
ATOM 2158 C CA . ARG A 1 283 ? 13.989 10.050 9.050 1.00 90.81 283 ARG A CA 1
ATOM 2159 C C . ARG A 1 283 ? 13.639 11.482 9.469 1.00 90.81 283 ARG A C 1
ATOM 2161 O O . ARG A 1 283 ? 12.514 11.730 9.894 1.00 90.81 283 ARG A O 1
ATOM 2168 N N . LEU A 1 284 ? 14.548 12.440 9.266 1.00 91.50 284 LEU A N 1
ATOM 2169 C CA . LEU A 1 284 ? 14.270 13.863 9.502 1.00 91.50 284 LEU A CA 1
ATOM 2170 C C . LEU A 1 284 ? 13.197 14.422 8.549 1.00 91.50 284 LEU A C 1
ATOM 2172 O O . LEU A 1 284 ? 12.334 15.195 8.959 1.00 91.50 284 LEU A O 1
ATOM 2176 N N . ALA A 1 285 ? 13.216 14.025 7.275 1.00 90.88 285 ALA A N 1
ATOM 2177 C CA . ALA A 1 285 ? 12.168 14.418 6.334 1.00 90.88 285 ALA A CA 1
ATOM 2178 C C . ALA A 1 285 ? 10.798 13.844 6.743 1.00 90.88 285 ALA A C 1
ATOM 2180 O O . ALA A 1 285 ? 9.800 14.558 6.736 1.00 90.88 285 ALA A O 1
ATOM 2181 N N . ARG A 1 286 ? 10.747 12.579 7.177 1.00 91.69 286 ARG A N 1
ATOM 2182 C CA . ARG A 1 286 ? 9.520 11.937 7.674 1.00 91.69 286 ARG A CA 1
ATOM 2183 C C . ARG A 1 286 ? 8.963 12.631 8.915 1.00 91.69 286 ARG A C 1
ATOM 2185 O O . ARG A 1 286 ? 7.765 12.895 8.972 1.00 91.69 286 ARG A O 1
ATOM 2192 N N . SER A 1 287 ? 9.812 13.004 9.873 1.00 87.12 287 SER A N 1
ATOM 2193 C CA . SER A 1 287 ? 9.356 13.675 11.099 1.00 87.12 287 SER A CA 1
ATOM 2194 C C . SER A 1 287 ? 8.733 15.056 10.859 1.00 87.12 287 SER A C 1
ATOM 2196 O O . SER A 1 287 ? 8.029 15.564 11.732 1.00 87.12 287 SER A O 1
ATOM 2198 N N . THR A 1 288 ? 8.934 15.634 9.670 1.00 86.56 288 THR A N 1
ATOM 2199 C CA . THR A 1 288 ? 8.402 16.942 9.263 1.00 86.56 288 THR A CA 1
ATOM 2200 C C . THR A 1 288 ? 7.287 16.872 8.208 1.00 86.56 288 THR A C 1
ATOM 2202 O O . THR A 1 288 ? 6.679 17.901 7.928 1.00 86.56 288 THR A O 1
ATOM 2205 N N . ASP A 1 289 ? 6.945 15.686 7.676 1.00 82.25 289 ASP A N 1
ATOM 2206 C CA . ASP A 1 289 ? 5.910 15.487 6.635 1.00 82.25 289 ASP A CA 1
ATOM 2207 C C . ASP A 1 289 ? 4.498 15.903 7.095 1.00 82.25 289 ASP A C 1
ATOM 2209 O O . ASP A 1 289 ? 3.631 16.253 6.296 1.00 82.25 289 ASP A O 1
ATOM 2213 N N . GLY A 1 290 ? 4.258 15.888 8.410 1.00 83.06 290 GLY A N 1
ATOM 2214 C CA . GLY A 1 290 ? 3.006 16.336 9.022 1.00 83.06 290 GLY A CA 1
ATOM 2215 C C . GLY A 1 290 ? 1.826 15.370 8.858 1.00 83.06 290 GLY A C 1
ATOM 2216 O O . GLY A 1 290 ? 0.786 15.610 9.474 1.00 83.06 290 GLY A O 1
ATOM 2217 N N . ASN A 1 291 ? 1.969 14.288 8.078 1.00 91.44 291 ASN A N 1
ATOM 2218 C CA . ASN A 1 291 ? 0.980 13.217 7.965 1.00 91.44 291 ASN A CA 1
ATOM 2219 C C . ASN A 1 291 ? 1.618 11.823 7.792 1.00 91.44 291 ASN A C 1
ATOM 2221 O O . ASN A 1 291 ? 1.868 11.380 6.673 1.00 91.44 291 ASN A O 1
ATOM 2225 N N . THR A 1 292 ? 1.782 11.062 8.875 1.00 94.25 292 THR A N 1
ATOM 2226 C CA . THR A 1 292 ? 2.414 9.724 8.826 1.00 94.25 292 THR A CA 1
ATOM 2227 C C . THR A 1 292 ? 1.623 8.695 8.016 1.00 94.25 292 THR A C 1
ATOM 2229 O O . THR A 1 292 ? 2.189 7.709 7.542 1.00 94.25 292 THR A O 1
ATOM 2232 N N . GLY A 1 293 ? 0.332 8.943 7.758 1.00 93.94 293 GLY A N 1
ATOM 2233 C CA . GLY A 1 293 ? -0.459 8.143 6.826 1.00 93.94 293 GLY A CA 1
ATOM 2234 C C . GLY A 1 293 ? 0.127 8.128 5.412 1.00 93.94 293 GLY A C 1
ATOM 2235 O O . GLY A 1 293 ? -0.166 7.208 4.648 1.00 93.94 293 GLY A O 1
ATOM 2236 N N . ASN A 1 294 ? 0.978 9.101 5.059 1.00 94.25 294 ASN A N 1
ATOM 2237 C CA . ASN A 1 294 ? 1.670 9.095 3.781 1.00 94.25 294 ASN A CA 1
ATOM 2238 C C . ASN A 1 294 ? 2.597 7.896 3.613 1.00 94.25 294 ASN A C 1
ATOM 2240 O O . ASN A 1 294 ? 2.611 7.269 2.557 1.00 94.25 294 ASN A O 1
ATOM 2244 N N . PHE A 1 295 ? 3.278 7.496 4.681 1.00 95.62 295 PHE A N 1
ATOM 2245 C CA . PHE A 1 295 ? 4.261 6.422 4.630 1.00 95.62 295 PHE A CA 1
ATOM 2246 C C . PHE A 1 295 ? 3.642 5.100 4.169 1.00 95.62 295 PHE A C 1
ATOM 2248 O O . PHE A 1 295 ? 4.269 4.364 3.416 1.00 95.62 295 PHE A O 1
ATOM 2255 N N . ILE A 1 296 ? 2.386 4.834 4.541 1.00 96.69 296 ILE A N 1
ATOM 2256 C CA . ILE A 1 296 ? 1.665 3.604 4.195 1.00 96.69 296 ILE A CA 1
ATOM 2257 C C . ILE A 1 296 ? 1.451 3.483 2.683 1.00 96.69 296 ILE A C 1
ATOM 2259 O O . ILE A 1 296 ? 1.811 2.469 2.087 1.00 96.69 296 ILE A O 1
ATOM 2263 N N . TRP A 1 297 ? 0.893 4.503 2.026 1.00 95.44 297 TRP A N 1
ATOM 2264 C CA . TRP A 1 297 ? 0.645 4.412 0.583 1.00 95.44 297 TRP A CA 1
ATOM 2265 C C . TRP A 1 297 ? 1.924 4.538 -0.241 1.00 95.44 297 TRP A C 1
ATOM 2267 O O . TRP A 1 297 ? 2.038 3.877 -1.272 1.00 95.44 297 TRP A O 1
ATOM 2277 N N . GLN A 1 298 ? 2.905 5.316 0.227 1.00 96.06 298 GLN A N 1
ATOM 2278 C CA . GLN A 1 298 ? 4.227 5.388 -0.397 1.00 96.06 298 GLN A CA 1
ATOM 2279 C C . GLN A 1 298 ? 4.922 4.019 -0.337 1.00 96.06 298 GLN A C 1
ATOM 2281 O O . GLN A 1 298 ? 5.508 3.575 -1.328 1.00 96.06 298 GLN A O 1
ATOM 2286 N N . PHE A 1 299 ? 4.824 3.323 0.804 1.00 97.06 299 PHE A N 1
ATOM 2287 C CA . PHE A 1 299 ? 5.375 1.980 0.986 1.00 97.06 299 PHE A CA 1
ATOM 2288 C C . PHE A 1 299 ? 4.702 0.980 0.050 1.00 97.06 299 PHE A C 1
ATOM 2290 O O . PHE A 1 299 ? 5.402 0.273 -0.670 1.00 97.06 299 PHE A O 1
ATOM 2297 N N . GLY A 1 300 ? 3.367 0.985 -0.021 1.00 97.19 300 GLY A N 1
ATOM 2298 C CA . GLY A 1 300 ? 2.613 0.154 -0.963 1.00 97.19 300 GLY A CA 1
ATOM 2299 C C . GLY A 1 300 ? 3.004 0.400 -2.421 1.00 97.19 300 GLY A C 1
ATOM 2300 O O . GLY A 1 300 ? 3.341 -0.542 -3.132 1.00 97.19 300 GLY A O 1
ATOM 2301 N N . ALA A 1 301 ? 3.067 1.668 -2.847 1.00 97.06 301 ALA A N 1
ATOM 2302 C CA . ALA A 1 301 ? 3.436 2.032 -4.217 1.00 97.06 301 ALA A CA 1
ATOM 2303 C C . ALA A 1 301 ? 4.855 1.573 -4.584 1.00 97.06 301 ALA A C 1
ATOM 2305 O O . ALA A 1 301 ? 5.106 1.151 -5.708 1.00 97.06 301 ALA A O 1
ATOM 2306 N N . THR A 1 302 ? 5.776 1.632 -3.621 1.00 96.50 302 THR A N 1
ATOM 2307 C CA . THR A 1 302 ? 7.176 1.236 -3.822 1.00 96.50 302 THR A CA 1
ATOM 2308 C C . THR A 1 302 ? 7.330 -0.282 -3.833 1.00 96.50 302 THR A C 1
ATOM 2310 O O . THR A 1 302 ? 7.955 -0.831 -4.732 1.00 96.50 302 THR A O 1
ATOM 2313 N N . ARG A 1 303 ? 6.726 -0.978 -2.859 1.00 95.38 303 ARG A N 1
ATOM 2314 C CA . ARG A 1 303 ? 6.822 -2.440 -2.675 1.00 95.38 303 ARG A CA 1
ATOM 2315 C C . ARG A 1 303 ? 5.923 -3.239 -3.620 1.00 95.38 303 ARG A C 1
ATOM 2317 O O . ARG A 1 303 ? 5.835 -4.460 -3.501 1.00 95.38 303 ARG A O 1
ATOM 2324 N N . LEU A 1 304 ? 5.236 -2.561 -4.531 1.00 97.06 304 LEU A N 1
ATOM 2325 C CA . LEU A 1 304 ? 4.535 -3.163 -5.657 1.00 97.06 304 LEU A CA 1
ATOM 2326 C C . LEU A 1 304 ? 5.502 -3.561 -6.788 1.00 97.06 304 LEU A C 1
ATOM 2328 O O . LEU A 1 304 ? 5.279 -4.559 -7.470 1.00 97.06 304 LEU A O 1
ATOM 2332 N N . ILE A 1 305 ? 6.565 -2.781 -6.983 1.00 98.12 305 ILE A N 1
ATOM 2333 C CA . ILE A 1 305 ? 7.520 -2.918 -8.089 1.00 98.12 305 ILE A CA 1
ATOM 2334 C C . ILE A 1 305 ? 8.608 -3.916 -7.693 1.00 98.12 305 ILE A C 1
ATOM 2336 O O . ILE A 1 305 ? 9.055 -3.896 -6.549 1.00 98.12 305 ILE A O 1
ATOM 2340 N N . ASN A 1 306 ? 9.064 -4.754 -8.629 1.00 97.50 306 ASN A N 1
ATOM 2341 C CA . ASN A 1 306 ? 10.152 -5.699 -8.397 1.00 97.50 306 ASN A CA 1
ATOM 2342 C C . ASN A 1 306 ? 11.429 -4.946 -7.986 1.00 97.50 306 ASN A C 1
ATOM 2344 O O . ASN A 1 306 ? 12.024 -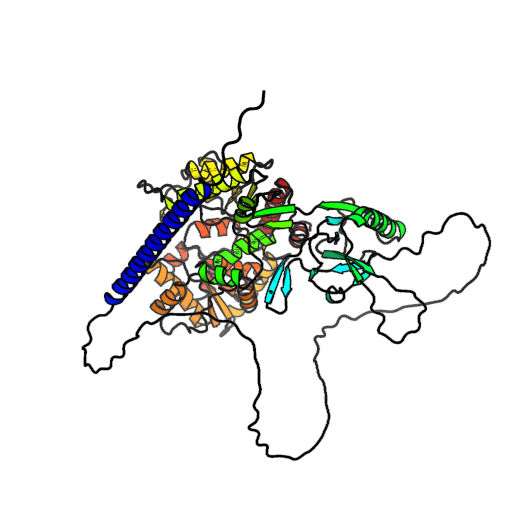4.254 -8.823 1.00 97.50 306 ASN A O 1
ATOM 2348 N N . PRO A 1 307 ? 11.865 -5.069 -6.719 1.00 95.00 307 PRO A N 1
ATOM 2349 C CA . PRO A 1 307 ? 12.977 -4.281 -6.213 1.00 95.00 307 PRO A CA 1
ATOM 2350 C C . PRO A 1 307 ? 14.333 -4.833 -6.670 1.00 95.00 307 PRO A C 1
ATOM 2352 O O . PRO A 1 307 ? 15.328 -4.118 -6.581 1.00 95.00 307 PRO A O 1
ATOM 2355 N N . TYR A 1 308 ? 14.382 -6.069 -7.175 1.00 94.81 308 TYR A N 1
ATOM 2356 C CA . TYR A 1 308 ? 15.603 -6.711 -7.657 1.00 94.81 308 TYR A CA 1
ATOM 2357 C C . TYR A 1 308 ? 15.943 -6.287 -9.085 1.00 94.81 308 TYR A C 1
ATOM 2359 O O . TYR A 1 308 ? 17.115 -6.147 -9.405 1.00 94.81 308 TYR A O 1
ATOM 2367 N N . THR A 1 309 ? 14.946 -6.021 -9.931 1.00 95.94 309 THR A N 1
ATOM 2368 C CA . THR A 1 309 ? 15.151 -5.623 -11.339 1.00 95.94 309 THR A CA 1
ATOM 2369 C C . THR A 1 309 ? 15.032 -4.115 -11.565 1.00 95.94 309 THR A C 1
ATOM 2371 O O . THR A 1 309 ? 15.077 -3.656 -12.705 1.00 95.94 309 THR A O 1
ATOM 2374 N N . THR A 1 310 ? 14.838 -3.327 -10.504 1.00 95.94 310 THR A N 1
ATOM 2375 C CA . THR A 1 310 ? 14.521 -1.898 -10.615 1.00 95.94 310 THR A CA 1
ATOM 2376 C C . THR A 1 310 ? 15.383 -1.070 -9.676 1.00 95.94 310 THR A C 1
ATOM 2378 O O . THR A 1 310 ? 15.467 -1.371 -8.492 1.00 95.94 310 THR A O 1
ATOM 2381 N N . LYS A 1 311 ? 15.966 0.018 -10.184 1.00 92.94 311 LYS A N 1
ATOM 2382 C CA . LYS A 1 311 ? 16.633 1.078 -9.424 1.00 92.94 311 LYS A CA 1
ATOM 2383 C C . LYS A 1 311 ? 15.718 2.299 -9.350 1.00 92.94 311 LYS A C 1
ATOM 2385 O O . LYS A 1 311 ? 15.275 2.815 -10.375 1.00 92.94 311 LYS A O 1
ATOM 2390 N N . PHE A 1 312 ? 15.450 2.773 -8.137 1.00 93.19 312 PHE A N 1
ATOM 2391 C CA . PHE A 1 312 ? 14.556 3.908 -7.904 1.00 93.19 312 PHE A CA 1
ATOM 2392 C C . PHE A 1 312 ? 15.330 5.222 -7.831 1.00 93.19 312 PHE A C 1
ATOM 2394 O O . PHE A 1 312 ? 16.289 5.356 -7.070 1.00 93.19 312 PHE A O 1
ATOM 2401 N N . LEU A 1 313 ? 14.874 6.213 -8.590 1.00 91.56 313 LEU A N 1
ATOM 2402 C CA . LEU A 1 313 ? 15.429 7.557 -8.621 1.00 91.56 313 LEU A CA 1
ATOM 2403 C C . LEU A 1 313 ? 14.363 8.573 -8.221 1.00 91.56 313 LEU A C 1
ATOM 2405 O O . LEU A 1 313 ? 13.177 8.451 -8.537 1.00 91.56 313 LEU A O 1
ATOM 2409 N N . ASN A 1 314 ? 14.797 9.619 -7.527 1.00 87.25 314 ASN A N 1
ATOM 2410 C CA . ASN A 1 314 ? 13.947 10.767 -7.260 1.00 87.25 314 ASN A CA 1
ATOM 2411 C C . ASN A 1 314 ? 13.743 11.553 -8.570 1.00 87.25 314 ASN A C 1
ATOM 2413 O O . ASN A 1 314 ? 14.738 11.935 -9.193 1.00 87.25 314 ASN A O 1
ATOM 2417 N N . PRO A 1 315 ? 12.498 11.853 -8.980 1.00 82.62 315 PRO A N 1
ATOM 2418 C CA . PRO A 1 315 ? 12.240 12.549 -10.237 1.00 82.62 315 PRO A CA 1
ATOM 2419 C C . PRO A 1 315 ? 12.935 13.912 -10.341 1.00 82.62 315 PRO A C 1
ATOM 2421 O O . PRO A 1 315 ? 13.341 14.319 -11.425 1.00 82.62 315 PRO A O 1
ATOM 2424 N N . LEU A 1 316 ? 13.122 14.614 -9.217 1.00 79.69 316 LEU A N 1
ATOM 2425 C CA . LEU A 1 316 ? 13.841 15.892 -9.206 1.00 79.69 316 LEU A CA 1
ATOM 2426 C C . LEU A 1 316 ? 15.343 15.729 -9.457 1.00 79.69 316 LEU A C 1
ATOM 2428 O O . LEU A 1 316 ? 15.961 16.620 -10.035 1.00 79.69 316 LEU A O 1
ATOM 2432 N N . ASP A 1 317 ? 15.925 14.610 -9.035 1.00 76.62 317 ASP A N 1
ATOM 2433 C CA . ASP A 1 317 ? 17.340 14.322 -9.266 1.00 76.62 317 ASP A CA 1
ATOM 2434 C C . ASP A 1 317 ? 17.544 13.857 -10.715 1.00 76.62 317 ASP A C 1
ATOM 2436 O O . ASP A 1 317 ? 18.467 14.324 -11.381 1.00 76.62 317 ASP A O 1
ATOM 2440 N N . ALA A 1 318 ? 16.606 13.061 -11.246 1.00 71.12 318 ALA A N 1
ATOM 2441 C CA . ALA A 1 318 ? 16.572 12.687 -12.660 1.00 71.12 318 ALA A CA 1
ATOM 2442 C C . ALA A 1 318 ? 16.524 13.922 -13.582 1.00 71.12 318 ALA A C 1
ATOM 2444 O O . ALA A 1 318 ? 17.282 13.994 -14.546 1.00 71.12 318 ALA A O 1
ATOM 2445 N N . ARG A 1 319 ? 15.720 14.940 -13.228 1.00 72.25 319 ARG A N 1
ATOM 2446 C CA . ARG A 1 319 ? 15.671 16.235 -13.935 1.00 72.25 319 ARG A CA 1
ATOM 2447 C C . ARG A 1 319 ? 16.990 17.002 -13.906 1.00 72.25 319 ARG A C 1
ATOM 2449 O O . ARG A 1 319 ? 17.389 17.571 -14.913 1.00 72.25 319 ARG A O 1
ATOM 2456 N N . LYS A 1 320 ? 17.635 17.085 -12.738 1.00 68.62 320 LYS A N 1
ATOM 2457 C CA . LYS A 1 320 ? 18.824 17.933 -12.536 1.00 68.62 320 LYS A CA 1
ATOM 2458 C C . LYS A 1 320 ? 20.077 17.374 -13.196 1.00 68.62 320 LYS A C 1
ATOM 2460 O O . LYS A 1 320 ? 20.941 18.147 -13.594 1.00 68.62 320 LYS A O 1
ATOM 2465 N N . VAL A 1 321 ? 20.194 16.051 -13.237 1.00 61.97 321 VAL A N 1
ATOM 2466 C CA . VAL A 1 321 ? 21.420 15.354 -13.648 1.00 61.97 321 VAL A CA 1
ATOM 2467 C C . VAL A 1 321 ? 21.286 14.766 -15.063 1.00 61.97 321 VAL A C 1
ATOM 2469 O O . VAL A 1 321 ? 22.235 14.181 -15.570 1.00 61.97 321 VAL A O 1
ATOM 2472 N N . SER A 1 322 ? 20.135 14.952 -15.728 1.00 66.06 322 SER A N 1
ATOM 2473 C CA . SER A 1 322 ? 19.814 14.350 -17.034 1.00 66.06 322 SER A CA 1
ATOM 2474 C C . SER A 1 322 ? 20.050 12.837 -17.044 1.00 66.06 322 SER A C 1
ATOM 2476 O O . SER A 1 322 ? 20.620 12.288 -17.986 1.00 66.06 322 SER A O 1
ATOM 2478 N N . VAL A 1 323 ? 19.655 12.163 -15.961 1.00 73.50 323 VAL A N 1
ATOM 2479 C CA . VAL A 1 323 ? 19.764 10.704 -15.880 1.00 73.50 323 VAL A CA 1
ATOM 2480 C C . VAL A 1 323 ? 18.692 10.116 -16.782 1.00 73.50 323 VAL A C 1
ATOM 2482 O O . VAL A 1 323 ? 17.507 10.382 -16.574 1.00 73.50 323 VAL A O 1
ATOM 2485 N N . ASP A 1 324 ? 19.107 9.330 -17.773 1.00 84.81 324 ASP A N 1
ATOM 2486 C CA . ASP A 1 324 ? 18.169 8.599 -18.615 1.00 84.81 324 ASP A CA 1
ATOM 2487 C C . ASP A 1 324 ? 17.445 7.550 -17.763 1.00 84.81 324 ASP A C 1
ATOM 2489 O O . ASP A 1 324 ? 18.070 6.740 -17.073 1.00 84.81 324 ASP A O 1
ATOM 2493 N N . VAL A 1 325 ? 16.117 7.620 -17.764 1.00 93.75 325 VAL A N 1
ATOM 2494 C CA . VAL A 1 325 ? 15.245 6.692 -17.042 1.00 93.75 325 VAL A CA 1
ATOM 2495 C C . VAL A 1 325 ? 14.380 5.935 -18.036 1.00 93.75 325 VAL A C 1
ATOM 2497 O O . VAL A 1 325 ? 14.016 6.452 -19.093 1.00 93.75 325 VAL A O 1
ATOM 2500 N N . ASP A 1 326 ? 14.028 4.707 -17.687 1.00 95.94 326 ASP A N 1
ATOM 2501 C CA . ASP A 1 326 ? 13.201 3.837 -18.515 1.00 95.94 326 ASP A CA 1
ATOM 2502 C C . ASP A 1 326 ? 11.710 4.180 -18.417 1.00 95.94 326 ASP A C 1
ATOM 2504 O O . ASP A 1 326 ? 10.974 4.022 -19.387 1.00 95.94 326 ASP A O 1
ATOM 2508 N N . ALA A 1 327 ? 11.261 4.647 -17.247 1.00 96.69 327 ALA A N 1
ATOM 2509 C CA . ALA A 1 327 ? 9.859 4.943 -16.966 1.00 96.69 327 ALA A CA 1
ATOM 2510 C C . ALA A 1 327 ? 9.694 5.965 -15.827 1.00 96.69 327 ALA A C 1
ATOM 2512 O O . ALA A 1 327 ? 10.609 6.202 -15.026 1.00 96.69 327 ALA A O 1
ATOM 2513 N N . LEU A 1 328 ? 8.489 6.532 -15.733 1.00 96.88 328 LEU A N 1
ATOM 2514 C CA . LEU A 1 328 ? 8.028 7.376 -14.633 1.00 96.88 328 LEU A CA 1
ATOM 2515 C C . LEU A 1 328 ? 6.855 6.708 -13.903 1.00 96.88 328 LEU A C 1
ATOM 2517 O O . LEU A 1 328 ? 5.813 6.423 -14.484 1.00 96.88 328 LEU A O 1
ATOM 2521 N N . VAL A 1 329 ? 6.986 6.516 -12.595 1.00 97.50 329 VAL A N 1
ATOM 2522 C CA . VAL A 1 329 ? 5.886 6.063 -11.737 1.00 97.50 329 VAL A CA 1
ATOM 2523 C C . VAL A 1 329 ? 5.464 7.208 -10.833 1.00 97.50 329 VAL A C 1
ATOM 2525 O O . VAL A 1 329 ? 6.249 7.723 -10.037 1.00 97.50 329 VAL A O 1
ATOM 2528 N N . MET A 1 330 ? 4.210 7.624 -10.937 1.00 95.56 330 MET A N 1
ATOM 2529 C CA . MET A 1 330 ? 3.674 8.703 -10.123 1.00 95.56 330 MET A CA 1
ATOM 2530 C C . MET A 1 330 ? 2.803 8.143 -9.006 1.00 95.56 330 MET A C 1
ATOM 2532 O O . MET A 1 330 ? 1.644 7.820 -9.232 1.00 95.56 330 MET A O 1
ATOM 2536 N N . ALA A 1 331 ? 3.329 8.036 -7.788 1.00 93.31 331 ALA A N 1
ATOM 2537 C CA . ALA A 1 331 ? 2.489 7.783 -6.623 1.00 93.31 331 ALA A CA 1
ATOM 2538 C C . ALA A 1 331 ? 1.953 9.118 -6.090 1.00 93.31 331 ALA A C 1
ATOM 2540 O O . ALA A 1 331 ? 2.728 10.012 -5.731 1.00 93.31 331 ALA A O 1
ATOM 2541 N N . ALA A 1 332 ? 0.629 9.271 -6.069 1.00 89.38 332 ALA A N 1
ATOM 2542 C CA . ALA A 1 332 ? -0.026 10.497 -5.637 1.00 89.38 332 ALA A CA 1
ATOM 2543 C C . ALA A 1 332 ? -1.338 10.177 -4.930 1.00 89.38 332 ALA A C 1
ATOM 2545 O O . ALA A 1 332 ? -2.087 9.310 -5.353 1.00 89.38 332 ALA A O 1
ATOM 2546 N N . ALA A 1 333 ? -1.642 10.922 -3.870 1.00 80.81 333 ALA A N 1
ATOM 2547 C CA . ALA A 1 333 ? -2.887 10.760 -3.130 1.00 80.81 333 ALA A CA 1
ATOM 2548 C C . ALA A 1 333 ? -3.777 12.006 -3.272 1.00 80.81 333 ALA A C 1
ATOM 2550 O O . ALA A 1 333 ? -4.904 11.925 -3.749 1.00 80.81 333 ALA A O 1
ATOM 2551 N N . ASN A 1 334 ? -3.277 13.170 -2.856 1.00 82.38 334 ASN A N 1
ATOM 2552 C CA . ASN A 1 334 ? -4.082 14.363 -2.579 1.00 82.38 334 ASN A CA 1
ATOM 2553 C C . ASN A 1 334 ? -3.855 15.472 -3.616 1.00 82.38 334 ASN A C 1
ATOM 2555 O O . ASN A 1 334 ? -3.241 16.485 -3.294 1.00 82.38 334 ASN A O 1
ATOM 2559 N N . ALA A 1 335 ? -4.347 15.293 -4.842 1.00 85.44 335 ALA A N 1
ATOM 2560 C CA . ALA A 1 335 ? -4.108 16.263 -5.919 1.00 85.44 335 ALA A CA 1
ATOM 2561 C C . ALA A 1 335 ? -5.382 16.780 -6.595 1.00 85.44 335 ALA A C 1
ATOM 2563 O O . ALA A 1 335 ? -5.422 17.943 -6.980 1.00 85.44 335 ALA A O 1
ATOM 2564 N N . LEU A 1 336 ? -6.411 15.939 -6.732 1.00 90.25 336 LEU A N 1
ATOM 2565 C CA . LEU A 1 336 ? -7.613 16.294 -7.482 1.00 90.25 336 LEU A CA 1
ATOM 2566 C C . LEU A 1 336 ? -8.645 16.957 -6.568 1.00 90.25 336 LEU A C 1
ATOM 2568 O O . LEU A 1 336 ? -8.725 16.675 -5.366 1.00 90.25 336 LEU A O 1
ATOM 2572 N N . HIS A 1 337 ? -9.455 17.834 -7.142 1.00 86.19 337 HIS A N 1
ATOM 2573 C CA . HIS A 1 337 ? -10.516 18.559 -6.446 1.00 86.19 337 HIS A CA 1
ATOM 2574 C C . HIS A 1 337 ? -11.684 18.810 -7.388 1.00 86.19 337 HIS A C 1
ATOM 2576 O O . HIS A 1 337 ? -11.489 18.926 -8.597 1.00 86.19 337 HIS A O 1
ATOM 2582 N N . VAL A 1 338 ? -12.882 18.888 -6.811 1.00 77.75 338 VAL A N 1
ATOM 2583 C CA . VAL A 1 338 ? -14.078 19.345 -7.521 1.00 77.75 338 VAL A CA 1
ATOM 2584 C C . VAL A 1 338 ? -14.056 20.857 -7.691 1.00 77.75 338 VAL A C 1
ATOM 2586 O O . VAL A 1 338 ? -13.437 21.563 -6.890 1.00 77.75 338 VAL A O 1
ATOM 2589 N N . ALA A 1 339 ? -14.764 21.336 -8.713 1.00 64.06 339 ALA A N 1
ATOM 2590 C CA . ALA A 1 339 ? -15.011 22.756 -8.885 1.00 64.06 339 ALA A CA 1
ATOM 2591 C C . ALA A 1 339 ? -15.774 23.293 -7.680 1.00 64.06 339 ALA A C 1
ATOM 2593 O O . ALA A 1 339 ? -16.837 22.774 -7.340 1.00 64.06 339 ALA A O 1
ATOM 2594 N N . ASP A 1 340 ? -15.220 24.324 -7.044 1.00 59.94 340 ASP A N 1
ATOM 2595 C CA . ASP A 1 340 ? -15.976 25.130 -6.097 1.00 59.94 340 ASP A CA 1
ATOM 2596 C C . ASP A 1 340 ? -17.138 25.786 -6.873 1.00 59.94 340 ASP A C 1
ATOM 2598 O O . ASP A 1 340 ? -16.869 26.493 -7.853 1.00 59.94 340 ASP A O 1
ATOM 2602 N N . PRO A 1 341 ? -18.408 25.553 -6.488 1.00 51.56 341 PRO A N 1
ATOM 2603 C CA . PRO A 1 341 ? -19.559 26.223 -7.091 1.00 51.56 341 PRO A CA 1
ATOM 2604 C C . PRO A 1 341 ? -19.445 27.753 -7.073 1.00 51.56 341 PRO A C 1
ATOM 2606 O O . PRO A 1 341 ? -19.990 28.410 -7.958 1.00 51.56 341 PRO A O 1
ATOM 2609 N N . ASP A 1 342 ? -18.707 28.306 -6.105 1.00 53.06 342 ASP A N 1
ATOM 2610 C CA . ASP A 1 342 ? -18.490 29.742 -5.927 1.00 53.06 342 ASP A CA 1
ATOM 2611 C C . ASP A 1 342 ? -17.258 30.264 -6.697 1.00 53.06 342 ASP A C 1
ATOM 2613 O O . ASP A 1 342 ? -16.908 31.441 -6.611 1.00 53.06 342 ASP A O 1
ATOM 2617 N N . GLY A 1 343 ? -16.591 29.408 -7.484 1.00 54.47 343 GLY A N 1
ATOM 2618 C CA . GLY A 1 343 ? -15.519 29.805 -8.400 1.00 54.47 343 GLY A CA 1
ATOM 2619 C C . GLY A 1 343 ? -14.147 30.038 -7.758 1.00 54.47 343 GLY A C 1
ATOM 2620 O O . GLY A 1 343 ? -13.237 30.511 -8.444 1.00 54.47 343 GLY A O 1
ATOM 2621 N N . ASN A 1 344 ? -13.946 29.683 -6.484 1.00 56.44 344 ASN A N 1
ATOM 2622 C CA . ASN A 1 344 ? -12.631 29.768 -5.841 1.00 56.44 344 ASN A CA 1
ATOM 2623 C C . ASN A 1 344 ? -11.754 28.569 -6.243 1.00 56.44 344 ASN A C 1
ATOM 2625 O O . ASN A 1 344 ? -11.542 27.626 -5.480 1.00 56.44 344 ASN A O 1
ATOM 2629 N N . ASP A 1 345 ? -11.227 28.584 -7.468 1.00 57.16 345 ASP A N 1
ATOM 2630 C CA . ASP A 1 345 ? -10.207 27.619 -7.891 1.00 57.16 345 ASP A CA 1
ATOM 2631 C C . ASP A 1 345 ? -8.939 27.865 -7.054 1.00 57.16 345 ASP A C 1
ATOM 2633 O O . ASP A 1 345 ? -8.293 28.903 -7.184 1.00 57.16 345 ASP A O 1
ATOM 2637 N N . PHE A 1 346 ? -8.612 26.946 -6.140 1.00 65.44 346 PHE A N 1
ATOM 2638 C CA . PHE A 1 346 ? -7.477 27.071 -5.219 1.00 65.44 346 PHE A CA 1
ATOM 2639 C C . PHE A 1 346 ? -6.153 27.126 -6.007 1.00 65.44 346 PHE A C 1
ATOM 2641 O O . PHE A 1 346 ? -5.683 26.067 -6.446 1.00 65.44 346 PHE A O 1
ATOM 2648 N N . PRO A 1 347 ? -5.483 28.295 -6.133 1.00 65.56 347 PRO A N 1
ATOM 2649 C CA . PRO A 1 347 ? -4.343 28.452 -7.044 1.00 65.56 347 PRO A CA 1
ATOM 2650 C C . PRO A 1 347 ? -3.205 27.470 -6.743 1.00 65.56 347 PRO A C 1
ATOM 2652 O O . PRO A 1 347 ? -2.626 26.879 -7.645 1.00 65.56 347 PRO A O 1
ATOM 2655 N N . VAL A 1 348 ? -2.977 27.181 -5.458 1.00 66.88 348 VAL A N 1
ATOM 2656 C CA . VAL A 1 348 ? -1.936 26.250 -4.995 1.00 66.88 348 VAL A CA 1
ATOM 2657 C C . VAL A 1 348 ? -2.163 24.813 -5.484 1.00 66.88 348 VAL A C 1
ATOM 2659 O O . VAL A 1 348 ? -1.209 24.128 -5.849 1.00 66.88 348 VAL A O 1
ATOM 2662 N N . LYS A 1 349 ? -3.415 24.328 -5.508 1.00 77.88 349 LYS A N 1
ATOM 2663 C CA . LYS A 1 349 ? -3.719 22.967 -5.991 1.00 77.88 349 LYS A CA 1
ATOM 2664 C C . LYS A 1 349 ? -3.535 22.876 -7.501 1.00 77.88 349 LYS A C 1
ATOM 2666 O O . LYS A 1 349 ? -2.987 21.898 -8.004 1.00 77.88 349 LYS A O 1
ATOM 2671 N N . LYS A 1 350 ? -3.946 23.925 -8.208 1.00 86.38 350 LYS A N 1
ATOM 2672 C CA . LYS A 1 350 ? -3.762 24.056 -9.649 1.00 86.38 350 LYS A CA 1
ATOM 2673 C C . LYS A 1 350 ? -2.278 24.066 -10.031 1.00 86.38 350 LYS A C 1
ATOM 2675 O O . LYS A 1 350 ? -1.875 23.278 -10.884 1.00 86.38 350 LYS A O 1
ATOM 2680 N N . ASP A 1 351 ? -1.459 24.866 -9.348 1.00 87.88 351 ASP A N 1
ATOM 2681 C CA . ASP A 1 351 ? -0.006 24.926 -9.562 1.00 87.88 351 ASP A CA 1
ATOM 2682 C C . ASP A 1 351 ? 0.667 23.573 -9.315 1.00 87.88 351 ASP A C 1
ATOM 2684 O O . ASP A 1 351 ? 1.549 23.165 -10.071 1.00 87.88 351 ASP A O 1
ATOM 2688 N N . TYR A 1 352 ? 0.217 22.834 -8.297 1.00 88.69 352 TYR A N 1
ATOM 2689 C CA . TYR A 1 352 ? 0.712 21.487 -8.028 1.00 88.69 352 TYR A CA 1
ATOM 2690 C C . TYR A 1 352 ? 0.421 20.517 -9.187 1.00 88.69 352 TYR A C 1
ATOM 2692 O O . TYR A 1 352 ? 1.327 19.819 -9.648 1.00 88.69 352 TYR A O 1
ATOM 2700 N N . VAL A 1 353 ? -0.806 20.513 -9.719 1.00 92.56 353 VAL A N 1
ATOM 2701 C CA . VAL A 1 353 ? -1.194 19.677 -10.873 1.00 92.56 353 VAL A CA 1
ATOM 2702 C C . VAL A 1 353 ? -0.461 20.100 -12.154 1.00 92.56 353 VAL A C 1
ATOM 2704 O O . VAL A 1 353 ? -0.047 19.243 -12.942 1.00 92.56 353 VAL A O 1
ATOM 2707 N N . TYR A 1 354 ? -0.223 21.399 -12.359 1.00 93.06 354 TYR A N 1
ATOM 2708 C CA . TYR A 1 354 ? 0.635 21.865 -13.451 1.00 93.06 354 TYR A CA 1
ATOM 2709 C C . TYR A 1 354 ? 2.077 21.401 -13.280 1.00 93.06 354 TYR A C 1
ATOM 2711 O O . TYR A 1 354 ? 2.667 20.910 -14.239 1.00 93.06 354 TYR A O 1
ATOM 2719 N N . GLY A 1 355 ? 2.623 21.468 -12.065 1.00 92.31 355 GLY A N 1
ATOM 2720 C CA . GLY A 1 355 ? 3.940 20.927 -11.743 1.00 92.31 355 GLY A CA 1
ATOM 2721 C C . GLY A 1 355 ? 4.044 19.435 -12.061 1.00 92.31 355 GLY A C 1
ATOM 2722 O O . GLY A 1 355 ? 5.033 19.006 -12.647 1.00 92.31 355 GLY A O 1
ATOM 2723 N N . MET A 1 356 ? 3.001 18.653 -11.767 1.00 94.00 356 MET A N 1
ATOM 2724 C CA . MET A 1 356 ? 2.902 17.240 -12.155 1.00 94.00 356 MET A CA 1
ATOM 2725 C C . MET A 1 356 ? 2.779 17.038 -13.670 1.00 94.00 356 MET A C 1
ATOM 2727 O O . MET A 1 356 ? 3.294 16.058 -14.192 1.00 94.00 356 MET A O 1
ATOM 2731 N N . SER A 1 357 ? 2.125 17.946 -14.393 1.00 95.38 357 SER A N 1
ATOM 2732 C CA . SER A 1 357 ? 2.006 17.863 -15.855 1.00 95.38 357 SER A CA 1
ATOM 2733 C C . SER A 1 357 ? 3.333 18.188 -16.544 1.00 95.38 357 SER A C 1
ATOM 2735 O O . SER A 1 357 ? 3.758 17.467 -17.446 1.00 95.38 357 SER A O 1
ATOM 2737 N N . SER A 1 358 ? 4.018 19.245 -16.097 1.00 93.69 358 SER A N 1
ATOM 2738 C CA . SER A 1 358 ? 5.381 19.585 -16.525 1.00 93.69 358 SER A CA 1
ATOM 2739 C C . SER A 1 358 ? 6.342 18.458 -16.167 1.00 93.69 358 SER A C 1
ATOM 2741 O O . SER A 1 358 ? 7.118 18.027 -17.014 1.00 93.69 358 SER A O 1
ATOM 2743 N N . LEU A 1 359 ? 6.196 17.925 -14.944 1.00 92.62 359 LEU A N 1
ATOM 2744 C CA . LEU A 1 359 ? 6.480 16.551 -14.520 1.00 92.62 359 LEU A CA 1
ATOM 2745 C C . LEU A 1 359 ? 6.802 15.562 -15.646 1.00 92.62 359 LEU A C 1
ATOM 2747 O O . LEU A 1 359 ? 7.946 15.326 -16.042 1.00 92.62 359 LEU A O 1
ATOM 2751 N N . VAL A 1 360 ? 5.681 15.022 -16.117 1.00 94.94 360 VAL A N 1
ATOM 2752 C CA . VAL A 1 360 ? 5.507 13.992 -17.134 1.00 94.94 360 VAL A CA 1
ATOM 2753 C C . VAL A 1 360 ? 6.076 14.433 -18.476 1.00 94.94 360 VAL A C 1
ATOM 2755 O O . VAL A 1 360 ? 6.763 13.652 -19.126 1.00 94.94 360 VAL A O 1
ATOM 2758 N N . LYS A 1 361 ? 5.834 15.687 -18.875 1.00 94.12 361 LYS A N 1
ATOM 2759 C CA . LYS A 1 361 ? 6.297 16.217 -20.164 1.00 94.12 361 LYS A CA 1
ATOM 2760 C C . LYS A 1 361 ? 7.812 16.315 -20.277 1.00 94.12 361 LYS A C 1
ATOM 2762 O O . LYS A 1 361 ? 8.338 16.062 -21.348 1.00 94.12 361 LYS A O 1
ATOM 2767 N N . GLU A 1 362 ? 8.497 16.722 -19.213 1.00 91.62 362 GLU A N 1
ATOM 2768 C CA . GLU A 1 362 ? 9.955 16.883 -19.246 1.00 91.62 362 GLU A CA 1
ATOM 2769 C C . GLU A 1 362 ? 10.692 15.545 -19.169 1.00 91.62 362 GLU A C 1
ATOM 2771 O O . GLU A 1 362 ? 11.754 15.419 -19.766 1.00 91.62 362 GLU A O 1
ATOM 2776 N N . ILE A 1 363 ? 10.159 14.561 -18.432 1.00 91.75 363 ILE A N 1
ATOM 2777 C CA . ILE A 1 363 ? 10.757 13.217 -18.399 1.00 91.75 363 ILE A CA 1
ATOM 2778 C C . ILE A 1 363 ? 10.501 12.487 -19.719 1.00 91.75 363 ILE A C 1
ATOM 2780 O O . ILE A 1 363 ? 11.405 11.844 -20.235 1.00 91.75 363 ILE A O 1
ATOM 2784 N N . ASP A 1 364 ? 9.284 12.596 -20.254 1.00 93.62 364 ASP A N 1
ATOM 2785 C CA . ASP A 1 364 ? 8.888 12.049 -21.553 1.00 93.62 364 ASP A CA 1
ATOM 2786 C C . ASP A 1 364 ? 9.177 10.548 -21.749 1.00 93.62 364 ASP A C 1
ATOM 2788 O O . ASP A 1 364 ? 9.708 10.103 -22.764 1.00 93.62 364 ASP A O 1
ATOM 2792 N N . LYS A 1 365 ? 8.815 9.743 -20.745 1.00 95.00 365 LYS A N 1
ATOM 2793 C CA . LYS A 1 365 ? 8.954 8.276 -20.746 1.00 95.00 365 LYS A CA 1
ATOM 2794 C C . LYS A 1 365 ? 7.611 7.597 -20.484 1.00 95.00 365 LYS A C 1
ATOM 2796 O O . LYS A 1 365 ? 6.681 8.273 -20.023 1.00 95.00 365 LYS A O 1
ATOM 2801 N N . PRO A 1 366 ? 7.489 6.277 -20.724 1.00 97.31 366 PRO A N 1
ATOM 2802 C CA . PRO A 1 366 ? 6.329 5.511 -20.283 1.00 97.31 366 PRO A CA 1
ATOM 2803 C C . PRO A 1 366 ? 5.971 5.831 -18.829 1.00 97.31 366 PRO A C 1
ATOM 2805 O O . PRO A 1 366 ? 6.845 5.828 -17.960 1.00 97.31 366 PRO A O 1
ATOM 2808 N N . THR A 1 367 ? 4.716 6.213 -18.577 1.00 97.44 367 THR A N 1
ATOM 2809 C CA . THR A 1 367 ? 4.317 6.829 -17.300 1.00 97.44 367 THR A CA 1
ATOM 2810 C C . THR A 1 367 ? 3.054 6.202 -16.727 1.00 97.44 367 THR A C 1
ATOM 2812 O O . THR A 1 367 ? 2.032 6.233 -17.386 1.00 97.44 367 THR A O 1
ATOM 2815 N N . ILE A 1 368 ? 3.042 5.762 -15.472 1.00 97.94 368 ILE A N 1
ATOM 2816 C CA . ILE A 1 368 ? 1.800 5.341 -14.788 1.00 97.94 368 ILE A CA 1
ATOM 2817 C C . ILE A 1 368 ? 1.528 6.173 -13.539 1.00 97.94 368 ILE A C 1
ATOM 2819 O O . ILE A 1 368 ? 2.452 6.710 -12.929 1.00 97.94 368 ILE A O 1
ATOM 2823 N N . MET A 1 369 ? 0.259 6.248 -13.131 1.00 97.50 369 MET A N 1
ATOM 2824 C CA . MET A 1 369 ? -0.176 6.940 -11.910 1.00 97.50 369 MET A CA 1
ATOM 2825 C C . MET A 1 369 ? -0.839 5.981 -10.919 1.00 97.50 369 MET A C 1
ATOM 2827 O O . MET A 1 369 ? -1.699 5.176 -11.285 1.00 97.50 369 MET A O 1
ATOM 2831 N N . LEU A 1 370 ? -0.467 6.099 -9.645 1.00 97.12 370 LEU A N 1
ATOM 2832 C CA . LEU A 1 370 ? -0.881 5.217 -8.560 1.00 97.12 370 LEU A CA 1
ATOM 2833 C C . LEU A 1 370 ? -1.696 5.962 -7.492 1.00 97.12 370 LEU A C 1
ATOM 2835 O O . LEU A 1 370 ? -1.128 6.732 -6.716 1.00 97.12 370 LEU A O 1
ATOM 2839 N N . GLY A 1 371 ? -3.001 5.674 -7.415 1.00 93.94 371 GLY A N 1
ATOM 2840 C CA . GLY A 1 371 ? -3.865 5.980 -6.264 1.00 93.94 371 GLY A CA 1
ATOM 2841 C C . GLY A 1 371 ? -4.367 7.423 -6.130 1.00 93.94 371 GLY A C 1
ATOM 2842 O O . GLY A 1 371 ? -4.782 7.827 -5.035 1.00 93.94 371 GLY A O 1
ATOM 2843 N N . ILE A 1 372 ? -4.342 8.203 -7.214 1.00 95.12 372 ILE A N 1
ATOM 2844 C CA . ILE A 1 372 ? -4.751 9.613 -7.191 1.00 95.12 372 ILE A CA 1
ATOM 2845 C C . ILE A 1 372 ? -6.270 9.736 -7.006 1.00 95.12 372 ILE A C 1
ATOM 2847 O O . ILE A 1 372 ? -7.035 8.891 -7.469 1.00 95.12 372 ILE A O 1
ATOM 2851 N N . GLY A 1 373 ? -6.745 10.770 -6.314 1.00 93.69 373 GLY A N 1
ATOM 2852 C CA . GLY A 1 373 ? -8.185 10.929 -6.123 1.00 93.69 373 GLY A CA 1
ATOM 2853 C C . GLY A 1 373 ? -8.639 12.328 -5.779 1.00 93.69 373 GLY A C 1
ATOM 2854 O O . GLY A 1 373 ? -7.843 13.178 -5.362 1.00 93.69 373 GLY A O 1
ATOM 2855 N N . ILE A 1 374 ? -9.939 12.538 -5.967 1.00 90.75 374 ILE A N 1
ATOM 2856 C CA . ILE A 1 374 ? -10.620 13.792 -5.662 1.00 90.75 374 ILE A CA 1
ATOM 2857 C C . ILE A 1 374 ? -10.718 13.975 -4.152 1.00 90.75 374 ILE A C 1
ATOM 2859 O O . ILE A 1 374 ? -10.901 13.032 -3.385 1.00 90.75 374 ILE A O 1
ATOM 2863 N N . GLN A 1 375 ? -10.556 15.218 -3.710 1.00 87.44 375 GLN A N 1
ATOM 2864 C CA . GLN A 1 375 ? -10.813 15.621 -2.338 1.00 87.44 375 GLN A CA 1
ATOM 2865 C C . GLN A 1 375 ? -12.177 16.294 -2.229 1.00 87.44 375 GLN A C 1
ATOM 2867 O O . GLN A 1 375 ? -12.347 17.398 -2.739 1.00 87.44 375 GLN A O 1
ATOM 2872 N N . ALA A 1 376 ? -13.112 15.624 -1.551 1.00 85.19 376 ALA A N 1
ATOM 2873 C CA . ALA A 1 376 ? -14.468 16.108 -1.315 1.00 85.19 376 ALA A CA 1
ATOM 2874 C C . ALA A 1 376 ? -15.011 15.614 0.042 1.00 85.19 376 ALA A C 1
ATOM 2876 O O . ALA A 1 376 ? -14.758 14.475 0.452 1.00 85.19 376 ALA A O 1
ATOM 2877 N N . LYS A 1 377 ? -15.763 16.472 0.734 1.00 85.81 377 LYS A N 1
ATOM 2878 C CA . LYS A 1 377 ? -16.644 16.133 1.861 1.00 85.81 377 LYS A CA 1
ATOM 2879 C C . LYS A 1 377 ? -17.943 15.523 1.322 1.00 85.81 377 LYS A C 1
ATOM 2881 O O . LYS A 1 377 ? -18.309 15.742 0.173 1.00 85.81 377 LYS A O 1
ATOM 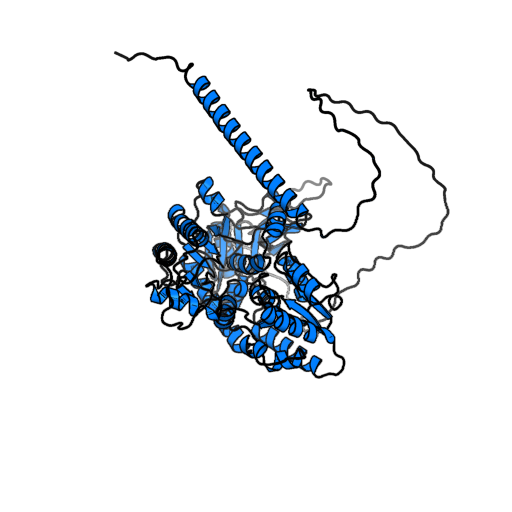2886 N N . PHE A 1 378 ? -18.695 14.818 2.169 1.00 85.69 378 PHE A N 1
ATOM 2887 C CA . PHE A 1 378 ? -20.016 14.289 1.787 1.00 85.69 378 PHE A CA 1
ATOM 2888 C C . PHE A 1 378 ? -20.990 15.377 1.311 1.00 85.69 378 PHE A C 1
ATOM 2890 O O . PHE A 1 378 ? -21.783 15.139 0.410 1.00 85.69 378 PHE A O 1
ATOM 2897 N N . SER A 1 379 ? -20.907 16.576 1.892 1.00 80.44 379 SER A N 1
ATOM 2898 C CA . SER A 1 379 ? -21.739 17.731 1.535 1.00 80.44 379 SER A CA 1
ATOM 2899 C C . SER A 1 379 ? -21.424 18.334 0.170 1.00 80.44 379 SER A C 1
ATOM 2901 O O . SER A 1 379 ? -22.258 19.056 -0.373 1.00 80.44 379 SER A O 1
ATOM 2903 N N . ASP A 1 380 ? -20.234 18.072 -0.370 1.00 76.56 380 ASP A N 1
ATOM 2904 C CA . ASP A 1 380 ? -19.755 18.735 -1.585 1.00 76.56 380 ASP A CA 1
ATOM 2905 C C . ASP A 1 380 ? -20.465 18.192 -2.833 1.00 76.56 380 ASP A C 1
ATOM 2907 O O . ASP A 1 380 ? -20.347 18.757 -3.917 1.00 76.56 380 ASP A O 1
ATOM 2911 N N . ILE A 1 381 ? -21.216 17.091 -2.696 1.00 72.88 381 ILE A N 1
ATOM 2912 C CA . ILE A 1 381 ? -21.779 16.351 -3.824 1.00 72.88 381 ILE A CA 1
ATOM 2913 C C . ILE A 1 381 ? -23.261 16.144 -3.615 1.00 72.88 381 ILE A C 1
ATOM 2915 O O . ILE A 1 381 ? -23.694 15.335 -2.799 1.00 72.88 381 ILE A O 1
ATOM 2919 N N . LYS A 1 382 ? -24.040 16.879 -4.405 1.00 70.25 382 LYS A N 1
ATOM 2920 C CA . LYS A 1 382 ? -25.495 16.724 -4.474 1.00 70.25 382 LYS A CA 1
ATOM 2921 C C . LYS A 1 382 ? -25.906 15.702 -5.532 1.00 70.25 382 LYS A C 1
ATOM 2923 O O . LYS A 1 382 ? -26.890 14.999 -5.341 1.00 70.25 382 LYS A O 1
ATOM 2928 N N . ASP A 1 383 ? -25.139 15.616 -6.619 1.00 74.69 383 ASP A N 1
ATOM 2929 C CA . ASP A 1 383 ? -25.343 14.658 -7.703 1.00 74.69 383 ASP A CA 1
ATOM 2930 C C . ASP A 1 383 ? -23.992 14.164 -8.236 1.00 74.69 383 ASP A C 1
ATOM 2932 O O . ASP A 1 383 ? -23.199 14.930 -8.787 1.00 74.69 383 ASP A O 1
ATOM 2936 N N . SER A 1 384 ? -23.724 12.869 -8.064 1.00 72.38 384 SER A N 1
ATOM 2937 C CA . SER A 1 384 ? -22.497 12.231 -8.542 1.00 72.38 384 SER A CA 1
ATOM 2938 C C . SER A 1 384 ? -22.454 12.071 -10.062 1.00 72.38 384 SER A C 1
ATOM 2940 O O . SER A 1 384 ? -21.379 11.831 -10.601 1.00 72.38 384 SER A O 1
ATOM 2942 N N . LYS A 1 385 ? -23.573 12.227 -10.782 1.00 73.62 385 LYS A N 1
ATOM 2943 C CA . LYS A 1 385 ? -23.616 12.074 -12.246 1.00 73.62 385 LYS A CA 1
ATOM 2944 C C . LYS A 1 385 ? -22.992 13.242 -12.999 1.00 73.62 385 LYS A C 1
ATOM 2946 O O . LYS A 1 385 ? -22.599 13.069 -14.147 1.00 73.62 385 LYS A O 1
ATOM 2951 N N . HIS A 1 386 ? -22.888 14.409 -12.366 1.00 76.56 386 HIS A N 1
ATOM 2952 C CA . HIS A 1 386 ? -22.392 15.637 -12.994 1.00 76.56 386 HIS A CA 1
ATOM 2953 C C . HIS A 1 386 ? -21.017 16.075 -12.494 1.00 76.56 386 HIS A C 1
ATOM 2955 O O . HIS A 1 386 ? -20.543 17.151 -12.853 1.00 76.56 386 HIS A O 1
ATOM 2961 N N . ILE A 1 387 ? -20.350 15.251 -11.683 1.00 85.38 387 ILE A N 1
ATOM 2962 C CA . ILE A 1 387 ? -18.973 15.538 -11.306 1.00 85.38 387 ILE A CA 1
ATOM 2963 C C . ILE A 1 387 ? -18.045 15.375 -12.508 1.00 85.38 387 ILE A C 1
ATOM 2965 O O . ILE A 1 387 ? -18.119 14.377 -13.215 1.00 85.38 387 ILE A O 1
ATOM 2969 N N . ALA A 1 388 ? -17.140 16.325 -12.709 1.00 88.38 388 ALA A N 1
ATOM 2970 C CA . ALA A 1 388 ? -16.101 16.243 -13.724 1.00 88.38 388 ALA A CA 1
ATOM 2971 C C . ALA A 1 388 ? -14.780 16.796 -13.179 1.00 88.38 388 ALA A C 1
ATOM 2973 O O . ALA A 1 388 ? -14.771 17.663 -12.299 1.00 88.38 388 ALA A O 1
ATOM 2974 N N . LEU A 1 389 ? -13.661 16.301 -13.710 1.00 90.31 389 LEU A N 1
ATOM 2975 C CA . LEU A 1 389 ? -12.357 16.924 -13.494 1.00 90.31 389 LEU A CA 1
ATOM 2976 C C . LEU A 1 389 ? -12.299 18.311 -14.143 1.00 90.31 389 LEU A C 1
ATOM 2978 O O . LEU A 1 389 ? -12.854 18.539 -15.217 1.00 90.31 389 LEU A O 1
ATOM 2982 N N . HIS A 1 390 ? -11.538 19.220 -13.535 1.00 90.06 390 HIS A N 1
ATOM 2983 C CA . HIS A 1 390 ? -11.151 20.459 -14.205 1.00 90.06 390 HIS A CA 1
ATOM 2984 C C . HIS A 1 390 ? -10.260 20.183 -15.420 1.00 90.06 390 HIS A C 1
ATOM 2986 O O . HIS A 1 390 ? -9.486 19.226 -15.424 1.00 90.06 390 HIS A O 1
ATOM 2992 N N . GLU A 1 391 ? -10.265 21.095 -16.395 1.00 91.12 391 GLU A N 1
ATOM 2993 C CA . GLU A 1 391 ? -9.453 20.992 -17.617 1.00 91.12 391 GLU A CA 1
ATOM 2994 C C . GLU A 1 391 ? -7.966 20.723 -17.326 1.00 91.12 391 GLU A C 1
ATOM 2996 O O . GLU A 1 391 ? -7.366 19.842 -17.929 1.00 91.12 391 GLU A O 1
ATOM 3001 N N . HIS A 1 392 ? -7.371 21.410 -16.344 1.00 91.69 392 HIS A N 1
ATOM 3002 C CA . HIS A 1 392 ? -5.963 21.211 -15.976 1.00 91.69 392 HIS A CA 1
ATOM 3003 C C . HIS A 1 392 ? -5.684 19.833 -15.344 1.00 91.69 392 HIS A C 1
ATOM 3005 O O . HIS A 1 392 ? -4.593 19.289 -15.511 1.00 91.69 392 HIS A O 1
ATOM 3011 N N . GLN A 1 393 ? -6.664 19.249 -14.647 1.00 94.62 393 GLN A N 1
ATOM 3012 C CA . GLN A 1 393 ? -6.577 17.894 -14.094 1.00 94.62 393 GLN A CA 1
ATOM 3013 C C . GLN A 1 393 ? -6.752 16.849 -15.198 1.00 94.62 393 GLN A C 1
ATOM 3015 O O . GLN A 1 393 ? -5.974 15.901 -15.264 1.00 94.62 393 GLN A O 1
ATOM 3020 N N . ALA A 1 394 ? -7.712 17.051 -16.105 1.00 95.31 394 ALA A N 1
ATOM 3021 C CA . ALA A 1 394 ? -7.898 16.203 -17.277 1.00 95.31 394 ALA A CA 1
ATOM 3022 C C . ALA A 1 394 ? -6.668 16.228 -18.200 1.00 95.31 394 ALA A C 1
ATOM 3024 O O . ALA A 1 394 ? -6.230 15.190 -18.695 1.00 95.31 394 ALA A O 1
ATOM 3025 N N . HIS A 1 395 ? -6.052 17.402 -18.365 1.00 96.00 395 HIS A N 1
ATOM 3026 C CA . HIS A 1 395 ? -4.809 17.580 -19.110 1.00 96.00 395 HIS A CA 1
ATOM 3027 C C . HIS A 1 395 ? -3.675 16.708 -18.555 1.00 96.00 395 HIS A C 1
ATOM 3029 O O . HIS A 1 395 ? -3.023 16.014 -19.332 1.00 96.00 395 HIS A O 1
ATOM 3035 N N . LEU A 1 396 ? -3.473 16.670 -17.230 1.00 97.06 396 LEU A N 1
ATOM 3036 C CA . LEU A 1 396 ? -2.491 15.773 -16.603 1.00 97.06 396 LEU A CA 1
ATOM 3037 C C . LEU A 1 396 ? -2.737 14.307 -16.990 1.00 97.06 396 LEU A C 1
ATOM 3039 O O . LEU A 1 396 ? -1.809 13.620 -17.417 1.00 97.06 396 LEU A O 1
ATOM 3043 N N . MET A 1 397 ? -3.981 13.836 -16.877 1.00 97.00 397 MET A N 1
ATOM 3044 C CA . MET A 1 397 ? -4.327 12.445 -17.194 1.00 97.00 397 MET A CA 1
ATOM 3045 C C . MET A 1 397 ? -4.071 12.112 -18.665 1.00 97.00 397 MET A C 1
ATOM 3047 O O . MET A 1 397 ? -3.523 11.057 -18.981 1.00 97.00 397 MET A O 1
ATOM 3051 N N . ASN A 1 398 ? -4.403 13.038 -19.564 1.00 96.44 398 ASN A N 1
ATOM 3052 C CA . ASN A 1 398 ? -4.168 12.880 -20.995 1.00 96.44 398 ASN A CA 1
ATOM 3053 C C . ASN A 1 398 ? -2.673 12.892 -21.346 1.00 96.44 398 ASN A C 1
ATOM 3055 O O . ASN A 1 398 ? -2.249 12.156 -22.234 1.00 96.44 398 ASN A O 1
ATOM 3059 N N . GLU A 1 399 ? -1.845 13.678 -20.651 1.00 97.38 399 GLU A N 1
ATOM 3060 C CA . GLU A 1 399 ? -0.387 13.628 -20.826 1.00 97.38 399 GLU A CA 1
ATOM 3061 C C . GLU A 1 399 ? 0.212 12.285 -20.407 1.00 97.38 399 GLU A C 1
ATOM 3063 O O . GLU A 1 399 ? 1.148 11.808 -21.049 1.00 97.38 399 GLU A O 1
ATOM 3068 N N . ILE A 1 400 ? -0.341 11.654 -19.373 1.00 97.12 400 ILE A N 1
ATOM 3069 C CA . ILE A 1 400 ? 0.050 10.301 -18.969 1.00 97.12 400 ILE A CA 1
ATOM 3070 C C . ILE A 1 400 ? -0.421 9.290 -20.023 1.00 97.12 400 ILE A C 1
ATOM 3072 O O . ILE A 1 400 ? 0.369 8.471 -20.486 1.00 97.12 400 ILE A O 1
ATOM 3076 N N . ALA A 1 40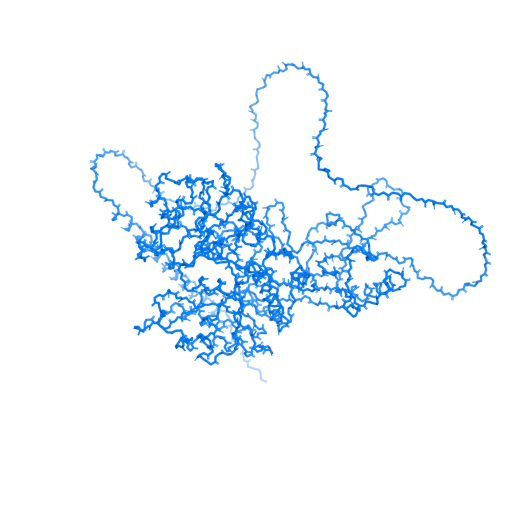1 ? -1.678 9.376 -20.469 1.00 96.44 401 ALA A N 1
ATOM 3077 C CA . ALA A 1 401 ? -2.247 8.467 -21.467 1.00 96.44 401 ALA A CA 1
ATOM 3078 C C . ALA A 1 401 ? -1.442 8.436 -22.778 1.00 96.44 401 ALA A C 1
ATOM 3080 O O . ALA A 1 401 ? -1.147 7.358 -23.283 1.00 96.44 401 ALA A O 1
ATOM 3081 N N . LYS A 1 402 ? -0.993 9.598 -23.280 1.00 96.12 402 LYS A N 1
ATOM 3082 C CA . LYS A 1 402 ? -0.160 9.712 -24.499 1.00 96.12 402 LYS A CA 1
ATOM 3083 C C . LYS A 1 402 ? 1.140 8.900 -24.453 1.00 96.12 402 LYS A C 1
ATOM 3085 O O . LYS A 1 402 ? 1.730 8.646 -25.497 1.00 96.12 402 LYS A O 1
ATOM 3090 N N . ARG A 1 403 ? 1.606 8.544 -23.255 1.00 95.31 403 ARG A N 1
ATOM 3091 C CA . ARG A 1 403 ? 2.871 7.841 -23.007 1.00 95.31 403 ARG A CA 1
ATOM 3092 C C . ARG A 1 403 ? 2.667 6.365 -22.671 1.00 95.31 403 ARG A C 1
ATOM 3094 O O . ARG A 1 403 ? 3.593 5.731 -22.184 1.00 95.31 403 ARG A O 1
ATOM 3101 N N . ASN A 1 404 ? 1.475 5.814 -22.897 1.00 93.75 404 ASN A N 1
ATOM 3102 C CA . ASN A 1 404 ? 1.183 4.407 -22.637 1.00 93.75 404 ASN A CA 1
ATOM 3103 C C . ASN A 1 404 ? 0.552 3.727 -23.840 1.00 93.75 404 ASN A C 1
ATOM 3105 O O . ASN A 1 404 ? -0.160 4.340 -24.629 1.00 93.75 404 ASN A O 1
ATOM 3109 N N . THR A 1 405 ? 0.785 2.422 -23.920 1.00 87.06 405 THR A N 1
ATOM 3110 C CA . THR A 1 405 ? 0.075 1.512 -24.824 1.00 87.06 405 THR A CA 1
ATOM 3111 C C . THR A 1 405 ? -1.184 0.930 -24.181 1.00 87.06 405 THR A C 1
ATOM 3113 O O . THR A 1 405 ? -2.079 0.476 -24.887 1.00 87.06 405 THR A O 1
ATOM 3116 N N . LEU A 1 406 ? -1.264 0.947 -22.847 1.00 90.06 406 LEU A N 1
ATOM 3117 C CA . LEU A 1 406 ? -2.429 0.510 -22.090 1.00 90.06 406 LEU A CA 1
ATOM 3118 C C . LEU A 1 406 ? -3.492 1.609 -22.067 1.00 90.06 406 LEU A C 1
ATOM 3120 O O . LEU A 1 406 ? -3.187 2.766 -21.778 1.00 90.06 406 LEU A O 1
ATOM 3124 N N . GLU A 1 407 ? -4.749 1.228 -22.297 1.00 90.56 407 GLU A N 1
ATOM 3125 C CA . GLU A 1 407 ? -5.880 2.156 -22.213 1.00 90.56 407 GLU A CA 1
ATOM 3126 C C . GLU A 1 407 ? -5.987 2.772 -20.811 1.00 90.56 407 GLU A C 1
ATOM 3128 O O . GLU A 1 407 ? -6.207 3.970 -20.680 1.00 90.56 407 GLU A O 1
ATOM 3133 N N . LYS A 1 408 ? -5.772 1.964 -19.766 1.00 95.25 408 LYS A N 1
ATOM 3134 C CA . LYS A 1 408 ? -5.898 2.325 -18.348 1.00 95.25 408 LYS A CA 1
ATOM 3135 C C . LYS A 1 408 ? -4.535 2.502 -17.666 1.00 95.25 408 LYS A C 1
ATOM 3137 O O . LYS A 1 408 ? -4.043 1.595 -17.004 1.00 95.25 408 LYS A O 1
ATOM 3142 N N . SER A 1 409 ? -3.919 3.675 -17.807 1.00 96.06 409 SER A N 1
ATOM 3143 C CA . SER A 1 409 ? -2.596 3.985 -17.226 1.00 96.06 409 SER A CA 1
ATOM 3144 C C . SER A 1 409 ? -2.630 4.787 -15.916 1.00 96.06 409 SER A C 1
ATOM 3146 O O . SER A 1 409 ? -1.592 5.008 -15.280 1.00 96.06 409 SER A O 1
ATOM 3148 N N . VAL A 1 410 ? -3.818 5.206 -15.473 1.00 97.75 410 VAL A N 1
ATOM 3149 C CA . VAL A 1 410 ? -4.018 5.992 -14.253 1.00 97.75 410 VAL A CA 1
ATOM 3150 C C . VAL A 1 410 ? -4.917 5.226 -13.296 1.00 97.75 410 VAL A C 1
ATOM 3152 O O . VAL A 1 410 ? -6.119 5.111 -13.509 1.00 97.75 410 VAL A O 1
ATOM 3155 N N . SER A 1 411 ? -4.363 4.748 -12.187 1.00 97.31 411 SER A N 1
ATOM 3156 C CA . SER A 1 411 ? -5.196 4.204 -11.119 1.00 97.31 411 SER A CA 1
ATOM 3157 C C . SER A 1 411 ? -5.689 5.314 -10.199 1.00 97.31 411 SER A C 1
ATOM 3159 O O . SER A 1 411 ? -4.915 6.164 -9.739 1.00 97.31 411 SER A O 1
ATOM 3161 N N . VAL A 1 412 ? -6.990 5.288 -9.926 1.00 97.38 412 VAL A N 1
ATOM 3162 C CA . VAL A 1 412 ? -7.669 6.244 -9.054 1.00 97.38 412 VAL A CA 1
ATOM 3163 C C . VAL A 1 412 ? -8.249 5.566 -7.817 1.00 97.38 412 VAL A C 1
ATOM 3165 O O . VAL A 1 412 ? -8.442 4.347 -7.776 1.00 97.38 412 VAL A O 1
ATOM 3168 N N . ARG A 1 413 ? -8.541 6.372 -6.793 1.00 95.25 413 ARG A N 1
ATOM 3169 C CA . ARG A 1 413 ? -9.033 5.900 -5.489 1.00 95.25 413 ARG A CA 1
ATOM 3170 C C . ARG A 1 413 ? -10.340 5.114 -5.540 1.00 95.25 413 ARG A C 1
ATOM 3172 O O . ARG A 1 413 ? -10.537 4.241 -4.704 1.00 95.25 413 ARG A O 1
ATOM 3179 N N . GLY A 1 414 ? -11.237 5.430 -6.467 1.00 95.38 414 GLY A N 1
ATOM 3180 C CA . GLY A 1 414 ? -12.605 4.934 -6.417 1.00 95.38 414 GLY A CA 1
ATOM 3181 C C . GLY A 1 414 ? -13.425 5.274 -7.653 1.00 95.38 414 GLY A C 1
ATOM 3182 O O . GLY A 1 414 ? -13.033 6.118 -8.459 1.00 95.38 414 GLY A O 1
ATOM 3183 N N . GLU A 1 415 ? -14.586 4.627 -7.766 1.00 93.69 415 GLU A N 1
ATOM 3184 C CA . GLU A 1 415 ? -15.575 4.842 -8.836 1.00 93.69 415 GLU A CA 1
ATOM 3185 C C . GLU A 1 415 ? -15.997 6.309 -8.941 1.00 93.69 415 GLU A C 1
ATOM 3187 O O . GLU A 1 415 ? -16.281 6.819 -10.021 1.00 93.69 415 GLU A O 1
ATOM 3192 N N . PHE A 1 416 ? -16.003 7.002 -7.806 1.00 92.62 416 PHE A N 1
ATOM 3193 C CA . PHE A 1 416 ? -16.285 8.420 -7.725 1.00 92.62 416 PHE A CA 1
ATOM 3194 C C . PHE A 1 416 ? -15.290 9.257 -8.547 1.00 92.62 416 PHE A C 1
ATOM 3196 O O . PHE A 1 416 ? -15.690 10.001 -9.445 1.00 92.62 416 PHE A O 1
ATOM 3203 N N . THR A 1 417 ? -13.989 9.095 -8.286 1.00 94.44 417 THR A N 1
ATOM 3204 C CA . THR A 1 417 ? -12.944 9.761 -9.073 1.00 94.44 417 THR A CA 1
ATOM 3205 C C . THR A 1 417 ? -12.950 9.281 -10.530 1.00 94.44 417 THR A C 1
ATOM 3207 O O . THR A 1 417 ? -12.765 10.085 -11.441 1.00 94.44 417 THR A O 1
ATOM 3210 N N . GLU A 1 418 ? -13.186 7.991 -10.778 1.00 95.50 418 GLU A N 1
ATOM 3211 C CA . GLU A 1 418 ? -13.236 7.443 -12.141 1.00 95.50 418 GLU A CA 1
ATOM 3212 C C . GLU A 1 418 ? -14.384 8.043 -12.966 1.00 95.50 418 GLU A C 1
ATOM 3214 O O . GLU A 1 418 ? -14.177 8.449 -14.109 1.00 95.50 418 GLU A O 1
ATOM 3219 N N . THR A 1 419 ? -15.567 8.197 -12.369 1.00 93.38 419 THR A N 1
ATOM 3220 C CA . THR A 1 419 ? -16.723 8.858 -12.996 1.00 93.38 419 THR A CA 1
ATOM 3221 C C . THR A 1 419 ? -16.389 10.302 -13.367 1.00 93.38 419 THR A C 1
ATOM 3223 O O . THR A 1 419 ? -16.696 10.743 -14.473 1.00 93.38 419 THR A O 1
ATOM 3226 N N . ALA A 1 420 ? -15.686 11.024 -12.489 1.00 92.50 420 ALA A N 1
ATOM 3227 C CA . ALA A 1 420 ? -15.232 12.381 -12.780 1.00 92.50 420 ALA A CA 1
ATOM 3228 C C . ALA A 1 420 ? -14.241 12.443 -13.955 1.00 92.50 420 ALA A C 1
ATOM 3230 O O . ALA A 1 420 ? -14.281 13.401 -14.731 1.00 92.50 420 ALA A O 1
ATOM 3231 N N . CYS A 1 421 ? -13.367 11.437 -14.105 1.00 94.81 421 CYS A N 1
ATOM 3232 C CA . CYS A 1 421 ? -12.512 11.312 -15.286 1.00 94.81 421 CYS A CA 1
ATOM 3233 C C . CYS A 1 421 ? -13.361 11.130 -16.553 1.00 94.81 421 CYS A C 1
ATOM 3235 O O . CYS A 1 421 ? -13.199 11.887 -17.509 1.00 94.81 421 CYS A O 1
ATOM 3237 N N . ILE A 1 422 ? -14.298 10.176 -16.543 1.00 94.62 422 ILE A N 1
ATOM 3238 C CA . ILE A 1 422 ? -15.143 9.848 -17.704 1.00 94.62 422 ILE A CA 1
ATOM 3239 C C . ILE A 1 422 ? -15.944 11.071 -18.158 1.00 94.62 422 ILE A C 1
ATOM 3241 O O . ILE A 1 422 ? -15.942 11.408 -19.341 1.00 94.62 422 ILE A O 1
ATOM 3245 N N . ASN A 1 423 ? -16.568 11.780 -17.219 1.00 92.50 423 ASN A N 1
ATOM 3246 C CA . ASN A 1 423 ? -17.340 12.990 -17.503 1.00 92.50 423 ASN A CA 1
ATOM 3247 C C . ASN A 1 423 ? -16.485 14.147 -18.049 1.00 92.50 423 ASN A C 1
ATOM 3249 O O . ASN A 1 423 ? -17.016 15.041 -18.704 1.00 92.50 423 ASN A O 1
ATOM 3253 N N . ALA A 1 424 ? -15.170 14.126 -17.817 1.00 92.94 424 ALA A N 1
ATOM 3254 C CA . ALA A 1 424 ? -14.210 15.066 -18.393 1.00 92.94 424 ALA A CA 1
ATOM 3255 C C . ALA A 1 424 ? -13.576 14.569 -19.713 1.00 92.94 424 ALA A C 1
ATOM 3257 O O . ALA A 1 424 ? -12.628 15.181 -20.202 1.00 92.94 424 ALA A O 1
ATOM 3258 N N . GLY A 1 425 ? -14.057 13.455 -20.282 1.00 94.69 425 GLY A N 1
ATOM 3259 C CA . GLY A 1 425 ? -13.500 12.849 -21.499 1.00 94.69 425 GLY A CA 1
ATOM 3260 C C . GLY A 1 425 ? -12.163 12.129 -21.287 1.00 94.69 425 GLY A C 1
ATOM 3261 O O . GLY A 1 425 ? -11.427 11.892 -22.242 1.00 94.69 425 GLY A O 1
ATOM 3262 N N . VAL A 1 426 ? -11.818 11.801 -20.039 1.00 95.81 426 VAL A N 1
ATOM 3263 C CA . VAL A 1 426 ? -10.599 11.069 -19.680 1.00 95.81 426 VAL A CA 1
ATOM 3264 C C . VAL A 1 426 ? -10.936 9.596 -19.483 1.00 95.81 426 VAL A C 1
ATOM 3266 O O . VAL A 1 426 ? -11.612 9.218 -18.527 1.00 95.81 426 VAL A O 1
ATOM 3269 N N . HIS A 1 427 ? -10.398 8.747 -20.356 1.00 95.50 427 HIS A N 1
ATOM 3270 C CA . HIS A 1 427 ? -10.667 7.307 -20.334 1.00 95.50 427 HIS A CA 1
ATOM 3271 C C . HIS A 1 427 ? -9.544 6.474 -19.711 1.00 95.50 427 HIS A C 1
ATOM 3273 O O . HIS A 1 427 ? -9.763 5.301 -19.427 1.00 95.50 427 HIS A O 1
ATOM 3279 N N . CYS A 1 428 ? -8.383 7.070 -19.416 1.00 96.81 428 CYS A N 1
ATOM 3280 C CA . CYS A 1 428 ? -7.236 6.344 -18.865 1.00 96.81 428 CYS A CA 1
ATOM 3281 C C . CYS A 1 428 ? -7.300 6.053 -17.361 1.00 96.81 428 CYS A C 1
ATOM 3283 O O . CYS A 1 428 ? -6.424 5.362 -16.839 1.00 96.81 428 CYS A O 1
ATOM 3285 N N . CYS A 1 429 ? -8.328 6.556 -16.671 1.00 97.38 429 CYS A N 1
ATOM 3286 C CA . CYS A 1 429 ? -8.562 6.285 -15.258 1.00 97.38 429 CYS A CA 1
ATOM 3287 C C . CYS A 1 429 ? -9.197 4.902 -15.043 1.00 97.38 429 CYS A C 1
ATOM 3289 O O . CYS A 1 429 ? -10.092 4.509 -15.795 1.00 97.38 429 CYS A O 1
ATOM 3291 N N . LEU A 1 430 ? -8.766 4.211 -13.986 1.00 97.00 430 LEU A N 1
ATOM 3292 C CA . LEU A 1 430 ? -9.327 2.949 -13.501 1.00 97.00 430 LEU A CA 1
ATOM 3293 C C . LEU A 1 430 ? -9.389 2.950 -11.971 1.00 97.00 430 LEU A C 1
ATOM 3295 O O . LEU A 1 430 ? -8.383 3.211 -11.305 1.00 97.00 430 LEU A O 1
ATOM 3299 N N . SER A 1 431 ? -10.548 2.647 -11.386 1.00 97.31 431 SER A N 1
ATOM 3300 C CA . SER A 1 431 ? -10.685 2.535 -9.935 1.00 97.31 431 SER A CA 1
ATOM 3301 C C . SER A 1 431 ? -9.953 1.301 -9.404 1.00 97.31 431 SER A C 1
ATOM 3303 O O . SER A 1 431 ? -10.448 0.181 -9.504 1.00 97.31 431 SER A O 1
ATOM 3305 N N . LEU A 1 432 ? -8.777 1.491 -8.797 1.00 96.81 432 LEU A N 1
ATOM 3306 C CA . LEU A 1 432 ? -8.034 0.408 -8.129 1.00 96.81 432 LEU A CA 1
ATOM 3307 C C . LEU A 1 432 ? -7.905 0.595 -6.616 1.00 96.81 432 LEU A C 1
ATOM 3309 O O . LEU A 1 432 ? -7.545 -0.349 -5.914 1.00 96.81 432 LEU A O 1
ATOM 3313 N N . GLY A 1 433 ? -8.215 1.784 -6.099 1.00 96.44 433 GLY A N 1
ATOM 3314 C CA . GLY A 1 433 ? -8.009 2.095 -4.693 1.00 96.44 433 GLY A CA 1
ATOM 3315 C C . GLY A 1 433 ? -6.632 2.691 -4.427 1.00 96.44 433 GLY A C 1
ATOM 3316 O O . GLY A 1 433 ? -6.086 3.452 -5.226 1.00 96.44 433 GLY A O 1
ATOM 3317 N N . CYS A 1 434 ? -6.090 2.382 -3.254 1.00 96.50 434 CYS A N 1
ATOM 3318 C CA . CYS A 1 434 ? -4.786 2.857 -2.815 1.00 96.50 434 CYS A CA 1
ATOM 3319 C C . CYS A 1 434 ? -3.757 1.725 -2.950 1.00 96.50 434 CYS A C 1
ATOM 3321 O O . CYS A 1 434 ? -4.053 0.602 -2.534 1.00 96.50 434 CYS A O 1
ATOM 3323 N N . PRO A 1 435 ? -2.515 2.006 -3.392 1.00 96.75 435 PRO A N 1
ATOM 3324 C CA . PRO A 1 435 ? -1.465 0.991 -3.453 1.00 96.75 435 PRO A CA 1
ATOM 3325 C C . PRO A 1 435 ? -1.113 0.394 -2.079 1.00 96.75 435 PRO A C 1
ATOM 3327 O O . PRO A 1 435 ? -0.440 -0.622 -2.002 1.00 96.75 435 PRO A O 1
ATOM 3330 N N . SER A 1 436 ? -1.607 0.947 -0.966 1.00 97.56 436 SER A N 1
ATOM 3331 C CA . SER A 1 436 ? -1.521 0.283 0.345 1.00 97.56 436 SER A CA 1
ATOM 3332 C C . SER A 1 436 ? -2.137 -1.129 0.383 1.00 97.56 436 SER A C 1
ATOM 3334 O O . SER A 1 436 ? -1.732 -1.939 1.213 1.00 97.56 436 SER A O 1
ATOM 3336 N N . LEU A 1 437 ? -3.054 -1.473 -0.532 1.00 96.88 437 LEU A N 1
ATOM 3337 C CA . LEU A 1 437 ? -3.621 -2.825 -0.646 1.00 96.88 437 LEU A CA 1
ATOM 3338 C C . LEU A 1 437 ? -2.578 -3.886 -1.054 1.00 96.88 437 LEU A C 1
ATOM 3340 O O . LEU A 1 437 ? -2.760 -5.077 -0.792 1.00 96.88 437 LEU A O 1
ATOM 3344 N N . THR A 1 438 ? -1.468 -3.462 -1.664 1.00 96.38 438 THR A N 1
ATOM 3345 C CA . THR A 1 438 ? -0.419 -4.345 -2.198 1.00 96.38 438 THR A CA 1
ATOM 3346 C C . THR A 1 438 ? 0.688 -4.643 -1.184 1.00 96.38 438 THR A C 1
ATOM 3348 O O . THR A 1 438 ? 1.665 -5.312 -1.509 1.00 96.38 438 THR A O 1
ATOM 3351 N N . ILE A 1 439 ? 0.564 -4.148 0.052 1.00 97.94 439 ILE A N 1
ATOM 3352 C CA . ILE A 1 439 ? 1.597 -4.290 1.087 1.00 97.94 439 ILE A CA 1
ATOM 3353 C C . ILE A 1 439 ? 1.682 -5.730 1.592 1.00 97.94 439 ILE A C 1
ATOM 3355 O O . ILE A 1 439 ? 2.774 -6.289 1.681 1.00 97.94 439 ILE A O 1
ATOM 3359 N N . SER A 1 440 ? 0.537 -6.325 1.933 1.00 97.50 440 SER A N 1
ATOM 3360 C CA . SER A 1 440 ? 0.520 -7.626 2.597 1.00 97.50 440 SER A CA 1
ATOM 3361 C C . SER A 1 440 ? 0.990 -8.741 1.668 1.00 97.50 440 SER A C 1
ATOM 3363 O O . SER A 1 440 ? 0.493 -8.881 0.543 1.00 97.50 440 SER A O 1
ATOM 3365 N N . ARG A 1 441 ? 1.922 -9.548 2.181 1.00 95.75 441 ARG A N 1
ATOM 3366 C CA . ARG A 1 441 ? 2.436 -10.764 1.540 1.00 95.75 441 ARG A CA 1
ATOM 3367 C C . ARG A 1 441 ? 1.680 -12.028 1.973 1.00 95.75 441 ARG A C 1
ATOM 3369 O O . ARG A 1 441 ? 2.024 -13.115 1.530 1.00 95.75 441 ARG A O 1
ATOM 3376 N N . GLU A 1 442 ? 0.652 -11.888 2.813 1.00 96.56 442 GLU A N 1
ATOM 3377 C CA . GLU A 1 442 ? -0.224 -12.996 3.200 1.00 96.56 442 GLU A CA 1
ATOM 3378 C C . GLU A 1 442 ? -1.035 -13.476 1.990 1.00 96.56 442 GLU A C 1
ATOM 3380 O O . GLU A 1 442 ? -1.688 -12.674 1.316 1.00 96.56 442 GLU A O 1
ATOM 3385 N N . ARG A 1 443 ? -1.001 -14.782 1.711 1.00 94.06 443 ARG A N 1
ATOM 3386 C CA . ARG A 1 443 ? -1.670 -15.359 0.537 1.00 94.06 443 ARG A CA 1
ATOM 3387 C C . ARG A 1 443 ? -3.186 -15.382 0.695 1.00 94.06 443 ARG A C 1
ATOM 3389 O O . ARG A 1 443 ? -3.878 -15.164 -0.285 1.00 94.06 443 ARG A O 1
ATOM 3396 N N . ASN A 1 444 ? -3.685 -15.623 1.908 1.00 96.25 444 ASN A N 1
ATOM 3397 C CA . ASN A 1 444 ? -5.120 -15.709 2.192 1.00 96.25 444 ASN A CA 1
ATOM 3398 C C . ASN A 1 444 ? -5.539 -14.626 3.195 1.00 96.25 444 ASN A C 1
ATOM 3400 O O . ASN A 1 444 ? -6.107 -14.923 4.250 1.00 96.25 444 ASN A O 1
ATOM 3404 N N . LEU A 1 445 ? -5.226 -13.361 2.897 1.00 98.31 445 LEU A N 1
ATOM 3405 C CA . LEU A 1 445 ? -5.380 -12.267 3.858 1.00 98.31 445 LEU A CA 1
ATOM 3406 C C . LEU A 1 445 ? -6.834 -12.106 4.317 1.00 98.31 445 LEU A C 1
ATOM 3408 O O . LEU A 1 445 ? -7.082 -11.964 5.512 1.00 98.31 445 LEU A O 1
ATOM 3412 N N . GLY A 1 446 ? -7.803 -12.173 3.403 1.00 98.50 446 GLY A N 1
ATOM 3413 C CA . GLY A 1 446 ? -9.224 -12.134 3.748 1.00 98.50 446 GLY A CA 1
ATOM 3414 C C . GLY A 1 446 ? -9.627 -13.257 4.704 1.00 98.50 446 GLY A C 1
ATOM 3415 O O . GLY A 1 446 ? -10.276 -12.994 5.716 1.00 98.50 446 GLY A O 1
ATOM 3416 N N . GLN A 1 447 ? -9.180 -14.493 4.460 1.00 98.56 447 GLN A N 1
ATOM 3417 C CA . GLN A 1 447 ? -9.446 -15.615 5.366 1.00 98.56 447 GLN A CA 1
ATOM 3418 C C . GLN A 1 447 ? -8.819 -15.383 6.748 1.00 98.56 447 GLN A C 1
ATOM 3420 O O . GLN A 1 447 ? -9.479 -15.607 7.762 1.00 98.56 447 GLN A O 1
ATOM 3425 N N . LEU A 1 448 ? -7.570 -14.908 6.802 1.00 98.75 448 LEU A N 1
ATOM 3426 C CA . LEU A 1 448 ? -6.888 -14.577 8.055 1.00 98.75 448 LEU A CA 1
ATOM 3427 C C . LEU A 1 448 ? -7.665 -13.518 8.852 1.00 98.75 448 LEU A C 1
ATOM 3429 O O . LEU A 1 448 ? -7.903 -13.694 10.049 1.00 98.75 448 LEU A O 1
ATOM 3433 N N . LEU A 1 449 ? -8.083 -12.438 8.186 1.00 98.81 449 LEU A N 1
ATOM 3434 C CA . LEU A 1 449 ? -8.859 -11.360 8.798 1.00 98.81 449 LEU A CA 1
ATOM 3435 C C . LEU A 1 449 ? -10.221 -11.857 9.289 1.00 98.81 449 LEU A C 1
ATOM 3437 O O . LEU A 1 449 ? -10.612 -11.514 10.401 1.00 98.81 449 LEU A O 1
ATOM 3441 N N . GLY A 1 450 ? -10.909 -12.696 8.510 1.00 98.81 450 GLY A N 1
ATOM 3442 C CA . GLY A 1 450 ? -12.183 -13.301 8.901 1.00 98.81 450 GLY A CA 1
ATOM 3443 C C . GLY A 1 450 ? -12.060 -14.185 10.140 1.00 98.81 450 GLY A C 1
ATOM 3444 O O . GLY A 1 450 ? -12.808 -14.004 11.097 1.00 98.81 450 GLY A O 1
ATOM 3445 N N . SER A 1 451 ? -11.065 -15.075 10.171 1.00 98.69 451 SER A N 1
ATOM 3446 C CA . SER A 1 451 ? -10.808 -15.943 11.326 1.00 98.69 451 SER A CA 1
ATOM 3447 C C . SER A 1 451 ? -10.493 -15.139 12.590 1.00 98.69 451 SER A C 1
ATOM 3449 O O . SER A 1 451 ? -11.056 -15.405 13.653 1.00 98.69 451 SER A O 1
ATOM 3451 N N . LYS A 1 452 ? -9.633 -14.116 12.487 1.00 98.69 452 LYS A N 1
ATOM 3452 C CA . LYS A 1 452 ? -9.312 -13.243 13.625 1.00 98.69 452 LYS A CA 1
ATOM 3453 C C . LYS A 1 452 ? -10.494 -12.379 14.055 1.00 98.69 452 LYS A C 1
ATOM 3455 O O . LYS A 1 452 ? -10.687 -12.180 15.249 1.00 98.69 452 LYS A O 1
ATOM 3460 N N . TRP A 1 453 ? -11.312 -11.909 13.115 1.00 98.69 453 TRP A N 1
ATOM 3461 C CA . TRP A 1 453 ? -12.545 -11.192 13.427 1.00 98.69 453 TRP A CA 1
ATOM 3462 C C . TRP A 1 453 ? -13.490 -12.056 14.273 1.00 98.69 453 TRP A C 1
ATOM 3464 O O . TRP A 1 453 ? -13.946 -11.612 15.324 1.00 98.69 453 TRP A O 1
ATOM 3474 N N . SER A 1 454 ? -13.741 -13.304 13.866 1.00 98.38 454 SER A N 1
ATOM 3475 C CA . SER A 1 454 ? -14.590 -14.234 14.624 1.00 98.38 454 SER A CA 1
ATOM 3476 C C . SER A 1 454 ? -14.001 -14.603 15.988 1.00 98.38 454 SER A C 1
ATOM 3478 O O . SER A 1 454 ? -14.747 -14.778 16.953 1.00 98.38 454 SER A O 1
ATOM 3480 N N . ALA A 1 455 ? -12.672 -14.684 16.102 1.00 97.56 455 ALA A N 1
ATOM 3481 C CA . ALA A 1 455 ? -12.006 -14.869 17.390 1.00 97.56 455 ALA A CA 1
ATOM 3482 C C . ALA A 1 455 ? -12.260 -13.681 18.334 1.00 97.56 455 ALA A C 1
ATOM 3484 O O . ALA A 1 455 ? -12.544 -13.888 19.514 1.00 97.56 455 ALA A O 1
ATOM 3485 N N . VAL A 1 456 ? -12.234 -12.449 17.814 1.00 97.50 456 VAL A N 1
ATOM 3486 C CA . VAL A 1 456 ? -12.579 -11.244 18.583 1.00 97.50 456 VAL A CA 1
ATOM 3487 C C . VAL A 1 456 ? -14.055 -11.246 18.990 1.00 97.50 456 VAL A C 1
ATOM 3489 O O . VAL A 1 456 ? -14.342 -11.018 20.161 1.00 97.50 456 VAL A O 1
ATOM 3492 N N . GLU A 1 457 ? -14.987 -11.582 18.090 1.00 96.62 457 GLU A N 1
ATOM 3493 C CA . GLU A 1 457 ? -16.417 -11.719 18.437 1.00 96.62 457 GLU A CA 1
ATOM 3494 C C . GLU A 1 457 ? -16.635 -12.757 19.550 1.00 96.62 457 GLU A C 1
ATOM 3496 O O . GLU A 1 457 ? -17.373 -12.507 20.501 1.00 96.62 457 GLU A O 1
ATOM 3501 N N . SER A 1 458 ? -15.946 -13.898 19.466 1.00 95.44 458 SER A N 1
ATOM 3502 C CA . SER A 1 458 ? -16.029 -14.968 20.468 1.00 95.44 458 SER A CA 1
ATOM 3503 C C . SER A 1 458 ? -15.461 -14.541 21.820 1.00 95.44 458 SER A C 1
ATOM 3505 O O . SER A 1 458 ? -16.018 -14.893 22.856 1.00 95.44 458 SER A O 1
ATOM 3507 N N . LYS A 1 459 ? -14.362 -13.775 21.817 1.00 94.62 459 LYS A N 1
ATOM 3508 C CA . LYS A 1 459 ? -13.753 -13.223 23.030 1.00 94.62 459 LYS A CA 1
ATOM 3509 C C . LYS A 1 459 ? -14.688 -12.202 23.682 1.00 94.62 459 LYS A C 1
ATOM 3511 O O . LYS A 1 459 ? -14.956 -12.325 24.870 1.00 94.62 459 LYS A O 1
ATOM 3516 N N . LEU A 1 460 ? -15.264 -11.277 22.911 1.00 93.56 460 LEU A N 1
ATOM 3517 C CA . LEU A 1 460 ? -16.225 -10.280 23.407 1.00 93.56 460 LEU A CA 1
ATOM 3518 C C . LEU A 1 460 ? -17.515 -10.889 23.978 1.00 93.56 460 LEU A C 1
ATOM 3520 O O . LEU A 1 460 ? -18.157 -10.265 24.812 1.00 93.56 460 LEU A O 1
ATOM 3524 N N . ALA A 1 461 ? -17.901 -12.090 23.539 1.00 90.56 461 ALA A N 1
ATOM 3525 C CA . ALA A 1 461 ? -19.049 -12.809 24.093 1.00 90.56 461 ALA A CA 1
ATOM 3526 C C . ALA A 1 461 ? -18.777 -13.427 25.480 1.00 90.56 461 ALA A C 1
ATOM 3528 O O . ALA A 1 461 ? -19.708 -13.900 26.128 1.00 90.56 461 ALA A O 1
ATOM 3529 N N . GLN A 1 462 ? -17.516 -13.463 25.921 1.00 87.62 462 GLN A N 1
ATOM 3530 C CA . GLN A 1 462 ? -17.113 -13.923 27.249 1.00 87.62 462 GLN A CA 1
ATOM 3531 C C . GLN A 1 462 ? -17.003 -12.717 28.192 1.00 87.62 462 GLN A C 1
ATOM 3533 O O . GLN A 1 462 ? -16.364 -11.721 27.847 1.00 87.62 462 GLN A O 1
ATOM 3538 N N . ASP A 1 463 ? -17.588 -12.816 29.389 1.00 70.69 463 ASP A N 1
ATOM 3539 C CA . ASP A 1 463 ? -17.550 -11.742 30.389 1.00 70.69 463 ASP A CA 1
ATOM 3540 C C . ASP A 1 463 ? -16.104 -11.365 30.780 1.00 70.69 463 ASP A C 1
ATOM 3542 O O . ASP A 1 463 ? -15.244 -12.229 30.962 1.00 70.69 463 ASP A O 1
ATOM 3546 N N . ASN A 1 464 ? -15.850 -10.061 30.959 1.00 69.38 464 ASN A N 1
ATOM 3547 C CA . ASN A 1 464 ? -14.569 -9.462 31.381 1.00 69.38 464 ASN A CA 1
ATOM 3548 C C . ASN A 1 464 ? -13.363 -9.672 30.442 1.00 69.38 464 ASN A C 1
ATOM 3550 O O . ASN A 1 464 ? -12.213 -9.566 30.880 1.00 69.38 464 ASN A O 1
ATOM 3554 N N . SER A 1 465 ? -13.576 -9.937 29.152 1.00 81.69 465 SER A N 1
ATOM 3555 C CA . SER A 1 465 ? -12.465 -10.043 28.205 1.00 81.69 465 SER A CA 1
ATOM 3556 C C . SER A 1 465 ? -11.962 -8.666 27.739 1.00 81.69 465 SER A C 1
ATOM 3558 O O . SER A 1 465 ? -12.695 -7.843 27.190 1.00 81.69 465 SER A O 1
ATOM 3560 N N . THR A 1 466 ? -10.669 -8.402 27.938 1.00 92.81 466 THR A N 1
ATOM 3561 C CA . THR A 1 466 ? -10.013 -7.183 27.448 1.00 92.81 466 THR A CA 1
ATOM 3562 C C . THR A 1 466 ? -9.278 -7.460 26.138 1.00 92.81 466 THR A C 1
ATOM 3564 O O . THR A 1 466 ? -8.683 -8.525 25.943 1.00 92.81 466 THR A O 1
ATOM 3567 N N . LEU A 1 467 ? -9.331 -6.503 25.215 1.00 97.12 467 LEU A N 1
ATOM 3568 C CA . LEU A 1 467 ? -8.602 -6.527 23.947 1.00 97.12 467 LEU A CA 1
ATOM 3569 C C . LEU A 1 467 ? -7.550 -5.426 23.949 1.00 97.12 467 LEU A C 1
ATOM 3571 O O . LEU A 1 467 ? -7.787 -4.360 24.521 1.00 97.12 467 LEU A O 1
ATOM 3575 N N . LYS A 1 468 ? -6.432 -5.652 23.260 1.00 98.00 468 LYS A N 1
ATOM 3576 C CA . LYS A 1 468 ? -5.473 -4.592 22.952 1.00 98.00 468 LYS A CA 1
ATOM 3577 C C . LYS A 1 468 ? -5.848 -3.926 21.630 1.00 98.00 468 LYS A C 1
ATOM 3579 O O . LYS A 1 468 ? -5.775 -4.542 20.567 1.00 98.00 468 LYS A O 1
ATOM 3584 N N . MET A 1 469 ? -6.275 -2.670 21.698 1.00 98.25 469 MET A N 1
ATOM 3585 C CA . MET A 1 469 ? -6.955 -1.963 20.611 1.00 98.25 469 MET A CA 1
ATOM 3586 C C . MET A 1 469 ? -6.090 -0.855 20.016 1.00 98.25 469 MET A C 1
ATOM 3588 O O . MET A 1 469 ? -5.525 -0.036 20.739 1.00 98.25 469 MET A O 1
ATOM 3592 N N . GLY A 1 470 ? -6.058 -0.758 18.687 1.00 98.56 470 GLY A N 1
ATOM 3593 C CA . GLY A 1 470 ? -5.551 0.423 17.984 1.00 98.56 470 GLY A CA 1
ATOM 3594 C C . GLY A 1 470 ? -6.680 1.382 17.613 1.00 98.56 470 GLY A C 1
ATOM 3595 O O . GLY A 1 470 ? -7.621 0.985 16.929 1.00 98.56 470 GLY A O 1
ATOM 3596 N N . ILE A 1 471 ? -6.574 2.653 18.003 1.00 98.44 471 ILE A N 1
ATOM 3597 C CA . ILE A 1 471 ? -7.598 3.678 17.762 1.00 98.44 471 ILE A CA 1
ATOM 3598 C C . ILE A 1 471 ? -7.049 4.792 16.867 1.00 98.44 471 ILE A C 1
ATOM 3600 O O . ILE A 1 471 ? -6.217 5.593 17.284 1.00 98.44 471 ILE A O 1
ATOM 3604 N N . GLY A 1 472 ? -7.517 4.870 15.622 1.00 96.88 472 GLY A N 1
ATOM 3605 C CA . GLY A 1 472 ? -7.137 5.924 14.679 1.00 96.88 472 GLY A CA 1
ATOM 3606 C C . GLY A 1 472 ? -8.047 7.149 14.762 1.00 96.88 472 GLY A C 1
ATOM 3607 O O . GLY A 1 472 ? -9.250 7.045 14.509 1.00 96.88 472 GLY A O 1
ATOM 3608 N N . LEU A 1 473 ? -7.463 8.316 15.041 1.00 93.44 473 LEU A N 1
ATOM 3609 C CA . LEU A 1 473 ? -8.197 9.571 15.245 1.00 93.44 473 LEU A CA 1
ATOM 3610 C C . LEU A 1 473 ? -8.598 10.289 13.949 1.00 93.44 473 LEU A C 1
ATOM 3612 O O . LEU A 1 473 ? -7.860 10.238 12.955 1.00 93.44 473 LEU A O 1
ATOM 3616 N N . PRO A 1 474 ? -9.729 11.018 13.952 1.00 89.94 474 PRO A N 1
ATOM 3617 C CA . PRO A 1 474 ? -10.208 11.692 12.753 1.00 89.94 474 PRO A CA 1
ATOM 3618 C C . PRO A 1 474 ? -9.349 12.900 12.398 1.00 89.94 474 PRO A C 1
ATOM 3620 O O . PRO A 1 474 ? -8.580 13.408 13.211 1.00 89.94 474 PRO A O 1
ATOM 3623 N N . ASN A 1 475 ? -9.467 13.374 11.158 1.00 83.88 475 ASN A N 1
ATOM 3624 C CA . ASN A 1 475 ? -8.849 14.627 10.727 1.00 83.88 475 ASN A CA 1
ATOM 3625 C C . ASN A 1 475 ? -9.897 15.740 10.627 1.00 83.88 475 ASN A C 1
ATOM 3627 O O . ASN A 1 475 ? -10.318 16.090 9.526 1.00 83.88 475 ASN A O 1
ATOM 3631 N N . PHE A 1 476 ? -10.333 16.275 11.768 1.00 75.12 476 PHE A N 1
ATOM 3632 C CA . PHE A 1 476 ? -11.144 17.492 11.792 1.00 75.12 476 PHE A CA 1
ATOM 3633 C C . PHE A 1 476 ? -10.233 18.679 12.116 1.00 75.12 476 PHE A C 1
ATOM 3635 O O . PHE A 1 476 ? -9.592 18.728 13.166 1.00 75.12 476 PHE A O 1
ATOM 3642 N N . TRP A 1 477 ? -10.137 19.631 11.188 1.00 58.44 477 TRP A N 1
ATOM 3643 C CA . TRP A 1 477 ? -9.442 20.893 11.435 1.00 58.44 477 TRP A CA 1
ATOM 3644 C C . TRP A 1 477 ? -10.207 21.700 12.490 1.00 58.44 477 TRP A C 1
ATOM 3646 O O . TRP A 1 477 ? -11.425 21.588 12.578 1.00 58.44 477 TRP A O 1
ATOM 3656 N N . LYS A 1 478 ? -9.505 22.553 13.254 1.00 51.25 478 LYS A N 1
ATOM 3657 C CA . LYS A 1 478 ? -9.998 23.300 14.441 1.00 51.25 478 LYS A CA 1
ATOM 3658 C C . LYS A 1 478 ? -11.310 24.105 14.277 1.00 51.25 478 LYS A C 1
ATOM 3660 O O . LYS A 1 478 ? -11.793 24.643 15.270 1.00 51.25 478 LYS A O 1
ATOM 3665 N N . HIS A 1 479 ? -11.866 24.211 13.072 1.00 49.62 479 HIS A N 1
ATOM 3666 C CA . HIS A 1 479 ? -13.073 24.982 12.759 1.00 49.62 479 HIS A CA 1
ATOM 3667 C C . HIS A 1 479 ? -14.154 24.186 12.009 1.00 49.62 479 HIS A C 1
ATOM 3669 O O . HIS A 1 479 ? -15.277 24.669 11.893 1.00 49.62 479 HIS A O 1
ATOM 3675 N N . ASP A 1 480 ? -13.851 22.975 11.531 1.00 53.91 480 ASP A N 1
ATOM 3676 C CA . ASP A 1 480 ? -14.787 22.147 10.770 1.00 53.91 480 ASP A CA 1
ATOM 3677 C C . ASP A 1 480 ? -15.484 21.161 11.721 1.00 53.91 480 ASP A C 1
ATOM 3679 O O . ASP A 1 480 ? -15.035 20.039 11.936 1.00 53.91 480 ASP A O 1
ATOM 3683 N N . ASP A 1 481 ? -16.604 21.613 12.286 1.00 68.69 481 ASP A N 1
ATOM 3684 C CA . ASP A 1 481 ? -17.640 20.780 12.912 1.00 68.69 481 ASP A CA 1
ATOM 3685 C C . ASP A 1 481 ? -17.236 20.042 14.210 1.00 68.69 481 ASP A C 1
ATOM 3687 O O . ASP A 1 481 ? -17.164 18.811 14.280 1.00 68.69 481 ASP A O 1
ATOM 3691 N N . ASN A 1 482 ? -17.030 20.816 15.286 1.00 78.50 482 ASN A N 1
ATOM 3692 C CA . ASN A 1 482 ? -16.737 20.299 16.634 1.00 78.50 482 ASN A CA 1
ATOM 3693 C C . ASN A 1 482 ? -17.715 19.203 17.089 1.00 78.50 482 ASN A C 1
ATOM 3695 O O . ASN A 1 482 ? -17.299 18.276 17.774 1.00 78.50 482 ASN A O 1
ATOM 3699 N N . MET A 1 483 ? -18.991 19.275 16.698 1.00 85.31 483 MET A N 1
ATOM 3700 C CA . MET A 1 483 ? -19.994 18.283 17.091 1.00 85.31 483 MET A CA 1
ATOM 3701 C C . MET A 1 483 ? -19.694 16.905 16.487 1.00 85.31 483 MET A C 1
ATOM 3703 O O . MET A 1 483 ? -19.763 15.901 17.196 1.00 85.31 483 MET A O 1
ATOM 3707 N N . LYS A 1 484 ? -19.315 16.846 15.201 1.00 88.75 484 LYS A N 1
ATOM 3708 C CA . LYS A 1 484 ? -18.886 15.598 14.543 1.00 88.75 484 LYS A CA 1
ATOM 3709 C C . LYS A 1 484 ? -17.639 15.017 15.193 1.00 88.75 484 LYS A C 1
ATOM 3711 O O . LYS A 1 484 ? -17.593 13.813 15.439 1.00 88.75 484 LYS A O 1
ATOM 3716 N N . TYR A 1 485 ? -16.647 15.865 15.475 1.00 89.25 485 TYR A N 1
ATOM 3717 C CA . TYR A 1 485 ? -15.428 15.435 16.159 1.00 89.25 485 TYR A CA 1
ATOM 3718 C C . TYR A 1 485 ? -15.755 14.833 17.528 1.00 89.25 485 TYR A C 1
ATOM 3720 O O . TYR A 1 485 ? -15.386 13.692 17.790 1.00 89.25 485 TYR A O 1
ATOM 3728 N N . THR A 1 486 ? -16.486 15.574 18.366 1.00 90.56 486 THR A N 1
ATOM 3729 C CA . THR A 1 486 ? -16.877 15.147 19.712 1.00 90.56 486 THR A CA 1
ATOM 3730 C C . THR A 1 486 ? -17.627 13.826 19.670 1.00 90.56 486 THR A C 1
ATOM 3732 O O . THR A 1 486 ? -17.190 12.879 20.311 1.00 90.56 486 THR A O 1
ATOM 3735 N N . LYS A 1 487 ? -18.669 13.704 18.838 1.00 92.50 487 LYS A N 1
ATOM 3736 C CA . LYS A 1 487 ? -19.457 12.469 18.756 1.00 92.50 487 LYS A CA 1
ATOM 3737 C C . LYS A 1 487 ? -18.612 11.253 18.361 1.00 92.50 487 LYS A C 1
ATOM 3739 O O . LYS A 1 487 ? -18.779 10.171 18.918 1.00 92.50 487 LYS A O 1
ATOM 3744 N N . LEU A 1 488 ? -17.698 11.422 17.406 1.00 93.62 488 LEU A N 1
ATOM 3745 C CA . LEU A 1 488 ? -16.835 10.335 16.957 1.00 93.62 488 LEU A CA 1
ATOM 3746 C C . LEU A 1 488 ? -15.797 9.958 18.018 1.00 93.62 488 LEU A C 1
ATOM 3748 O O . LEU A 1 488 ? -15.566 8.777 18.241 1.00 93.62 488 LEU A O 1
ATOM 3752 N N . VAL A 1 489 ? -15.173 10.938 18.675 1.00 94.50 489 VAL A N 1
ATOM 3753 C CA . VAL A 1 489 ? -14.190 10.662 19.731 1.00 94.50 489 VAL A CA 1
ATOM 3754 C C . VAL A 1 489 ? -14.857 10.078 20.971 1.00 94.50 489 VAL A C 1
ATOM 3756 O O . VAL A 1 489 ? -14.290 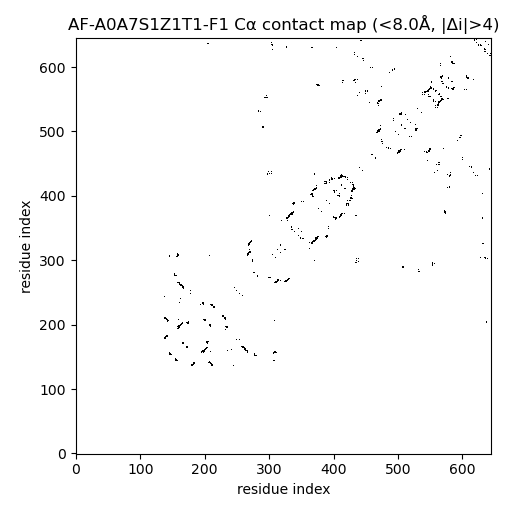9.162 21.553 1.00 94.50 489 VAL A O 1
ATOM 3759 N N . ASP A 1 490 ? -16.065 10.510 21.331 1.00 95.12 490 ASP A N 1
ATOM 3760 C CA . ASP A 1 490 ? -16.833 9.921 22.434 1.00 95.12 490 ASP A CA 1
ATOM 3761 C C . ASP A 1 490 ? -17.153 8.446 22.171 1.00 95.12 490 ASP A C 1
ATOM 3763 O O . ASP A 1 490 ? -16.961 7.618 23.056 1.00 95.12 490 ASP A O 1
ATOM 3767 N N . LEU A 1 491 ? -17.532 8.088 20.938 1.00 96.00 491 LEU A N 1
ATOM 3768 C CA . LEU A 1 491 ? -17.663 6.687 20.527 1.00 96.00 491 LEU A CA 1
ATOM 3769 C C . LEU A 1 491 ? -16.346 5.914 20.711 1.00 96.00 491 LEU A C 1
ATOM 3771 O O . LEU A 1 491 ? -16.333 4.814 21.261 1.00 96.00 491 LEU A O 1
ATOM 3775 N N . LEU A 1 492 ? -15.225 6.473 20.248 1.00 96.56 492 LEU A N 1
ATOM 3776 C CA . LEU A 1 492 ? -13.922 5.818 20.387 1.00 96.56 492 LEU A CA 1
ATOM 3777 C C . LEU A 1 492 ? -13.520 5.653 21.860 1.00 96.56 492 LEU A C 1
ATOM 3779 O O . LEU A 1 492 ? -12.945 4.629 22.210 1.00 96.56 492 LEU A O 1
ATOM 3783 N N . LEU A 1 493 ? -13.842 6.622 22.721 1.00 96.50 493 LEU A N 1
ATOM 3784 C CA . LEU A 1 493 ? -13.605 6.539 24.162 1.00 96.50 493 LEU A CA 1
ATOM 3785 C C . LEU A 1 493 ? -14.500 5.489 24.828 1.00 96.50 493 LEU A C 1
ATOM 3787 O O . LEU A 1 493 ? -13.993 4.738 25.653 1.00 96.50 493 LEU A O 1
ATOM 3791 N N . ALA A 1 494 ? -15.772 5.377 24.432 1.00 95.81 494 ALA A N 1
ATOM 3792 C CA . ALA A 1 494 ? -16.688 4.353 24.942 1.00 95.81 494 ALA A CA 1
ATOM 3793 C C . ALA A 1 494 ? -16.178 2.930 24.647 1.00 95.81 494 ALA A C 1
ATOM 3795 O O . ALA A 1 494 ? -16.203 2.057 25.510 1.00 95.81 494 ALA A O 1
ATOM 3796 N N . ILE A 1 495 ? -15.609 2.702 23.455 1.00 95.44 495 ILE A N 1
ATOM 3797 C CA . ILE A 1 495 ? -14.926 1.436 23.128 1.00 95.44 495 ILE A CA 1
ATOM 3798 C C . ILE A 1 495 ? -13.781 1.146 24.115 1.00 95.44 495 ILE A C 1
ATOM 3800 O O . ILE A 1 495 ? -13.549 -0.008 24.469 1.00 95.44 495 ILE A O 1
ATOM 3804 N N . CYS A 1 496 ? -13.068 2.177 24.562 1.00 95.88 496 CYS A N 1
ATOM 3805 C CA . CYS A 1 496 ? -11.897 2.043 25.421 1.00 95.88 496 CYS A CA 1
ATOM 3806 C C . CYS A 1 496 ? -12.209 1.831 26.903 1.00 95.88 496 CYS A C 1
ATOM 3808 O O . CYS A 1 496 ? -11.307 1.449 27.640 1.00 95.88 496 CYS A O 1
ATOM 3810 N N . GLU A 1 497 ? -13.454 2.014 27.348 1.00 92.69 497 GLU A N 1
ATOM 3811 C CA . GLU A 1 497 ? -13.827 1.804 28.755 1.00 92.69 497 GLU A CA 1
ATOM 3812 C C . GLU A 1 497 ? -13.556 0.364 29.227 1.00 92.69 497 GLU A C 1
ATOM 3814 O O . GLU A 1 497 ? -13.234 0.152 30.393 1.00 92.69 497 GLU A O 1
ATOM 3819 N N . ASN A 1 498 ? -13.614 -0.614 28.313 1.00 90.94 498 ASN A N 1
ATOM 3820 C CA . ASN A 1 498 ? -13.434 -2.040 28.614 1.00 90.94 498 ASN A CA 1
ATOM 3821 C C . ASN A 1 498 ? -12.189 -2.670 27.957 1.00 90.94 498 ASN A C 1
ATOM 3823 O O . ASN A 1 498 ? -12.012 -3.892 27.998 1.00 90.94 498 ASN A O 1
ATOM 3827 N N . HIS A 1 499 ? -11.330 -1.879 27.307 1.00 95.75 499 HIS A N 1
ATOM 3828 C CA . HIS A 1 499 ? -10.234 -2.393 26.477 1.00 95.75 499 HIS A CA 1
ATOM 3829 C C . HIS A 1 499 ? -8.933 -1.597 26.657 1.00 95.75 499 HIS A C 1
ATOM 3831 O O . HIS A 1 499 ? -8.948 -0.399 26.925 1.00 95.75 499 HIS A O 1
ATOM 3837 N N . ASP A 1 500 ? -7.789 -2.258 26.462 1.00 96.88 500 ASP A N 1
ATOM 3838 C CA . ASP A 1 500 ? -6.469 -1.620 26.488 1.00 96.88 500 ASP A CA 1
ATOM 3839 C C . ASP A 1 500 ? -6.237 -0.857 25.177 1.00 96.88 500 ASP A C 1
ATOM 3841 O O . ASP A 1 500 ? -5.785 -1.404 24.168 1.00 96.88 500 ASP A O 1
ATOM 3845 N N . CYS A 1 501 ? -6.645 0.410 25.162 1.00 97.94 501 CYS A N 1
ATOM 3846 C CA . CYS A 1 501 ? -6.618 1.250 23.974 1.00 97.94 501 CYS A CA 1
ATOM 3847 C C . CYS A 1 501 ? -5.321 2.037 23.801 1.00 97.94 501 CYS A C 1
ATOM 3849 O O . CYS A 1 501 ? -4.860 2.752 24.694 1.00 97.94 501 CYS A O 1
ATOM 3851 N N . HIS A 1 502 ? -4.837 2.026 22.561 1.00 98.38 502 HIS A N 1
ATOM 3852 C CA . HIS A 1 502 ? -3.717 2.817 22.084 1.00 98.38 502 HIS A CA 1
ATOM 3853 C C . HIS A 1 502 ? -4.158 3.741 20.942 1.00 98.38 502 HIS A C 1
ATOM 3855 O O . HIS A 1 502 ? -4.551 3.289 19.865 1.00 98.38 502 HIS A O 1
ATOM 3861 N N . PHE A 1 503 ? -4.061 5.051 21.153 1.00 98.00 503 PHE A N 1
ATOM 3862 C CA . PHE A 1 503 ? -4.437 6.068 20.175 1.00 98.00 503 PHE A CA 1
ATOM 3863 C C . PHE A 1 503 ? -3.298 6.327 19.198 1.00 98.00 503 PHE A C 1
ATOM 3865 O O . PHE A 1 503 ? -2.189 6.674 19.592 1.00 98.00 503 PHE A O 1
ATOM 3872 N N . ILE A 1 504 ? -3.578 6.202 17.908 1.00 97.12 504 ILE A N 1
ATOM 3873 C CA . ILE A 1 504 ? -2.610 6.381 16.832 1.00 97.12 504 ILE A CA 1
ATOM 3874 C C . ILE A 1 504 ? -2.892 7.718 16.156 1.00 97.12 504 ILE A C 1
ATOM 3876 O O . ILE A 1 504 ? -3.905 7.888 15.465 1.00 97.12 504 ILE A O 1
ATOM 3880 N N . VAL A 1 505 ? -1.978 8.666 16.348 1.00 94.62 505 VAL A N 1
ATOM 3881 C CA . VAL A 1 505 ? -2.037 9.986 15.721 1.00 94.62 505 VAL A CA 1
ATOM 3882 C C . VAL A 1 505 ? -1.283 9.985 14.399 1.00 94.62 505 VAL A C 1
ATOM 3884 O O . VAL A 1 505 ? -0.260 9.314 14.251 1.00 94.62 505 VAL A O 1
ATOM 3887 N N . GLN A 1 506 ? -1.792 10.739 13.427 1.00 92.88 506 GLN A N 1
ATOM 3888 C CA . GLN A 1 506 ? -1.169 10.842 12.106 1.00 92.88 506 GLN A CA 1
ATOM 3889 C C . GLN A 1 506 ? -0.714 12.262 11.784 1.00 92.88 506 GLN A C 1
ATOM 3891 O O . GLN A 1 506 ? 0.150 12.416 10.932 1.00 92.88 506 GLN A O 1
ATOM 3896 N N . ALA A 1 507 ? -1.248 13.281 12.461 1.00 90.62 507 ALA A N 1
ATOM 3897 C CA . ALA A 1 507 ? -0.806 14.664 12.346 1.00 90.62 507 ALA A CA 1
ATOM 3898 C C . ALA A 1 507 ? -0.356 15.234 13.707 1.00 90.62 507 ALA A C 1
ATOM 3900 O O . ALA A 1 507 ? -0.912 14.863 14.745 1.00 90.62 507 ALA A O 1
ATOM 3901 N N . PRO A 1 508 ? 0.593 16.195 13.733 1.00 85.75 508 PRO A N 1
ATOM 3902 C CA . PRO A 1 508 ? 1.140 16.744 14.979 1.00 85.75 508 PRO A CA 1
ATOM 3903 C C . PRO A 1 508 ? 0.097 17.332 15.942 1.00 85.75 508 PRO A C 1
ATOM 3905 O O . PRO A 1 508 ? 0.295 17.323 17.155 1.00 85.75 508 PRO A O 1
ATOM 3908 N N . PHE A 1 509 ? -1.018 17.853 15.421 1.00 88.38 509 PHE A N 1
ATOM 3909 C CA . PHE A 1 509 ? -2.062 18.491 16.227 1.00 88.38 509 PHE A CA 1
ATOM 3910 C C . PHE A 1 509 ? -3.079 17.510 16.827 1.00 88.38 509 PHE A C 1
ATOM 3912 O O . PHE A 1 509 ? -3.779 17.889 17.768 1.00 88.38 509 PHE A O 1
ATOM 3919 N N . ASP A 1 510 ? -3.156 16.274 16.323 1.00 91.06 510 ASP A N 1
ATOM 3920 C CA . ASP A 1 510 ? -4.162 15.281 16.724 1.00 91.06 510 ASP A CA 1
ATOM 3921 C C . ASP A 1 510 ? -4.095 14.996 18.231 1.00 91.06 510 ASP A C 1
ATOM 3923 O O . ASP A 1 510 ? -5.116 14.979 18.913 1.00 91.06 510 ASP A O 1
ATOM 3927 N N . LYS A 1 511 ? -2.875 14.843 18.768 1.00 92.06 511 LYS A N 1
ATOM 3928 C CA . LYS A 1 511 ? -2.642 14.576 20.194 1.00 92.06 511 LYS A CA 1
ATOM 3929 C C . LYS A 1 511 ? -3.223 15.678 21.076 1.00 92.06 511 LYS A C 1
ATOM 3931 O O . LYS A 1 511 ? -3.919 15.393 22.043 1.00 92.06 511 LYS A O 1
ATOM 3936 N N . ASN A 1 512 ? -2.970 16.937 20.729 1.00 91.00 512 ASN A N 1
ATOM 3937 C CA . ASN A 1 512 ? -3.465 18.069 21.510 1.00 91.00 512 ASN A CA 1
ATOM 3938 C C . ASN A 1 512 ? -4.992 18.169 21.449 1.00 91.00 512 ASN A C 1
ATOM 3940 O O . ASN A 1 512 ? -5.622 18.516 22.444 1.00 91.00 512 ASN A O 1
ATOM 3944 N N . LEU A 1 513 ? -5.590 17.865 20.294 1.00 90.38 513 LEU A N 1
ATOM 3945 C CA . LEU A 1 513 ? -7.041 17.882 20.137 1.00 90.38 513 LEU A CA 1
ATOM 3946 C C . LEU A 1 513 ? -7.709 16.745 20.925 1.00 90.38 513 LEU A C 1
ATOM 3948 O O . LEU A 1 513 ? -8.724 16.980 21.578 1.00 90.38 513 LEU A O 1
ATOM 3952 N N . LEU A 1 514 ? -7.111 15.548 20.925 1.00 93.19 514 LEU A N 1
ATOM 3953 C CA . LEU A 1 514 ? -7.556 14.425 21.749 1.00 93.19 514 LEU A CA 1
ATOM 3954 C C . LEU A 1 514 ? -7.504 14.780 23.232 1.00 93.19 514 LEU A C 1
ATOM 3956 O O . LEU A 1 514 ? -8.525 14.693 23.899 1.00 93.19 514 LEU A O 1
ATOM 3960 N N . LEU A 1 515 ? -6.350 15.223 23.737 1.00 93.50 515 LEU A N 1
ATOM 3961 C CA . LEU A 1 515 ? -6.176 15.517 25.163 1.00 93.50 515 LEU A CA 1
ATOM 3962 C C . LEU A 1 515 ? -7.065 16.675 25.631 1.00 93.50 515 LEU A C 1
ATOM 3964 O O . LEU A 1 515 ? -7.564 16.649 26.751 1.00 93.50 515 LEU A O 1
ATOM 3968 N N . LYS A 1 516 ? -7.325 17.665 24.766 1.00 92.00 516 LYS A N 1
ATOM 3969 C CA . LYS A 1 516 ? -8.270 18.749 25.063 1.00 92.00 516 LYS A CA 1
ATOM 3970 C C . LYS A 1 516 ? -9.705 18.241 25.250 1.00 92.00 516 LYS A C 1
ATOM 3972 O O . LYS A 1 516 ? -10.429 18.804 26.062 1.00 92.00 516 LYS A O 1
ATOM 3977 N N . HIS A 1 517 ? -10.125 17.244 24.470 1.00 92.38 517 HIS A N 1
ATOM 3978 C CA . HIS A 1 517 ? -11.487 16.701 24.514 1.00 92.38 517 HIS A CA 1
ATOM 3979 C C . HIS A 1 517 ? -11.649 15.612 25.580 1.00 92.38 517 HIS A C 1
ATOM 3981 O O . HIS A 1 517 ? -12.590 15.645 26.363 1.00 92.38 517 HIS A O 1
ATOM 3987 N N . ALA A 1 518 ? -10.720 14.657 25.615 1.00 93.19 518 ALA A N 1
ATOM 3988 C CA . ALA A 1 518 ? -10.796 13.468 26.455 1.00 93.19 518 ALA A CA 1
ATOM 3989 C C . ALA A 1 518 ? -10.269 13.682 27.883 1.00 93.19 518 ALA A C 1
ATOM 3991 O O . ALA A 1 518 ? -10.644 12.930 28.779 1.00 93.19 518 ALA A O 1
ATOM 3992 N N . GLY A 1 519 ? -9.410 14.685 28.103 1.00 92.12 519 GLY A N 1
ATOM 3993 C CA . GLY A 1 519 ? -8.829 14.965 29.414 1.00 92.12 519 GLY A CA 1
ATOM 3994 C C . GLY A 1 519 ? -8.036 13.781 29.974 1.00 92.12 519 GLY A C 1
ATOM 3995 O O . GLY A 1 519 ? -7.169 13.224 29.304 1.00 92.12 519 GLY A O 1
ATOM 3996 N N . ASP A 1 520 ? -8.351 13.409 31.210 1.00 92.12 520 ASP A N 1
ATOM 3997 C CA . ASP A 1 520 ? -7.749 12.318 31.983 1.00 92.12 520 ASP A CA 1
ATOM 3998 C C . ASP A 1 520 ? -8.215 10.914 31.564 1.00 92.12 520 ASP A C 1
ATOM 4000 O O . ASP A 1 520 ? -7.611 9.925 31.976 1.00 92.12 520 ASP A O 1
ATOM 4004 N N . LYS A 1 521 ? -9.218 10.805 30.680 1.00 93.31 521 LYS A N 1
ATOM 4005 C CA . LYS A 1 521 ? -9.663 9.518 30.112 1.00 93.31 521 LYS A CA 1
ATOM 4006 C C . LYS A 1 521 ? -8.619 8.853 29.207 1.00 93.31 521 LYS A C 1
ATOM 4008 O O . LYS A 1 521 ? -8.788 7.698 28.830 1.00 93.31 521 LYS A O 1
ATOM 4013 N N . VAL A 1 522 ? -7.571 9.576 28.807 1.00 95.25 522 VAL A N 1
ATOM 4014 C CA . VAL A 1 522 ? -6.509 9.072 27.928 1.00 95.25 522 VAL A CA 1
ATOM 4015 C C . VAL A 1 522 ? -5.156 9.216 28.606 1.00 95.25 522 VAL A C 1
ATOM 4017 O O . VAL A 1 522 ? -4.691 10.324 28.872 1.00 95.25 522 VAL A O 1
ATOM 4020 N N . ASP A 1 523 ? -4.469 8.090 28.793 1.00 94.75 523 ASP A N 1
ATOM 4021 C CA . ASP A 1 523 ? -3.066 8.102 29.193 1.00 94.75 523 ASP A CA 1
ATOM 4022 C C . ASP A 1 523 ? -2.186 8.525 28.008 1.00 94.75 523 ASP A C 1
ATOM 4024 O O . ASP A 1 523 ? -2.192 7.915 26.935 1.00 94.75 523 ASP A O 1
ATOM 4028 N N . VAL A 1 524 ? -1.383 9.568 28.210 1.00 94.94 524 VAL A N 1
ATOM 4029 C CA . VAL A 1 524 ? -0.469 10.114 27.202 1.00 94.94 524 VAL A CA 1
ATOM 4030 C C . VAL A 1 524 ? 0.525 9.065 26.689 1.00 94.94 524 VAL A C 1
ATOM 4032 O O . VAL A 1 524 ? 0.927 9.150 25.525 1.00 94.94 524 VAL A O 1
ATOM 4035 N N . LYS A 1 525 ? 0.904 8.073 27.509 1.00 95.94 525 LYS A N 1
ATOM 4036 C CA . LYS A 1 525 ? 1.806 6.979 27.102 1.00 95.94 525 LYS A CA 1
ATOM 4037 C C . LYS A 1 525 ? 1.173 6.047 26.061 1.00 95.94 525 LYS A C 1
ATOM 4039 O O . LYS A 1 525 ? 1.881 5.390 25.303 1.00 95.94 525 LYS A O 1
ATOM 4044 N N . ASN A 1 526 ? -0.158 6.030 25.994 1.00 96.81 526 ASN A N 1
ATOM 4045 C CA . ASN A 1 526 ? -0.925 5.248 25.036 1.00 96.81 526 ASN A CA 1
ATOM 4046 C C . ASN A 1 526 ? -1.205 6.029 23.741 1.00 96.81 526 ASN A C 1
ATOM 4048 O O . ASN A 1 526 ? -1.942 5.538 22.890 1.00 96.81 526 ASN A O 1
ATOM 4052 N N . VAL A 1 527 ? -0.613 7.215 23.556 1.00 97.19 527 VAL A N 1
ATOM 4053 C CA . VAL A 1 527 ? -0.736 8.015 22.329 1.00 97.19 527 VAL A CA 1
ATOM 4054 C C . VAL A 1 527 ? 0.537 7.901 21.485 1.00 97.19 527 VAL A C 1
ATOM 4056 O O . VAL A 1 527 ? 1.588 8.423 21.855 1.00 97.19 527 VAL A O 1
ATOM 4059 N N . HIS A 1 528 ? 0.423 7.271 20.316 1.00 96.31 528 HIS A N 1
ATOM 4060 C CA . HIS A 1 528 ? 1.534 6.877 19.445 1.00 96.31 528 HIS A CA 1
ATOM 4061 C C . HIS A 1 528 ? 1.580 7.710 18.166 1.00 96.31 528 HIS A C 1
ATOM 4063 O O . HIS A 1 528 ? 0.567 7.857 17.482 1.00 96.31 528 HIS A O 1
ATOM 4069 N N . HIS A 1 529 ? 2.768 8.208 17.814 1.00 95.06 529 HIS A N 1
ATOM 4070 C CA . HIS A 1 529 ? 3.031 8.931 16.567 1.00 95.06 529 HIS A CA 1
ATOM 4071 C C . HIS A 1 529 ? 4.244 8.320 15.854 1.00 95.06 529 HIS A C 1
ATOM 4073 O O . HIS A 1 529 ? 5.383 8.529 16.265 1.00 95.06 529 HIS A O 1
ATOM 4079 N N . PHE A 1 530 ? 4.006 7.565 14.781 1.00 94.69 530 PHE A N 1
ATOM 4080 C CA . PHE A 1 530 ? 5.049 6.819 14.066 1.00 94.69 530 PHE A CA 1
ATOM 4081 C C . PHE A 1 530 ? 5.760 7.685 13.019 1.00 94.69 530 PHE A C 1
ATOM 4083 O O . PHE A 1 530 ? 5.537 7.553 11.817 1.00 94.69 530 PHE A O 1
ATOM 4090 N N . THR A 1 531 ? 6.595 8.615 13.477 1.00 93.38 531 THR A N 1
ATOM 4091 C CA . THR A 1 531 ? 7.321 9.562 12.611 1.00 93.38 531 THR A CA 1
ATOM 4092 C C . THR A 1 531 ? 8.570 8.974 11.958 1.00 93.38 531 THR A C 1
ATOM 4094 O O . THR A 1 531 ? 9.084 9.554 11.005 1.00 93.38 531 THR A O 1
ATOM 4097 N N . GLU A 1 532 ? 9.061 7.831 12.439 1.00 88.44 532 GLU A N 1
ATOM 4098 C CA . GLU A 1 532 ? 10.282 7.201 11.921 1.00 88.44 532 GLU A CA 1
ATOM 4099 C C . GLU A 1 532 ? 10.050 6.435 10.611 1.00 88.44 532 GLU A C 1
ATOM 4101 O O . GLU A 1 532 ? 10.937 6.395 9.753 1.00 88.44 532 GLU A O 1
ATOM 4106 N N . GLY A 1 533 ? 8.855 5.871 10.411 1.00 91.56 533 GLY A N 1
ATOM 4107 C CA . GLY A 1 533 ? 8.519 5.090 9.222 1.00 91.56 533 GLY A CA 1
ATOM 4108 C C . GLY A 1 533 ? 7.368 4.111 9.440 1.00 91.56 533 GLY A C 1
ATOM 4109 O O . GLY A 1 533 ? 6.781 4.045 10.520 1.00 91.56 533 GLY A O 1
ATOM 4110 N N . VAL A 1 534 ? 7.044 3.336 8.400 1.00 94.25 534 VAL A N 1
ATOM 4111 C CA . VAL A 1 534 ? 6.028 2.275 8.499 1.00 94.25 534 VAL A CA 1
ATOM 4112 C C . VAL A 1 534 ? 6.495 1.093 9.340 1.00 94.25 534 VAL A C 1
ATOM 4114 O O . VAL A 1 534 ? 5.661 0.384 9.885 1.00 94.25 534 VAL A O 1
ATOM 4117 N N . GLU A 1 535 ? 7.804 0.863 9.455 1.00 92.69 535 GLU A N 1
ATOM 4118 C CA . GLU A 1 535 ? 8.357 -0.329 10.096 1.00 92.69 535 GLU A CA 1
ATOM 4119 C C . GLU A 1 535 ? 8.001 -0.375 11.584 1.00 92.69 535 GLU A C 1
ATOM 4121 O O . GLU A 1 535 ? 7.451 -1.370 12.054 1.00 92.69 535 GLU A O 1
ATOM 4126 N N . THR A 1 536 ? 8.228 0.723 12.311 1.00 93.62 536 THR A N 1
ATOM 4127 C CA . THR A 1 536 ? 7.871 0.827 13.735 1.00 93.62 536 THR A CA 1
ATOM 4128 C C . THR A 1 536 ? 6.358 0.801 13.941 1.00 93.62 536 THR A C 1
ATOM 4130 O O . THR A 1 536 ? 5.870 0.227 14.915 1.00 93.62 536 THR A O 1
ATOM 4133 N N . TRP A 1 537 ? 5.595 1.342 12.985 1.00 96.88 537 TRP A N 1
ATOM 4134 C CA . TRP A 1 537 ? 4.138 1.256 13.005 1.00 96.88 537 TRP A CA 1
ATOM 4135 C C . TRP A 1 537 ? 3.654 -0.193 12.843 1.00 96.88 537 TRP A C 1
ATOM 4137 O O . TRP A 1 537 ? 2.794 -0.645 13.595 1.00 96.88 537 TRP A O 1
ATOM 4147 N N . PHE A 1 538 ? 4.221 -0.955 11.909 1.00 97.50 538 PHE A N 1
ATOM 4148 C CA . PHE A 1 538 ? 3.856 -2.356 11.679 1.00 97.50 538 PHE A CA 1
ATOM 4149 C C . PHE A 1 538 ? 4.266 -3.261 12.844 1.00 97.50 538 PHE A C 1
ATOM 4151 O O . PHE A 1 538 ? 3.465 -4.082 13.287 1.00 97.50 538 PHE A O 1
ATOM 4158 N N . GLN A 1 539 ? 5.453 -3.049 13.419 1.00 96.81 539 GLN A N 1
ATOM 4159 C CA . GLN A 1 539 ? 5.885 -3.739 14.642 1.00 96.81 539 GLN A CA 1
ATOM 4160 C C . GLN A 1 539 ? 4.906 -3.529 15.801 1.00 96.81 539 GLN A C 1
ATOM 4162 O O . GLN A 1 539 ? 4.606 -4.465 16.543 1.00 96.81 539 GLN A O 1
ATOM 4167 N N . PHE A 1 540 ? 4.383 -2.312 15.948 1.00 98.06 540 PHE A N 1
ATOM 4168 C CA . PHE A 1 540 ? 3.341 -2.026 16.924 1.00 98.06 540 PHE A CA 1
ATOM 4169 C C . PHE A 1 540 ? 2.016 -2.725 16.577 1.00 98.06 540 PHE A C 1
ATOM 4171 O O . PHE A 1 540 ? 1.405 -3.337 17.451 1.00 98.06 540 PHE A O 1
ATOM 4178 N N . MET A 1 541 ? 1.594 -2.689 15.306 1.00 97.88 541 MET A N 1
ATOM 4179 C CA . MET A 1 541 ? 0.346 -3.313 14.842 1.00 97.88 541 MET A CA 1
ATOM 4180 C C . MET A 1 541 ? 0.276 -4.807 15.157 1.00 97.88 541 MET A C 1
ATOM 4182 O O . MET A 1 541 ? -0.774 -5.278 15.580 1.00 97.88 541 MET A O 1
ATOM 4186 N N . HIS A 1 542 ? 1.379 -5.548 15.021 1.00 96.88 542 HIS A N 1
ATOM 4187 C CA . HIS A 1 542 ? 1.414 -6.986 15.319 1.00 96.88 542 HIS A CA 1
ATOM 4188 C C . HIS A 1 542 ? 1.088 -7.346 16.776 1.00 96.88 542 HIS A C 1
ATOM 4190 O O . HIS A 1 542 ? 0.821 -8.509 17.063 1.00 96.88 542 HIS A O 1
ATOM 4196 N N . GLN A 1 543 ? 1.100 -6.372 17.687 1.00 97.25 543 GLN A N 1
ATOM 4197 C CA . GLN A 1 543 ? 0.766 -6.574 19.095 1.00 97.25 543 GLN A CA 1
ATOM 4198 C C . GLN A 1 543 ? -0.720 -6.350 19.399 1.00 97.25 543 GLN A C 1
ATOM 4200 O O . GLN A 1 543 ? -1.115 -6.509 20.550 1.00 97.25 543 GLN A O 1
ATOM 4205 N N . LEU A 1 544 ? -1.515 -5.895 18.429 1.00 98.50 544 LEU A N 1
ATOM 4206 C CA . LEU A 1 544 ? -2.917 -5.536 18.626 1.00 98.50 544 LEU A CA 1
ATOM 4207 C C . LEU A 1 544 ? -3.842 -6.710 18.303 1.00 98.50 544 LEU A C 1
ATOM 4209 O O . LEU A 1 544 ? -3.573 -7.496 17.397 1.00 98.50 544 LEU A O 1
ATOM 4213 N N . ASP A 1 545 ? -4.979 -6.766 18.991 1.00 98.44 545 ASP A N 1
ATOM 4214 C CA . ASP A 1 545 ? -6.057 -7.708 18.689 1.00 98.44 545 ASP A CA 1
ATOM 4215 C C . ASP A 1 545 ? -6.973 -7.173 17.575 1.00 98.44 545 ASP A C 1
ATOM 4217 O O . ASP A 1 545 ? -7.468 -7.936 16.743 1.00 98.44 545 ASP A O 1
ATOM 4221 N N . PHE A 1 546 ? -7.217 -5.856 17.560 1.00 98.75 546 PHE A N 1
ATOM 4222 C CA . PHE A 1 546 ? -8.189 -5.220 16.670 1.00 98.75 546 PHE A CA 1
ATOM 4223 C C . PHE A 1 546 ? -7.909 -3.718 16.485 1.00 98.75 546 PHE A C 1
ATOM 4225 O O . PHE A 1 546 ? -7.311 -3.069 17.349 1.00 98.75 546 PHE A O 1
ATOM 4232 N N . VAL A 1 547 ? -8.366 -3.135 15.372 1.00 98.81 547 VAL A N 1
ATOM 4233 C CA . VAL A 1 547 ? -8.212 -1.698 15.076 1.00 98.81 547 VAL A CA 1
ATOM 4234 C C . VAL A 1 547 ? -9.548 -1.044 14.718 1.00 98.81 547 VAL A C 1
ATOM 4236 O O . VAL A 1 547 ? -10.308 -1.549 13.899 1.00 98.81 547 VAL A O 1
ATOM 4239 N N . VAL A 1 548 ? -9.814 0.144 15.259 1.00 98.69 548 VAL A N 1
ATOM 4240 C CA . VAL A 1 548 ? -10.889 1.032 14.788 1.00 98.69 548 VAL A CA 1
ATOM 4241 C C . VAL A 1 548 ? -10.253 2.326 14.315 1.00 98.69 548 VAL A C 1
ATOM 4243 O O . VAL A 1 548 ? -9.561 3.003 15.071 1.00 98.69 548 VAL A O 1
ATOM 4246 N N . SER A 1 549 ? -10.444 2.679 13.048 1.00 97.88 549 SER A N 1
ATOM 4247 C CA . SER A 1 549 ? -9.782 3.833 12.450 1.00 97.88 549 SER A CA 1
ATOM 4248 C C . SER A 1 549 ? -10.745 4.729 11.700 1.00 97.88 549 SER A C 1
ATOM 4250 O O . SER A 1 549 ? -11.607 4.283 10.958 1.00 97.88 549 SER A O 1
ATOM 4252 N N . THR A 1 550 ? -10.544 6.028 11.832 1.00 95.94 550 THR A N 1
ATOM 4253 C CA . THR A 1 550 ? -11.305 7.058 11.110 1.00 95.94 550 THR A CA 1
ATOM 4254 C C . THR A 1 550 ? -10.494 7.657 9.954 1.00 95.94 550 THR A C 1
ATOM 4256 O O . THR A 1 550 ? -10.944 8.560 9.254 1.00 95.94 550 THR A O 1
ATOM 4259 N N . ARG A 1 551 ? -9.274 7.143 9.727 1.00 93.56 551 ARG A N 1
ATOM 4260 C CA . ARG A 1 551 ? -8.400 7.481 8.598 1.00 93.56 551 ARG A CA 1
ATOM 4261 C C . ARG A 1 551 ? -7.997 6.207 7.878 1.00 93.56 551 ARG A C 1
ATOM 4263 O O . ARG A 1 551 ? -7.544 5.251 8.502 1.00 93.56 551 ARG A O 1
ATOM 4270 N N . ILE A 1 552 ? -8.058 6.238 6.550 1.00 96.12 552 ILE A N 1
ATOM 4271 C CA . ILE A 1 552 ? -7.807 5.058 5.716 1.00 96.12 552 ILE A CA 1
ATOM 4272 C C . ILE A 1 552 ? -6.479 4.356 6.035 1.00 96.12 552 ILE A C 1
ATOM 4274 O O . ILE A 1 552 ? -6.464 3.147 6.224 1.00 96.12 552 ILE A O 1
ATOM 4278 N N . HIS A 1 553 ? -5.373 5.092 6.181 1.00 96.06 553 HIS A N 1
ATOM 4279 C CA . HIS A 1 553 ? -4.054 4.481 6.376 1.00 96.06 553 HIS A CA 1
ATOM 4280 C C . HIS A 1 553 ? -3.817 3.944 7.788 1.00 96.06 553 HIS A C 1
ATOM 4282 O O . HIS A 1 553 ? -3.033 3.015 7.945 1.00 96.06 553 HIS A O 1
ATOM 4288 N N . GLY A 1 554 ? -4.546 4.445 8.791 1.00 95.62 554 GLY A N 1
ATOM 4289 C CA . GLY A 1 554 ? -4.544 3.826 10.117 1.00 95.62 554 GLY A CA 1
ATOM 4290 C C . GLY A 1 554 ? -5.241 2.466 10.097 1.00 95.62 554 GLY A C 1
ATOM 4291 O O . GLY A 1 554 ? -4.727 1.507 10.662 1.00 95.62 554 GLY A O 1
ATOM 4292 N N . GLY A 1 555 ? -6.365 2.363 9.380 1.00 97.88 555 GLY A N 1
ATOM 4293 C CA . GLY A 1 555 ? -7.055 1.091 9.162 1.00 97.88 555 GLY A CA 1
ATOM 4294 C C . GLY A 1 555 ? -6.238 0.122 8.309 1.00 97.88 555 GLY A C 1
ATOM 4295 O O . GLY A 1 555 ? -6.087 -1.042 8.679 1.00 97.88 555 GLY A O 1
ATOM 4296 N N . MET A 1 556 ? -5.651 0.612 7.210 1.00 98.38 556 MET A N 1
ATOM 4297 C CA . MET A 1 556 ? -4.800 -0.196 6.334 1.00 98.38 556 MET A CA 1
ATOM 4298 C C . MET A 1 556 ? -3.560 -0.717 7.052 1.00 98.38 556 MET A C 1
ATOM 4300 O O . MET A 1 556 ? -3.200 -1.862 6.817 1.00 98.38 556 MET A O 1
ATOM 4304 N N . ALA A 1 557 ? -2.947 0.051 7.959 1.00 98.38 557 ALA A N 1
ATOM 4305 C CA . ALA A 1 557 ? -1.837 -0.443 8.772 1.00 98.38 557 ALA A CA 1
ATOM 4306 C C . ALA A 1 557 ? -2.226 -1.679 9.609 1.00 98.38 557 ALA A C 1
ATOM 4308 O O . ALA A 1 557 ? -1.420 -2.596 9.720 1.00 98.38 557 ALA A O 1
ATOM 4309 N N . GLY A 1 558 ? -3.458 -1.764 10.122 1.00 98.38 558 GLY A N 1
ATOM 4310 C CA . GLY A 1 558 ? -3.964 -2.995 10.745 1.00 98.38 558 GLY A CA 1
ATOM 4311 C C . GLY A 1 558 ? -4.200 -4.113 9.722 1.00 98.38 558 GLY A C 1
ATOM 4312 O O . GLY A 1 558 ? -3.636 -5.200 9.845 1.00 98.38 558 GLY A O 1
ATOM 4313 N N . ILE A 1 559 ? -4.956 -3.816 8.658 1.00 98.75 559 ILE A N 1
ATOM 4314 C CA . ILE A 1 559 ? -5.387 -4.801 7.648 1.00 98.75 559 ILE A CA 1
ATOM 4315 C C . ILE A 1 559 ? -4.192 -5.503 7.002 1.00 98.75 559 ILE A C 1
ATOM 4317 O O . ILE A 1 559 ? -4.176 -6.725 6.903 1.00 98.75 559 ILE A O 1
ATOM 4321 N N . VAL A 1 560 ? -3.167 -4.756 6.585 1.00 98.38 560 VAL A N 1
ATOM 4322 C CA . VAL A 1 560 ? -2.023 -5.332 5.857 1.00 98.38 560 VAL A CA 1
ATOM 4323 C C . VAL A 1 560 ? -1.132 -6.207 6.739 1.00 98.38 560 VAL A C 1
ATOM 4325 O O . VAL A 1 560 ? -0.447 -7.084 6.214 1.00 98.38 560 VAL A O 1
ATOM 4328 N N . ASN A 1 561 ? -1.190 -6.011 8.060 1.00 98.31 561 ASN A N 1
ATOM 4329 C CA . ASN A 1 561 ? -0.516 -6.833 9.067 1.00 98.31 561 ASN A CA 1
ATOM 4330 C C . ASN A 1 561 ? -1.405 -7.975 9.590 1.00 98.31 561 ASN A C 1
ATOM 4332 O O . ASN A 1 561 ? -1.065 -8.631 10.576 1.00 98.31 561 ASN A O 1
ATOM 4336 N N . GLY A 1 562 ? -2.551 -8.221 8.943 1.00 98.50 562 GLY A N 1
ATOM 4337 C CA . GLY A 1 562 ? -3.473 -9.283 9.324 1.00 98.50 562 GLY A CA 1
ATOM 4338 C C . GLY A 1 562 ? -4.156 -9.023 10.664 1.00 98.50 562 GLY A C 1
ATOM 4339 O O . GLY A 1 562 ? -4.457 -9.981 11.373 1.00 98.50 562 GLY A O 1
ATOM 4340 N N . ILE A 1 563 ? -4.355 -7.759 11.045 1.00 98.69 563 ILE A N 1
ATOM 4341 C CA . ILE A 1 563 ? -5.162 -7.371 12.204 1.00 98.69 563 ILE A CA 1
ATOM 4342 C C . ILE A 1 563 ? -6.545 -6.945 11.697 1.00 98.69 563 ILE A C 1
ATOM 4344 O O . ILE A 1 563 ? -6.618 -6.090 10.808 1.00 98.69 563 ILE A O 1
ATOM 4348 N N . PRO A 1 564 ? -7.644 -7.536 12.203 1.00 98.62 564 PRO A N 1
ATOM 4349 C CA . PRO A 1 564 ? -8.989 -7.126 11.819 1.00 98.62 564 PRO A CA 1
ATOM 4350 C C . PRO A 1 564 ? -9.227 -5.656 12.188 1.00 98.62 564 PRO A C 1
ATOM 4352 O O . PRO A 1 564 ? -8.936 -5.218 13.303 1.00 98.62 564 PRO A O 1
ATOM 4355 N N . SER A 1 565 ? -9.759 -4.898 11.229 1.00 98.75 565 SER A N 1
ATOM 4356 C CA . SER A 1 565 ? -9.939 -3.452 11.357 1.00 98.75 565 SER A CA 1
ATOM 4357 C C . SER A 1 565 ? -11.328 -3.013 10.915 1.00 98.75 565 SER A C 1
ATOM 4359 O O . SER A 1 565 ? -11.858 -3.531 9.935 1.00 98.75 565 SER A O 1
ATOM 4361 N N . ILE A 1 566 ? -11.863 -1.984 11.568 1.00 98.75 566 ILE A N 1
ATOM 4362 C CA . ILE A 1 566 ? -13.039 -1.225 11.128 1.00 98.75 566 ILE A CA 1
ATOM 4363 C C . ILE A 1 566 ? -12.586 0.155 10.690 1.00 98.75 566 ILE A C 1
ATOM 4365 O O . ILE A 1 566 ? -11.847 0.828 11.412 1.00 98.75 566 ILE A O 1
ATOM 4369 N N . ILE A 1 567 ? -13.067 0.601 9.532 1.00 98.69 567 ILE A N 1
ATOM 4370 C CA . ILE A 1 567 ? -12.845 1.968 9.070 1.00 98.69 567 ILE A CA 1
ATOM 4371 C C . ILE A 1 567 ? -14.154 2.756 9.146 1.00 98.69 567 ILE A C 1
ATOM 4373 O O . ILE A 1 567 ? -15.194 2.286 8.700 1.00 98.69 567 ILE A O 1
ATOM 4377 N N . ILE A 1 568 ? -14.111 3.967 9.697 1.00 98.12 568 ILE A N 1
ATOM 4378 C CA . ILE A 1 568 ? -15.239 4.903 9.718 1.00 98.12 568 ILE A CA 1
ATOM 4379 C C . ILE A 1 568 ? -14.910 6.052 8.751 1.00 98.12 568 ILE A C 1
ATOM 4381 O O . ILE A 1 568 ? -14.074 6.899 9.081 1.00 98.12 568 ILE A O 1
ATOM 4385 N N . PRO A 1 569 ? -15.500 6.095 7.541 1.00 95.81 569 PRO A N 1
ATOM 4386 C CA . PRO A 1 569 ? -15.174 7.108 6.545 1.00 95.81 569 PRO A CA 1
ATOM 4387 C C . PRO A 1 569 ? -15.759 8.469 6.916 1.00 95.81 569 PRO A C 1
ATOM 4389 O O . PRO A 1 569 ? -16.959 8.676 6.812 1.00 95.81 569 PRO A O 1
ATOM 4392 N N . THR A 1 570 ? -14.921 9.435 7.287 1.00 92.88 570 THR A N 1
ATOM 4393 C CA . THR A 1 570 ? -15.381 10.792 7.641 1.00 92.88 570 THR A CA 1
ATOM 4394 C C . THR A 1 570 ? -15.649 11.693 6.431 1.00 92.88 570 THR A C 1
ATOM 4396 O O . THR A 1 570 ? -16.174 12.793 6.587 1.00 92.88 570 THR A O 1
ATOM 4399 N N . ASP A 1 571 ? -15.266 11.256 5.230 1.00 91.12 571 ASP A N 1
ATOM 4400 C CA . ASP A 1 571 ? -15.489 11.959 3.968 1.00 91.12 571 ASP A CA 1
ATOM 4401 C C . ASP A 1 571 ? -15.507 10.992 2.767 1.00 91.12 571 ASP A C 1
ATOM 4403 O O . ASP A 1 571 ? -15.282 9.782 2.907 1.00 91.12 571 ASP A O 1
ATOM 4407 N N . LEU A 1 572 ? -15.760 11.534 1.570 1.00 90.25 572 LEU A N 1
ATOM 4408 C CA . LEU A 1 572 ? -15.845 10.748 0.337 1.00 90.25 572 LEU A CA 1
ATOM 4409 C C . LEU A 1 572 ? -14.508 10.138 -0.082 1.00 90.25 572 LEU A C 1
ATOM 4411 O O . LEU A 1 572 ? -14.500 9.077 -0.701 1.00 90.25 572 LEU A O 1
ATOM 4415 N N . ARG A 1 573 ? -13.384 10.759 0.296 1.00 91.62 573 ARG A N 1
ATOM 4416 C CA . ARG A 1 573 ? -12.039 10.267 -0.041 1.00 91.62 573 ARG A CA 1
ATOM 4417 C C . ARG A 1 573 ? -11.795 8.910 0.601 1.00 91.62 573 ARG A C 1
ATOM 4419 O O . ARG A 1 573 ? -11.201 8.024 -0.003 1.00 91.62 573 ARG A O 1
ATOM 4426 N N . ILE A 1 574 ? -12.218 8.762 1.856 1.00 95.06 574 ILE A N 1
ATOM 4427 C CA . ILE A 1 574 ? -12.103 7.498 2.583 1.00 95.06 574 ILE A CA 1
ATOM 4428 C C . ILE A 1 574 ? -13.171 6.518 2.088 1.00 95.06 574 ILE A C 1
ATOM 4430 O O . ILE A 1 574 ? -12.859 5.346 1.887 1.00 95.06 574 ILE A O 1
ATOM 4434 N N . LEU A 1 575 ? -14.405 6.983 1.858 1.00 95.56 575 LEU A N 1
ATOM 4435 C CA . LEU A 1 575 ? -15.499 6.113 1.421 1.00 95.56 575 LEU A CA 1
ATOM 4436 C C . LEU A 1 575 ? -15.213 5.447 0.067 1.00 95.56 575 LEU A C 1
ATOM 4438 O O . LEU A 1 575 ? -15.398 4.239 -0.069 1.00 95.56 575 LEU A O 1
ATOM 4442 N N . GLU A 1 576 ? -14.726 6.199 -0.923 1.00 94.62 576 GLU A N 1
ATOM 4443 C CA . GLU A 1 576 ? -14.434 5.638 -2.246 1.00 94.62 576 GLU A CA 1
ATOM 4444 C C . GLU A 1 576 ? -13.315 4.580 -2.171 1.00 94.62 576 GLU A C 1
ATOM 4446 O O . GLU A 1 576 ? -13.418 3.531 -2.804 1.00 94.62 576 GLU A O 1
ATOM 4451 N N . LEU A 1 577 ? -12.303 4.805 -1.321 1.00 97.44 577 LEU A N 1
ATOM 4452 C CA . LEU A 1 577 ? -11.217 3.856 -1.064 1.00 97.44 577 LEU A CA 1
ATOM 4453 C C . LEU A 1 577 ? -11.732 2.567 -0.416 1.00 97.44 577 LEU A C 1
ATOM 4455 O O . LEU A 1 577 ? -11.353 1.474 -0.835 1.00 97.44 577 LEU A O 1
ATOM 4459 N N . ILE A 1 578 ? -12.614 2.684 0.579 1.00 98.06 578 ILE A N 1
ATOM 4460 C CA . ILE A 1 578 ? -13.275 1.537 1.214 1.00 98.06 578 ILE A CA 1
ATOM 4461 C C . ILE A 1 578 ? -14.043 0.720 0.173 1.00 98.06 578 ILE A C 1
ATOM 4463 O O . ILE A 1 578 ? -13.917 -0.503 0.147 1.00 98.06 578 ILE A O 1
ATOM 4467 N N . HIS A 1 579 ? -14.812 1.372 -0.702 1.00 97.62 579 HIS A N 1
ATOM 4468 C CA . HIS A 1 579 ? -15.612 0.689 -1.719 1.00 97.62 579 HIS A CA 1
ATOM 4469 C C . HIS A 1 579 ? -14.765 0.030 -2.812 1.00 97.62 579 HIS A C 1
ATOM 4471 O O . HIS A 1 579 ? -15.068 -1.101 -3.207 1.00 97.62 579 HIS A O 1
ATOM 4477 N N . ALA A 1 580 ? -13.709 0.701 -3.277 1.00 97.81 580 ALA A N 1
ATOM 4478 C CA . ALA A 1 580 ? -12.798 0.176 -4.293 1.00 97.81 580 ALA A CA 1
ATOM 4479 C C . ALA A 1 580 ? -11.991 -1.021 -3.779 1.00 97.81 580 ALA A C 1
ATOM 4481 O O . ALA A 1 580 ? -11.754 -1.979 -4.512 1.00 97.81 580 ALA A O 1
ATOM 4482 N N . MET A 1 581 ? -11.596 -0.988 -2.504 1.00 98.31 581 MET A N 1
ATOM 4483 C CA . MET A 1 581 ? -10.790 -2.040 -1.880 1.00 98.31 581 MET A CA 1
ATOM 4484 C C . MET A 1 581 ? -11.623 -3.088 -1.124 1.00 98.31 581 MET A C 1
ATOM 4486 O O . MET A 1 581 ? -11.053 -4.068 -0.659 1.00 98.31 581 MET A O 1
ATOM 4490 N N . LYS A 1 582 ? -12.952 -2.919 -1.032 1.00 98.44 582 LYS A N 1
ATOM 4491 C CA . LYS A 1 582 ? -13.893 -3.797 -0.303 1.00 98.44 582 LYS A CA 1
ATOM 4492 C C . LYS A 1 582 ? -13.531 -3.971 1.180 1.00 98.44 582 LYS A C 1
ATOM 4494 O O . LYS A 1 582 ? -13.538 -5.076 1.711 1.00 98.44 582 LYS A O 1
ATOM 4499 N N . LEU A 1 583 ? -13.194 -2.869 1.849 1.00 98.69 583 LEU A N 1
ATOM 4500 C CA . LEU A 1 583 ? -12.756 -2.895 3.249 1.00 98.69 583 LEU A CA 1
ATOM 4501 C C . LEU A 1 583 ? -13.938 -2.951 4.232 1.00 98.69 583 LEU A C 1
ATOM 4503 O O . LEU A 1 583 ? -14.994 -2.386 3.932 1.00 98.69 583 LEU A O 1
ATOM 4507 N N . PRO A 1 584 ? -13.762 -3.546 5.428 1.00 98.56 584 PRO A N 1
ATOM 4508 C CA . PRO A 1 584 ? -14.764 -3.477 6.485 1.00 98.56 584 PRO A CA 1
ATOM 4509 C C . PRO A 1 584 ? -14.978 -2.041 6.974 1.00 98.56 584 PRO A C 1
ATOM 4511 O O . PRO A 1 584 ? -14.015 -1.328 7.282 1.00 98.56 584 PRO A O 1
ATOM 4514 N N . TYR A 1 585 ? -16.238 -1.613 7.076 1.00 98.69 585 TYR A N 1
ATOM 4515 C CA . TYR A 1 585 ? -16.550 -0.251 7.498 1.00 98.69 585 TYR A CA 1
ATOM 4516 C C . TYR A 1 585 ? -17.870 -0.099 8.248 1.00 98.69 585 TYR A C 1
ATOM 4518 O O . TYR A 1 585 ? -18.853 -0.791 7.978 1.00 98.69 585 TYR A O 1
ATOM 4526 N N . LEU A 1 586 ? -17.894 0.868 9.164 1.00 98.38 586 LEU A N 1
ATOM 4527 C CA . LEU A 1 586 ? -19.116 1.378 9.778 1.00 98.38 586 LEU A CA 1
ATOM 4528 C C . LEU A 1 586 ? -19.462 2.713 9.114 1.00 98.38 586 LEU A C 1
ATOM 4530 O O . LEU A 1 586 ? -18.610 3.595 9.015 1.00 98.38 586 LEU A O 1
ATOM 4534 N N . SER A 1 587 ? -20.699 2.860 8.633 1.00 96.62 587 SER A N 1
ATOM 4535 C CA . SER A 1 587 ? -21.131 4.086 7.955 1.00 96.62 587 SER A CA 1
ATOM 4536 C C . SER A 1 587 ? -21.035 5.289 8.889 1.00 96.62 587 SER A C 1
ATOM 4538 O O . SER A 1 587 ? -21.470 5.233 10.039 1.00 96.62 587 SER A O 1
ATOM 4540 N N . PHE A 1 588 ? -20.527 6.411 8.381 1.00 93.56 588 PHE A N 1
ATOM 4541 C CA . PHE A 1 588 ? -20.525 7.656 9.144 1.00 93.56 588 PHE A CA 1
ATOM 4542 C C . PHE A 1 588 ? -21.943 8.148 9.440 1.00 93.56 588 PHE A C 1
ATOM 4544 O O . PHE A 1 588 ? -22.192 8.679 10.514 1.00 93.56 588 PHE A O 1
ATOM 4551 N N . GLU A 1 589 ? -22.895 7.904 8.539 1.00 92.75 589 GLU A N 1
ATOM 4552 C CA . GLU A 1 589 ? -24.311 8.190 8.786 1.00 92.75 589 GLU A CA 1
ATOM 4553 C C . GLU A 1 589 ? -24.849 7.395 9.983 1.00 92.75 589 GLU A C 1
ATOM 4555 O O . GLU A 1 589 ? -25.494 7.973 10.853 1.00 92.75 589 GLU A O 1
ATOM 4560 N N . ASP A 1 590 ? -24.513 6.103 10.086 1.00 94.88 590 ASP A N 1
ATOM 4561 C CA . ASP A 1 590 ? -24.904 5.274 11.232 1.00 94.88 590 ASP A CA 1
ATOM 4562 C C . ASP A 1 590 ? -24.302 5.808 12.532 1.00 94.88 590 ASP A C 1
ATOM 4564 O O . ASP A 1 590 ? -25.012 5.916 13.530 1.00 94.88 590 ASP A O 1
ATOM 4568 N N . VAL A 1 591 ? -23.018 6.187 12.522 1.00 93.81 591 VAL A N 1
ATOM 4569 C CA . VAL A 1 591 ? -22.360 6.813 13.682 1.00 93.81 591 VAL A CA 1
ATOM 4570 C C . VAL A 1 591 ? -23.076 8.099 14.085 1.00 93.81 591 VAL A C 1
ATOM 4572 O O . VAL A 1 591 ? -23.270 8.351 15.268 1.00 93.81 591 VAL A O 1
ATOM 4575 N N . MET A 1 592 ? -23.502 8.918 13.123 1.00 91.94 592 MET A N 1
ATOM 4576 C CA . MET A 1 592 ? -24.187 10.177 13.413 1.00 91.94 592 MET A CA 1
ATOM 4577 C C . MET A 1 592 ? -25.640 9.976 13.858 1.00 91.94 592 MET A C 1
ATOM 4579 O O . MET A 1 592 ? -26.116 10.758 14.680 1.00 91.94 592 MET A O 1
ATOM 4583 N N . ALA A 1 593 ? -26.326 8.932 13.394 1.00 93.56 593 ALA A N 1
ATOM 4584 C CA . ALA A 1 593 ? -27.727 8.660 13.719 1.00 93.56 593 ALA A CA 1
ATOM 4585 C C . ALA A 1 593 ? -27.922 7.838 15.004 1.00 93.56 593 ALA A C 1
ATOM 4587 O O . ALA A 1 593 ? -28.933 7.994 15.686 1.00 93.56 593 ALA A O 1
ATOM 4588 N N . LYS A 1 594 ? -26.971 6.962 15.343 1.00 93.44 594 LYS A N 1
ATOM 4589 C CA . LYS A 1 594 ? -27.060 6.030 16.477 1.00 93.44 594 LYS A CA 1
ATOM 4590 C C . LYS A 1 594 ? -26.084 6.423 17.584 1.00 93.44 594 LYS A C 1
ATOM 4592 O O . LYS A 1 594 ? -25.185 7.240 17.375 1.00 93.44 594 LYS A O 1
ATOM 4597 N N . ASN A 1 595 ? -26.274 5.837 18.762 1.00 91.06 595 ASN A N 1
ATOM 4598 C CA . ASN A 1 595 ? -25.315 5.881 19.860 1.00 91.06 595 ASN A CA 1
ATOM 4599 C C . ASN A 1 595 ? -24.804 4.457 20.061 1.00 91.06 595 ASN A C 1
ATOM 4601 O O . ASN A 1 595 ? -25.548 3.581 20.494 1.00 91.06 595 ASN A O 1
ATOM 4605 N N . PHE A 1 596 ? -23.562 4.216 19.657 1.00 94.50 596 PHE A N 1
ATOM 4606 C CA . PHE A 1 596 ? -22.887 2.952 19.908 1.00 94.50 596 PHE A CA 1
ATOM 4607 C C . PHE A 1 596 ? -22.092 3.086 21.207 1.00 94.50 596 PHE A C 1
ATOM 4609 O O . PHE A 1 596 ? -21.369 4.063 21.378 1.00 94.50 596 PHE A O 1
ATOM 4616 N N . GLU A 1 597 ? -22.225 2.111 22.102 1.00 90.88 597 GLU A N 1
ATOM 4617 C CA . GLU A 1 597 ? -21.641 2.171 23.452 1.00 90.88 597 GLU A CA 1
ATOM 4618 C C . GLU A 1 597 ? -20.543 1.117 23.671 1.00 90.88 597 GLU A C 1
ATOM 4620 O O . GLU A 1 597 ? -19.908 1.089 24.716 1.00 90.88 597 GLU A O 1
ATOM 4625 N N . SER A 1 598 ? -20.295 0.235 22.696 1.00 93.50 598 SER A N 1
ATOM 4626 C CA . SER A 1 598 ? -19.293 -0.828 22.821 1.00 93.50 598 SER A CA 1
ATOM 4627 C C . SER A 1 598 ? -18.718 -1.265 21.476 1.00 93.50 598 SER A C 1
ATOM 4629 O O . SER A 1 598 ? -19.323 -1.065 20.415 1.00 93.50 598 SER A O 1
ATOM 4631 N N . LEU A 1 599 ? -17.560 -1.935 21.519 1.00 96.00 599 LEU A N 1
ATOM 4632 C CA . LEU A 1 599 ? -16.961 -2.557 20.338 1.00 96.00 599 LEU A CA 1
ATOM 4633 C C . LEU A 1 599 ? -17.891 -3.603 19.713 1.00 96.00 599 LEU A C 1
ATOM 4635 O O . LEU A 1 599 ? -18.013 -3.654 18.494 1.00 96.00 599 LEU A O 1
ATOM 4639 N N . GLN A 1 600 ? -18.584 -4.399 20.531 1.00 95.25 600 GLN A N 1
ATOM 4640 C CA . GLN A 1 600 ? -19.506 -5.428 20.050 1.00 95.25 600 GLN A CA 1
ATOM 4641 C C . GLN A 1 600 ? -20.648 -4.822 19.220 1.00 95.25 600 GLN A C 1
ATOM 4643 O O . GLN A 1 600 ? -20.962 -5.326 18.141 1.00 95.25 600 GLN A O 1
ATOM 4648 N N . ALA A 1 601 ? -21.222 -3.700 19.670 1.00 95.38 601 ALA A N 1
ATOM 4649 C CA . ALA A 1 601 ? -22.259 -2.989 18.923 1.00 95.38 601 ALA A CA 1
ATOM 4650 C C . ALA A 1 601 ? -21.724 -2.433 17.590 1.00 95.38 601 ALA A C 1
ATOM 4652 O O . ALA A 1 601 ? -22.373 -2.554 16.548 1.00 95.38 601 ALA A O 1
ATOM 4653 N N . VAL A 1 602 ? -20.509 -1.876 17.606 1.00 97.31 602 VAL A N 1
ATOM 4654 C CA . VAL A 1 602 ? -19.821 -1.362 16.412 1.00 97.31 602 VAL A CA 1
ATOM 4655 C C . VAL A 1 602 ? -19.508 -2.484 15.413 1.00 97.31 602 VAL A C 1
ATOM 4657 O O . VAL A 1 602 ? -19.788 -2.345 14.220 1.00 97.31 602 VAL A O 1
ATOM 4660 N N . MET A 1 603 ? -18.989 -3.623 15.876 1.00 97.69 603 MET A N 1
ATOM 4661 C CA . MET A 1 603 ? -18.715 -4.803 15.047 1.00 97.69 603 MET A CA 1
ATOM 4662 C C . MET A 1 603 ? -19.993 -5.391 14.440 1.00 97.69 603 MET A C 1
ATOM 4664 O O . MET A 1 603 ? -19.983 -5.774 13.269 1.00 97.69 603 MET A O 1
ATOM 4668 N N . GLY A 1 604 ? -21.092 -5.418 15.201 1.00 97.31 604 GLY A N 1
ATOM 4669 C CA . GLY A 1 604 ? -22.394 -5.898 14.732 1.00 97.31 604 GLY A CA 1
ATOM 4670 C C . GLY A 1 604 ? -23.008 -5.028 13.630 1.00 97.31 604 GLY A C 1
ATOM 4671 O O . GLY A 1 604 ? -23.661 -5.551 12.732 1.00 97.31 604 GLY A O 1
ATOM 4672 N N . ALA A 1 605 ? -22.759 -3.715 13.653 1.00 98.00 605 ALA A N 1
ATOM 4673 C CA . ALA A 1 605 ? -23.223 -2.783 12.621 1.00 98.00 605 ALA A CA 1
ATOM 4674 C C . ALA A 1 605 ? -22.240 -2.603 11.447 1.00 98.00 605 ALA A C 1
ATOM 4676 O O . ALA A 1 605 ? -22.567 -1.944 10.458 1.00 98.00 605 ALA A O 1
ATOM 4677 N N . THR A 1 606 ? -21.034 -3.165 11.540 1.00 98.56 606 THR A N 1
ATOM 4678 C CA . THR A 1 606 ? -20.012 -3.029 10.500 1.00 98.56 606 THR A CA 1
ATOM 4679 C C . THR A 1 606 ? -20.350 -3.879 9.281 1.00 98.56 606 THR A C 1
ATOM 4681 O O . THR A 1 606 ? -20.554 -5.090 9.375 1.00 98.56 606 THR A O 1
ATOM 4684 N N . LYS A 1 607 ? -20.309 -3.255 8.102 1.00 98.62 607 LYS A N 1
ATOM 4685 C CA . LYS A 1 607 ? -20.377 -3.954 6.819 1.00 98.62 607 LYS A CA 1
ATOM 4686 C C . LYS A 1 607 ? -19.025 -4.599 6.541 1.00 98.62 607 LYS A C 1
ATOM 4688 O O . LYS A 1 607 ? -18.014 -3.900 6.481 1.00 98.62 607 LYS A O 1
ATOM 4693 N N . LYS A 1 608 ? -19.006 -5.921 6.372 1.00 98.06 608 LYS A N 1
ATOM 4694 C CA . LYS A 1 608 ? -17.793 -6.711 6.135 1.00 98.06 608 LYS A CA 1
ATOM 4695 C C . LYS A 1 608 ? -18.077 -7.880 5.196 1.00 98.06 608 LYS A C 1
ATOM 4697 O O . LYS A 1 608 ? -19.114 -8.524 5.319 1.00 98.06 608 LYS A O 1
ATOM 4702 N N . ASP A 1 609 ? -17.143 -8.148 4.292 1.00 98.50 609 ASP A N 1
ATOM 4703 C CA . ASP A 1 609 ? -17.160 -9.311 3.402 1.00 98.50 609 ASP A CA 1
ATOM 4704 C C . ASP A 1 609 ? -15.715 -9.683 3.055 1.00 98.50 609 ASP A C 1
ATOM 4706 O O . ASP A 1 609 ? -15.100 -9.131 2.141 1.00 98.50 609 ASP A O 1
ATOM 4710 N N . PHE A 1 610 ? -15.144 -10.591 3.846 1.00 98.69 610 PHE A N 1
ATOM 4711 C CA . PHE A 1 610 ? -13.738 -10.967 3.720 1.00 98.69 610 PHE A CA 1
ATOM 4712 C C . PHE A 1 610 ? -13.445 -11.835 2.491 1.00 98.69 610 PHE A C 1
ATOM 4714 O O . PHE A 1 610 ? -12.308 -11.858 2.021 1.00 98.69 610 PHE A O 1
ATOM 4721 N N . ILE A 1 611 ? -14.459 -12.517 1.953 1.00 98.44 611 ILE A N 1
ATOM 4722 C CA . ILE A 1 611 ? -14.325 -13.328 0.739 1.00 98.44 611 ILE A CA 1
ATOM 4723 C C . ILE A 1 611 ? -14.221 -12.395 -0.467 1.00 98.44 611 ILE A C 1
ATOM 4725 O O . ILE A 1 611 ? -13.281 -12.500 -1.255 1.00 98.44 611 ILE A O 1
ATOM 4729 N N . ASN A 1 612 ? -15.142 -11.436 -0.575 1.00 98.38 612 ASN A N 1
ATOM 4730 C CA . ASN A 1 612 ? -15.115 -10.429 -1.632 1.00 98.38 612 ASN A CA 1
ATOM 4731 C C . ASN A 1 612 ? -13.882 -9.522 -1.518 1.00 98.38 612 ASN A C 1
ATOM 4733 O O . ASN A 1 612 ? -13.275 -9.181 -2.531 1.00 98.38 612 ASN A O 1
ATOM 4737 N N . PHE A 1 613 ? -13.455 -9.181 -0.297 1.00 98.62 613 PHE A N 1
ATOM 4738 C CA . PHE A 1 613 ? -12.184 -8.491 -0.072 1.00 98.62 613 PHE A CA 1
ATOM 4739 C C . PHE A 1 613 ? -11.002 -9.230 -0.712 1.00 98.62 613 PHE A C 1
ATOM 4741 O O . PHE A 1 613 ? -10.255 -8.611 -1.469 1.00 98.62 613 PHE A O 1
ATOM 4748 N N . GLU A 1 614 ? -10.845 -10.535 -0.463 1.00 98.31 614 GLU A N 1
ATOM 4749 C CA . GLU A 1 614 ? -9.715 -11.297 -1.012 1.00 98.31 614 GLU A CA 1
ATOM 4750 C C . GLU A 1 614 ? -9.793 -11.411 -2.536 1.00 98.31 614 GLU A C 1
ATOM 4752 O O . GLU A 1 614 ? -8.825 -11.113 -3.233 1.00 98.31 614 GLU A O 1
ATOM 4757 N N . GLN A 1 615 ? -10.967 -11.751 -3.075 1.00 98.00 615 GLN A N 1
ATOM 4758 C CA . GLN A 1 615 ? -11.176 -11.809 -4.525 1.00 98.00 615 GLN A CA 1
ATOM 4759 C C . GLN A 1 615 ? -10.842 -10.470 -5.189 1.00 98.00 615 GLN A C 1
ATOM 4761 O O . GLN A 1 615 ? -10.141 -10.417 -6.203 1.00 98.00 615 GLN A O 1
ATOM 4766 N N . ASN A 1 616 ? -11.299 -9.370 -4.589 1.00 98.19 616 ASN A N 1
ATOM 4767 C CA . ASN A 1 616 ? -10.997 -8.040 -5.080 1.00 98.19 616 ASN A CA 1
ATOM 4768 C C . ASN A 1 616 ? -9.503 -7.720 -4.969 1.00 98.19 616 ASN A C 1
ATOM 4770 O O . ASN A 1 616 ? -8.949 -7.194 -5.929 1.00 98.19 616 ASN A O 1
ATOM 4774 N N . ARG A 1 617 ? -8.834 -8.062 -3.862 1.00 98.00 617 ARG A N 1
ATOM 4775 C CA . ARG A 1 617 ? -7.385 -7.876 -3.682 1.00 98.00 617 ARG A CA 1
ATOM 4776 C C . ARG A 1 617 ? -6.591 -8.575 -4.784 1.00 98.00 617 ARG A C 1
ATOM 4778 O O . ARG A 1 617 ? -5.748 -7.928 -5.404 1.00 98.00 617 ARG A O 1
ATOM 4785 N N . LEU A 1 618 ? -6.890 -9.842 -5.077 1.00 97.94 618 LEU A N 1
ATOM 4786 C CA . LEU A 1 618 ? -6.238 -10.590 -6.159 1.00 97.94 618 LEU A CA 1
ATOM 4787 C C . LEU A 1 618 ? -6.481 -9.936 -7.524 1.00 97.94 618 LEU A C 1
ATOM 4789 O O . LEU A 1 618 ? -5.548 -9.775 -8.310 1.00 97.94 618 LEU A O 1
ATOM 4793 N N . ASN A 1 619 ? -7.709 -9.484 -7.788 1.00 97.69 619 ASN A N 1
ATOM 4794 C CA . ASN A 1 619 ? -8.029 -8.769 -9.022 1.00 97.69 619 ASN A CA 1
ATOM 4795 C C . ASN A 1 619 ? -7.261 -7.443 -9.129 1.00 97.69 619 ASN A C 1
ATOM 4797 O O . ASN A 1 619 ? -6.635 -7.193 -10.154 1.00 97.69 619 ASN A O 1
ATOM 4801 N N . ARG A 1 620 ? -7.215 -6.625 -8.066 1.00 97.44 620 ARG A N 1
ATOM 4802 C CA . ARG A 1 620 ? -6.447 -5.367 -8.065 1.00 97.44 620 ARG A CA 1
ATOM 4803 C C . ARG A 1 620 ? -4.953 -5.612 -8.274 1.00 97.44 620 ARG A C 1
ATOM 4805 O O . ARG A 1 620 ? -4.313 -4.836 -8.975 1.00 97.44 620 ARG A O 1
ATOM 4812 N N . LEU A 1 621 ? -4.391 -6.681 -7.705 1.00 97.94 621 LEU A N 1
ATOM 4813 C CA . LEU A 1 621 ? -2.996 -7.059 -7.949 1.00 97.94 621 LEU A CA 1
ATOM 4814 C C . LEU A 1 621 ? -2.753 -7.396 -9.428 1.00 97.94 621 LEU A C 1
ATOM 4816 O O . LEU A 1 621 ? -1.762 -6.935 -9.985 1.00 97.94 621 LEU A O 1
ATOM 4820 N N . ARG A 1 622 ? -3.664 -8.115 -10.096 1.00 97.81 622 ARG A N 1
ATOM 4821 C CA . ARG A 1 622 ? -3.555 -8.384 -11.545 1.00 97.81 622 ARG A CA 1
ATOM 4822 C C . ARG A 1 622 ? -3.624 -7.104 -12.384 1.00 97.81 622 ARG A C 1
ATOM 4824 O O . ARG A 1 622 ? -2.819 -6.944 -13.298 1.00 97.81 622 ARG A O 1
ATOM 4831 N N . GLU A 1 623 ? -4.501 -6.166 -12.033 1.00 97.62 623 GLU A N 1
ATOM 4832 C CA . GLU A 1 623 ? -4.579 -4.861 -12.708 1.00 97.62 623 GLU A CA 1
ATOM 4833 C C . GLU A 1 623 ? -3.290 -4.048 -12.523 1.00 97.62 623 GLU A C 1
ATOM 4835 O O . GLU A 1 623 ? -2.710 -3.549 -13.488 1.00 97.62 623 GLU A O 1
ATOM 4840 N N . TYR A 1 624 ? -2.765 -3.980 -11.295 1.00 97.88 624 TYR A N 1
ATOM 4841 C CA . TYR A 1 624 ? -1.483 -3.325 -11.039 1.00 97.88 624 TYR A CA 1
ATOM 4842 C C . TYR A 1 624 ? -0.319 -3.996 -11.780 1.00 97.88 624 TYR A C 1
ATOM 4844 O O . TYR A 1 624 ? 0.587 -3.299 -12.236 1.00 97.88 624 TYR A O 1
ATOM 4852 N N . LYS A 1 625 ? -0.340 -5.327 -11.937 1.00 97.62 625 LYS A N 1
ATOM 4853 C CA . LYS A 1 625 ? 0.650 -6.058 -12.742 1.00 97.62 625 LYS A CA 1
ATOM 4854 C C . LYS A 1 625 ? 0.585 -5.593 -14.194 1.00 97.62 625 LYS A C 1
ATOM 4856 O O . LYS A 1 625 ? 1.616 -5.208 -14.734 1.00 97.62 625 LYS A O 1
ATOM 4861 N N . SER A 1 626 ? -0.612 -5.547 -14.781 1.00 96.81 626 SER A N 1
ATOM 4862 C CA . SER A 1 626 ? -0.807 -5.066 -16.153 1.00 96.81 626 SER A CA 1
ATOM 4863 C C . SER A 1 626 ? -0.328 -3.621 -16.333 1.00 96.81 626 SER A C 1
ATOM 4865 O O . SER A 1 626 ? 0.306 -3.300 -17.338 1.00 96.81 626 SER A O 1
ATOM 4867 N N . MET A 1 627 ? -0.586 -2.743 -15.356 1.00 96.94 627 MET A N 1
ATOM 4868 C CA . MET A 1 627 ? -0.091 -1.363 -15.390 1.00 96.94 627 MET A CA 1
ATOM 4869 C C . MET A 1 627 ? 1.440 -1.301 -15.381 1.00 96.94 627 MET A C 1
ATOM 4871 O O . MET A 1 627 ? 2.019 -0.573 -16.185 1.00 96.94 627 MET A O 1
ATOM 4875 N N . LEU A 1 628 ? 2.109 -2.065 -14.512 1.00 97.69 628 LEU A N 1
ATOM 4876 C CA . LEU A 1 628 ? 3.575 -2.119 -14.481 1.00 97.69 628 LEU A CA 1
ATOM 4877 C C . LEU A 1 628 ? 4.156 -2.661 -15.791 1.00 97.69 628 LEU A C 1
ATOM 4879 O O . LEU A 1 628 ? 5.091 -2.074 -16.336 1.00 97.69 628 LEU A O 1
ATOM 4883 N N . GLU A 1 629 ? 3.576 -3.735 -16.325 1.00 96.25 629 GLU A N 1
ATOM 4884 C CA . GLU A 1 629 ? 4.031 -4.358 -17.570 1.00 96.25 629 GLU A CA 1
ATOM 4885 C C . GLU A 1 629 ? 3.899 -3.400 -18.763 1.00 96.25 629 GLU A C 1
ATOM 4887 O O . GLU A 1 629 ? 4.783 -3.369 -19.620 1.00 96.25 629 GLU A O 1
ATOM 4892 N N . SER A 1 630 ? 2.874 -2.537 -18.776 1.00 95.88 630 SER A N 1
ATOM 4893 C CA . SER A 1 630 ? 2.684 -1.525 -19.829 1.00 95.88 630 SER A CA 1
ATOM 4894 C C . SER A 1 630 ? 3.803 -0.480 -19.920 1.00 95.88 630 SER A C 1
ATOM 4896 O O . SER A 1 630 ? 3.982 0.139 -20.969 1.00 95.88 630 SER A O 1
ATOM 4898 N N . VAL A 1 631 ? 4.585 -0.315 -18.849 1.00 96.56 631 VAL A N 1
ATOM 4899 C CA . VAL A 1 631 ? 5.756 0.572 -18.793 1.00 96.56 631 VAL A CA 1
ATOM 4900 C C . VAL A 1 631 ? 7.072 -0.202 -18.661 1.00 96.56 631 VAL A C 1
ATOM 4902 O O . VAL A 1 631 ? 8.099 0.367 -18.296 1.00 96.56 631 VAL A O 1
ATOM 4905 N N . GLY A 1 632 ? 7.058 -1.504 -18.964 1.00 95.88 632 GLY A N 1
ATOM 4906 C CA . GLY A 1 632 ? 8.251 -2.353 -18.967 1.00 95.88 632 GLY A CA 1
ATOM 4907 C C . GLY A 1 632 ? 8.786 -2.702 -17.576 1.00 95.88 632 GLY A C 1
ATOM 4908 O O . GLY A 1 632 ? 9.962 -3.041 -17.447 1.00 95.88 632 GLY A O 1
ATOM 4909 N N . LEU A 1 633 ? 7.952 -2.612 -16.536 1.00 97.31 633 LEU A N 1
ATOM 4910 C CA . LEU A 1 633 ? 8.311 -2.956 -15.162 1.00 97.31 633 LEU A CA 1
ATOM 4911 C C . LEU A 1 633 ? 7.702 -4.296 -14.749 1.00 97.31 633 LEU A C 1
ATOM 4913 O O . LEU A 1 633 ? 6.634 -4.693 -15.209 1.00 97.31 633 LEU A O 1
ATOM 4917 N N . LYS A 1 634 ? 8.384 -4.988 -13.836 1.00 97.12 634 LYS A N 1
ATOM 4918 C CA . LYS A 1 634 ? 7.907 -6.238 -13.236 1.00 97.12 634 LYS A CA 1
ATOM 4919 C C . LYS A 1 634 ? 7.326 -5.960 -11.853 1.00 97.12 634 LYS A C 1
ATOM 4921 O O . LYS A 1 634 ? 7.821 -5.100 -11.124 1.00 97.12 634 LYS A O 1
ATOM 4926 N N . MET A 1 635 ? 6.289 -6.704 -11.485 1.00 97.75 635 MET A N 1
ATOM 4927 C CA . MET A 1 635 ? 5.758 -6.725 -10.121 1.00 97.75 635 MET A CA 1
ATOM 4928 C C . MET A 1 635 ? 6.701 -7.493 -9.187 1.00 97.75 635 MET A C 1
ATOM 4930 O O . MET A 1 635 ? 7.398 -8.410 -9.625 1.00 97.75 635 MET A O 1
ATOM 4934 N N . ASP A 1 636 ? 6.715 -7.118 -7.906 1.00 97.38 636 ASP A N 1
ATOM 4935 C CA . ASP A 1 636 ? 7.441 -7.840 -6.857 1.00 97.38 636 ASP A CA 1
ATOM 4936 C C . ASP A 1 636 ? 7.118 -9.349 -6.890 1.00 97.38 636 ASP A C 1
ATOM 4938 O O . ASP A 1 636 ? 5.940 -9.725 -6.927 1.00 97.38 636 ASP A O 1
ATOM 4942 N N . PRO A 1 637 ? 8.136 -10.229 -6.890 1.00 95.12 637 PRO A N 1
ATOM 4943 C CA . PRO A 1 637 ? 7.933 -11.659 -7.091 1.00 95.12 637 PRO A CA 1
ATOM 4944 C C . PRO A 1 637 ? 7.121 -12.323 -5.965 1.00 95.12 637 PRO A C 1
ATOM 4946 O O . PRO A 1 637 ? 6.420 -13.299 -6.225 1.00 95.12 637 PRO A O 1
ATOM 4949 N N . LEU A 1 638 ? 7.110 -11.762 -4.748 1.00 94.50 638 LEU A N 1
ATOM 4950 C CA . LEU A 1 638 ? 6.231 -12.236 -3.671 1.00 94.50 638 LEU A CA 1
ATOM 4951 C C . LEU A 1 638 ? 4.756 -11.927 -3.954 1.00 94.50 638 LEU A C 1
ATOM 4953 O O . LEU A 1 638 ? 3.885 -12.692 -3.555 1.00 94.50 638 LEU A O 1
ATOM 4957 N N . LEU A 1 639 ? 4.454 -10.821 -4.642 1.00 96.62 639 LEU A N 1
ATOM 4958 C CA . LEU A 1 639 ? 3.086 -10.518 -5.075 1.00 96.62 639 LEU A CA 1
ATOM 4959 C C . LEU A 1 639 ? 2.669 -11.364 -6.278 1.00 96.62 639 LEU A C 1
ATOM 4961 O O . LEU A 1 639 ? 1.510 -11.763 -6.355 1.00 96.62 639 LEU A O 1
ATOM 4965 N N . LEU A 1 640 ? 3.599 -11.666 -7.188 1.00 93.81 640 LEU A N 1
ATOM 4966 C CA . LEU A 1 640 ? 3.340 -12.582 -8.302 1.00 93.81 640 LEU A CA 1
ATOM 4967 C C . LEU A 1 640 ? 2.965 -13.983 -7.800 1.00 93.81 640 LEU A C 1
ATOM 4969 O O . LEU A 1 640 ? 2.003 -14.569 -8.289 1.00 93.81 640 LEU A O 1
ATOM 4973 N N . ASP A 1 641 ? 3.669 -14.490 -6.786 1.00 91.50 641 ASP A N 1
ATOM 4974 C CA . ASP A 1 641 ? 3.356 -15.776 -6.149 1.00 91.50 641 ASP A CA 1
ATOM 4975 C C . ASP A 1 641 ? 1.949 -15.813 -5.519 1.00 91.50 641 ASP A C 1
ATOM 4977 O O . ASP A 1 641 ? 1.310 -16.864 -5.511 1.00 91.50 641 ASP A O 1
ATOM 4981 N N . ILE A 1 642 ? 1.431 -14.669 -5.055 1.00 93.94 642 ILE A N 1
ATOM 4982 C CA . ILE A 1 642 ? 0.065 -14.560 -4.523 1.00 93.94 642 ILE A CA 1
ATOM 4983 C C . ILE A 1 642 ? -0.993 -14.714 -5.628 1.00 93.94 642 ILE A C 1
ATOM 4985 O O . ILE A 1 642 ? -2.019 -15.340 -5.389 1.00 93.94 642 ILE A O 1
ATOM 4989 N N . ILE A 1 643 ? -0.781 -14.149 -6.822 1.00 93.19 643 ILE A N 1
ATOM 4990 C CA . ILE A 1 643 ? -1.806 -14.126 -7.888 1.00 93.19 643 ILE A CA 1
ATOM 4991 C C . ILE A 1 643 ? -1.732 -15.288 -8.890 1.00 93.19 643 ILE A C 1
ATOM 4993 O O . ILE A 1 643 ? -2.678 -15.451 -9.667 1.00 93.19 643 ILE A O 1
ATOM 4997 N N . ASN A 1 644 ? -0.628 -16.046 -8.900 1.00 83.25 644 ASN A N 1
ATOM 4998 C CA . ASN A 1 644 ? -0.371 -17.168 -9.818 1.00 83.25 644 ASN A CA 1
ATOM 4999 C C . ASN A 1 644 ? -0.835 -18.538 -9.279 1.00 83.25 644 ASN A C 1
ATOM 5001 O O . ASN A 1 644 ? -0.580 -19.562 -9.911 1.00 83.25 644 ASN A O 1
ATOM 5005 N N . LYS A 1 645 ? -1.492 -18.563 -8.119 1.00 65.44 645 LYS A N 1
ATOM 5006 C CA . LYS A 1 645 ? -2.196 -19.726 -7.566 1.00 65.44 645 LYS A CA 1
ATOM 5007 C C . LYS A 1 645 ? -3.695 -19.484 -7.621 1.00 65.44 645 LYS A C 1
ATOM 5009 O O . LYS A 1 645 ? -4.420 -20.497 -7.711 1.00 65.44 645 LYS A O 1
#

Sequence (645 aa):
MSPPLLPRSRWCKTYMVMIVSVLSILAFQFMQSFRILSNLHFQQQQQLIPDLPVQAANAHININKKGSSLNVLQGGVDIEAGGKEFSSSKDKDEVGDIRGLSSYDSTVVADLNLNVMKQKNQDNLTQGAGKPSPLHKIMVAPFSAYKVDEAGDTKHRSCKKTIIVHGKEGGTMKWSDQPFDELVMSDIPSDSELNDDMLCLQVGPCVAALVSGIHTNSSIQDEGEGASLVIILGSDETDDIVHQLKRDMFEGGIVSVGIEVEIVERKSIAISQWYKPSTPAVRLARSTDGNTGNFIWQFGATRLINPYTTKFLNPLDARKVSVDVDALVMAAANALHVADPDGNDFPVKKDYVYGMSSLVKEIDKPTIMLGIGIQAKFSDIKDSKHIALHEHQAHLMNEIAKRNTLEKSVSVRGEFTETACINAGVHCCLSLGCPSLTISRERNLGQLLGSKWSAVESKLAQDNSTLKMGIGLPNFWKHDDNMKYTKLVDLLLAICENHDCHFIVQAPFDKNLLLKHAGDKVDVKNVHHFTEGVETWFQFMHQLDFVVSTRIHGGMAGIVNGIPSIIIPTDLRILELIHAMKLPYLSFEDVMAKNFESLQAVMGATKKDFINFEQNRLNRLREYKSMLESVGLKMDPLLLDIINK